Protein AF-0000000078677070 (afdb_homodimer)

Solvent-accessible surface area (backbone atoms only — not comparable to full-atom values): 31086 Å² total; per-residue (Å²): 134,83,78,74,67,78,57,68,65,54,54,50,48,49,53,48,44,53,47,46,56,47,22,53,50,49,25,46,49,50,21,45,72,76,34,45,70,59,37,56,50,29,70,70,37,61,75,88,28,22,66,38,43,34,20,53,48,28,48,47,53,58,59,67,43,38,63,80,71,40,94,44,65,66,58,38,50,50,54,40,49,48,50,55,51,50,52,52,34,32,77,69,74,42,74,45,74,51,41,54,50,31,39,39,33,52,34,34,67,74,45,64,54,67,63,66,38,59,51,38,29,46,52,50,52,54,70,54,54,56,97,62,49,31,67,28,66,66,53,46,36,51,53,10,31,38,39,44,12,26,54,37,52,49,42,27,33,49,59,70,50,86,52,72,52,45,49,51,26,31,40,26,42,12,25,19,50,36,44,49,50,55,54,67,42,42,55,64,34,10,77,69,69,39,72,69,58,32,43,49,51,26,56,75,44,68,36,52,70,65,42,49,46,66,62,53,81,48,68,38,48,22,52,34,43,42,54,53,51,48,52,22,49,49,25,46,51,56,24,44,71,37,56,87,69,32,60,65,76,46,24,63,65,37,48,63,47,54,59,50,50,52,51,54,51,51,37,54,75,50,68,25,39,75,74,42,71,77,73,74,52,81,68,84,60,48,68,57,52,44,52,54,35,60,72,68,49,50,102,135,82,79,75,68,78,56,70,66,53,55,50,48,48,54,49,45,53,49,46,56,48,22,51,50,50,24,46,51,50,22,47,72,76,33,46,70,59,37,56,49,27,69,69,36,60,76,88,30,22,66,40,44,33,20,55,48,28,48,48,52,58,60,67,44,38,63,80,71,42,93,45,64,68,57,40,50,50,54,40,49,47,50,54,51,51,53,54,34,32,77,69,72,42,74,46,74,51,40,53,50,31,39,39,31,51,32,34,68,75,44,65,53,67,63,68,39,60,52,38,30,46,51,50,53,54,70,56,55,55,100,63,49,30,67,28,65,64,54,48,35,51,53,10,32,38,39,44,12,28,53,37,52,48,42,27,34,47,59,70,50,88,50,71,51,46,48,51,26,31,40,25,43,11,24,18,49,36,45,48,49,56,56,68,41,41,56,65,34,10,76,70,68,39,72,69,58,33,42,50,51,26,57,74,45,69,35,52,69,65,42,48,46,65,62,52,82,48,66,37,48,22,51,35,43,41,55,54,52,47,53,24,51,50,25,46,52,55,24,46,72,38,54,89,70,32,60,64,76,46,25,64,62,37,47,62,48,54,58,49,50,51,51,55,51,50,36,54,74,49,67,24,37,73,73,41,71,75,72,74,52,81,66,84,59,48,66,56,52,45,53,53,36,61,72,66,50,50,101

Structure (mmCIF, N/CA/C/O backbone):
data_AF-0000000078677070-model_v1
#
loop_
_entity.id
_entity.type
_entity.pdbx_description
1 polymer 'NADH dehydrogenase (ubiquinone) complex I, assembly factor 6'
#
loop_
_atom_site.group_PDB
_atom_site.id
_atom_site.type_symbol
_atom_site.label_atom_id
_atom_site.label_alt_id
_atom_site.label_comp_id
_atom_site.label_asym_id
_atom_site.label_entity_id
_atom_site.label_seq_id
_atom_site.pdbx_PDB_ins_code
_atom_site.Cartn_x
_atom_site.Cartn_y
_atom_site.Cartn_z
_atom_site.occupancy
_atom_site.B_iso_or_equiv
_atom_site.auth_seq_id
_atom_site.auth_comp_id
_atom_site.auth_asym_id
_atom_site.auth_atom_id
_atom_site.pdbx_PDB_model_num
ATOM 1 N N . CYS A 1 1 ? -50.469 14.078 -13.539 1 26.91 1 CYS A N 1
ATOM 2 C CA . CYS A 1 1 ? -49.312 13.43 -14.18 1 26.91 1 CYS A CA 1
ATOM 3 C C . CYS A 1 1 ? -48.25 13.047 -13.148 1 26.91 1 CYS A C 1
ATOM 5 O O . CYS A 1 1 ? -47.531 13.914 -12.641 1 26.91 1 CYS A O 1
ATOM 7 N N . VAL A 1 2 ? -48.5 12.117 -12.25 1 32.12 2 VAL A N 1
ATOM 8 C CA . VAL A 1 2 ? -47.781 11.625 -11.086 1 32.12 2 VAL A CA 1
ATOM 9 C C . VAL A 1 2 ? -46.406 11.102 -11.508 1 32.12 2 VAL A C 1
ATOM 11 O O . VAL A 1 2 ? -46.312 10.133 -12.266 1 32.12 2 VAL A O 1
ATOM 14 N N . GLN A 1 3 ? -45.438 11.984 -11.852 1 34.72 3 GLN A N 1
ATOM 15 C CA . GLN A 1 3 ? -44.031 11.68 -12.211 1 34.72 3 GLN A CA 1
ATOM 16 C C . GLN A 1 3 ? -43.438 10.625 -11.273 1 34.72 3 GLN A C 1
ATOM 18 O O . GLN A 1 3 ? -43.438 10.805 -10.055 1 34.72 3 GLN A O 1
ATOM 23 N N . ASN A 1 4 ? -43.562 9.375 -11.594 1 35.78 4 ASN A N 1
ATOM 24 C CA . ASN A 1 4 ? -43.094 8.18 -10.922 1 35.78 4 ASN A CA 1
ATOM 25 C C . ASN A 1 4 ? -41.625 8.32 -10.531 1 35.78 4 ASN A C 1
ATOM 27 O O . ASN A 1 4 ? -40.75 8.586 -11.383 1 35.78 4 ASN A O 1
ATOM 31 N N . LEU A 1 5 ? -41.281 8.797 -9.375 1 38.28 5 LEU A N 1
ATOM 32 C CA . LEU A 1 5 ? -39.969 8.789 -8.719 1 38.28 5 LEU A CA 1
ATOM 33 C C . LEU A 1 5 ? -39.25 7.477 -8.969 1 38.28 5 LEU A C 1
ATOM 35 O O . LEU A 1 5 ? -39.812 6.398 -8.797 1 38.28 5 LEU A O 1
ATOM 39 N N . PRO A 1 6 ? -38.312 7.52 -9.922 1 44.34 6 PRO A N 1
ATOM 40 C CA . PRO A 1 6 ? -37.656 6.238 -10.117 1 44.34 6 PRO A CA 1
ATOM 41 C C . PRO A 1 6 ? -37.438 5.484 -8.805 1 44.34 6 PRO A C 1
ATOM 43 O O . PRO A 1 6 ? -37.25 6.105 -7.754 1 44.34 6 PRO A O 1
ATOM 46 N N . ASP A 1 7 ? -37.812 4.273 -8.656 1 43.44 7 ASP A N 1
ATOM 47 C CA . ASP A 1 7 ? -37.875 3.377 -7.508 1 43.44 7 ASP A CA 1
ATOM 48 C C . ASP A 1 7 ? -36.5 3.236 -6.859 1 43.44 7 ASP A C 1
ATOM 50 O O . ASP A 1 7 ? -35.469 3.158 -7.555 1 43.44 7 ASP A O 1
ATOM 54 N N . LEU A 1 8 ? -36.281 3.662 -5.629 1 49.31 8 LEU A N 1
ATOM 55 C CA . LEU A 1 8 ? -35.156 3.539 -4.723 1 49.31 8 LEU A CA 1
ATOM 56 C C . LEU A 1 8 ? -34.406 2.23 -4.961 1 49.31 8 LEU A C 1
ATOM 58 O O . LEU A 1 8 ? -33.188 2.184 -4.852 1 49.31 8 LEU A O 1
ATOM 62 N N . GLN A 1 9 ? -35.156 1.211 -5.375 1 48.53 9 GLN A N 1
ATOM 63 C CA . GLN A 1 9 ? -34.562 -0.093 -5.645 1 48.53 9 GLN A CA 1
ATOM 64 C C . GLN A 1 9 ? -33.656 -0.047 -6.883 1 48.53 9 GLN A C 1
ATOM 66 O O . GLN A 1 9 ? -32.594 -0.687 -6.918 1 48.53 9 GLN A O 1
ATOM 71 N N . SER A 1 10 ? -34.094 0.755 -7.746 1 49.66 10 SER A N 1
ATOM 72 C CA . SER A 1 10 ? -33.312 0.856 -8.992 1 49.66 10 SER A CA 1
ATOM 73 C C . SER A 1 10 ? -32.031 1.629 -8.789 1 49.66 10 SER A C 1
ATOM 75 O O . SER A 1 10 ? -30.984 1.257 -9.328 1 49.66 10 SER A O 1
ATOM 77 N N . VAL A 1 11 ? -32.156 2.637 -7.977 1 44.06 11 VAL A N 1
ATOM 78 C CA . VAL A 1 11 ? -30.938 3.41 -7.719 1 44.06 11 VAL A CA 1
ATOM 79 C C . VAL A 1 11 ? -29.938 2.57 -6.918 1 44.06 11 VAL A C 1
ATOM 81 O O . VAL A 1 11 ? -28.734 2.596 -7.18 1 44.06 11 VAL A O 1
ATOM 84 N N . ARG A 1 12 ? -30.391 1.794 -6.023 1 48.75 12 ARG A N 1
ATOM 85 C CA . ARG A 1 12 ? -29.531 0.915 -5.246 1 48.75 12 ARG A CA 1
ATOM 86 C C . ARG A 1 12 ? -28.906 -0.167 -6.125 1 48.75 12 ARG A C 1
ATOM 88 O O . ARG A 1 12 ? -27.734 -0.489 -5.984 1 48.75 12 ARG A O 1
ATOM 95 N N . ALA A 1 13 ? -29.766 -0.67 -7.059 1 48.16 13 ALA A N 1
ATOM 96 C CA . ALA A 1 13 ? -29.266 -1.689 -7.98 1 48.16 13 ALA A CA 1
ATOM 97 C C . ALA A 1 13 ? -28.188 -1.12 -8.898 1 48.16 13 ALA A C 1
ATOM 99 O O . ALA A 1 13 ? -27.188 -1.782 -9.172 1 48.16 13 ALA A O 1
ATOM 100 N N . ALA A 1 14 ? -28.438 0.108 -9.43 1 45.16 14 ALA A N 1
ATOM 101 C CA . ALA A 1 14 ? -27.484 0.775 -10.312 1 45.16 14 ALA A CA 1
ATOM 102 C C . ALA A 1 14 ? -26.188 1.1 -9.578 1 45.16 14 ALA A C 1
ATOM 104 O O . ALA A 1 14 ? -25.109 0.941 -10.133 1 45.16 14 ALA A O 1
ATOM 105 N N . SER A 1 15 ? -26.344 1.663 -8.383 1 50.31 15 SER A N 1
ATOM 106 C CA . SER A 1 15 ? -25.172 1.931 -7.551 1 50.31 15 SER A CA 1
ATOM 107 C C . SER A 1 15 ? -24.422 0.646 -7.223 1 50.31 15 SER A C 1
ATOM 109 O O . SER A 1 15 ? -23.188 0.616 -7.266 1 50.31 15 SER A O 1
ATOM 111 N N . SER A 1 16 ? -25.297 -0.392 -7.016 1 57.72 16 SER A N 1
ATOM 112 C CA . SER A 1 16 ? -24.703 -1.691 -6.738 1 57.72 16 SER A CA 1
ATOM 113 C C . SER A 1 16 ? -23.984 -2.242 -7.969 1 57.72 16 SER A C 1
ATOM 115 O O . SER A 1 16 ? -22.906 -2.818 -7.859 1 57.72 16 SER A O 1
ATOM 117 N N . ALA A 1 17 ? -24.594 -1.878 -9.125 1 53.44 17 ALA A N 1
ATOM 118 C CA . ALA A 1 17 ? -23.969 -2.338 -10.367 1 53.44 17 ALA A CA 1
ATOM 119 C C . ALA A 1 17 ? -22.672 -1.582 -10.648 1 53.44 17 ALA A C 1
ATOM 121 O O . ALA A 1 17 ? -21.672 -2.178 -11.07 1 53.44 17 ALA A O 1
ATOM 122 N N . THR A 1 18 ? -22.781 -0.314 -10.539 1 59.41 18 THR A N 1
ATOM 123 C CA . THR A 1 18 ? -21.609 0.529 -10.75 1 59.41 18 THR A CA 1
ATOM 124 C C . THR A 1 18 ? -20.5 0.133 -9.789 1 59.41 18 THR A C 1
ATOM 126 O O . THR A 1 18 ? -19.328 0.07 -10.188 1 59.41 18 THR A O 1
ATOM 129 N N . ASP A 1 19 ? -20.922 -0.264 -8.703 1 74.38 19 ASP A N 1
ATOM 130 C CA . ASP A 1 19 ? -19.953 -0.694 -7.703 1 74.38 19 ASP A CA 1
ATOM 131 C C . ASP A 1 19 ? -19.312 -2.023 -8.094 1 74.38 19 ASP A C 1
ATOM 133 O O . ASP A 1 19 ? -18.109 -2.219 -7.906 1 74.38 19 ASP A O 1
ATOM 137 N N . SER A 1 20 ? -20.234 -2.74 -8.828 1 81.75 20 SER A N 1
ATOM 138 C CA . SER A 1 20 ? -19.719 -4.051 -9.219 1 81.75 20 SER A CA 1
ATOM 139 C C . SER A 1 20 ? -18.703 -3.932 -10.344 1 81.75 20 SER A C 1
ATOM 141 O O . SER A 1 20 ? -17.656 -4.586 -10.305 1 81.75 20 SER A O 1
ATOM 143 N N . ARG A 1 21 ? -19 -3.074 -11.336 1 87.75 21 ARG A N 1
ATOM 144 C CA . ARG A 1 21 ? -18.062 -2.877 -12.445 1 87.75 21 ARG A CA 1
ATOM 145 C C . ARG A 1 21 ? -16.766 -2.258 -11.953 1 87.75 21 ARG A C 1
ATOM 147 O O . ARG A 1 21 ? -15.688 -2.598 -12.438 1 87.75 21 ARG A O 1
ATOM 154 N N . PHE A 1 22 ? -16.906 -1.453 -10.953 1 89.5 22 PHE A N 1
ATOM 155 C CA . PHE A 1 22 ? -15.727 -0.826 -10.383 1 89.5 22 PHE A CA 1
ATOM 156 C C . PHE A 1 22 ? -14.844 -1.862 -9.695 1 89.5 22 PHE A C 1
ATOM 158 O O . PHE A 1 22 ? -13.625 -1.869 -9.883 1 89.5 22 PHE A O 1
ATOM 165 N N . ASN A 1 23 ? -15.461 -2.693 -8.969 1 93.5 23 ASN A N 1
ATOM 166 C CA . ASN A 1 23 ? -14.711 -3.701 -8.227 1 93.5 23 ASN A CA 1
ATOM 167 C C . ASN A 1 23 ? -13.977 -4.652 -9.172 1 93.5 23 ASN A C 1
ATOM 169 O O . ASN A 1 23 ? -12.812 -4.992 -8.93 1 93.5 23 ASN A O 1
ATOM 173 N N . GLU A 1 24 ? -14.703 -5.031 -10.219 1 95.38 24 GLU A N 1
ATOM 174 C CA . GLU A 1 24 ? -14.102 -5.922 -11.203 1 95.38 24 GLU A CA 1
ATOM 175 C C . GLU A 1 24 ? -12.914 -5.258 -11.898 1 95.38 24 GLU A C 1
ATOM 177 O O . GLU A 1 24 ? -11.852 -5.867 -12.047 1 95.38 24 GLU A O 1
ATOM 182 N N . LYS A 1 25 ? -13.117 -4.074 -12.32 1 94.56 25 LYS A N 1
ATOM 183 C CA . LYS A 1 25 ? -12.055 -3.338 -13 1 94.56 25 LYS A CA 1
ATOM 184 C C . LYS A 1 25 ? -10.859 -3.107 -12.078 1 94.56 25 LYS A C 1
ATOM 186 O O . LYS A 1 25 ? -9.711 -3.152 -12.516 1 94.56 25 LYS A O 1
ATOM 191 N N . TYR A 1 26 ? -11.102 -2.83 -10.852 1 93.44 26 TYR A N 1
ATOM 192 C CA . TYR A 1 26 ? -10.031 -2.629 -9.875 1 93.44 26 TYR A CA 1
ATOM 193 C C . TYR A 1 26 ? -9.148 -3.867 -9.766 1 93.44 26 TYR A C 1
ATOM 195 O O . TYR A 1 26 ? -7.926 -3.77 -9.836 1 93.44 26 TYR A O 1
ATOM 203 N N . CYS A 1 27 ? -9.789 -5.02 -9.602 1 96.5 27 CYS A N 1
ATOM 204 C CA . CYS A 1 27 ? -9.039 -6.27 -9.492 1 96.5 27 CYS A CA 1
ATOM 205 C C . CYS A 1 27 ? -8.273 -6.562 -10.773 1 96.5 27 CYS A C 1
ATOM 207 O O . CYS A 1 27 ? -7.121 -6.996 -10.727 1 96.5 27 CYS A O 1
ATOM 209 N N . LEU A 1 28 ? -8.977 -6.316 -11.867 1 96.56 28 LEU A N 1
ATOM 210 C CA . LEU A 1 28 ? -8.359 -6.547 -13.164 1 96.56 28 LEU A CA 1
ATOM 211 C C . LEU A 1 28 ? -7.094 -5.707 -13.32 1 96.56 28 LEU A C 1
ATOM 213 O O . LEU A 1 28 ? -6.031 -6.234 -13.656 1 96.56 28 LEU A O 1
ATOM 217 N N . GLU A 1 29 ? -7.141 -4.465 -13.039 1 94.06 29 GLU A N 1
ATOM 218 C CA . GLU A 1 29 ? -6.008 -3.557 -13.211 1 94.06 29 GLU A CA 1
ATOM 219 C C . GLU A 1 29 ? -4.898 -3.857 -12.211 1 94.06 29 GLU A C 1
ATOM 221 O O . GLU A 1 29 ? -3.717 -3.719 -12.523 1 94.06 29 GLU A O 1
ATOM 226 N N . LEU A 1 30 ? -5.273 -4.176 -10.992 1 94.81 30 LEU A N 1
ATOM 227 C CA . LEU A 1 30 ? -4.293 -4.543 -9.977 1 94.81 30 LEU A CA 1
ATOM 228 C C . LEU A 1 30 ? -3.469 -5.742 -10.43 1 94.81 30 LEU A C 1
ATOM 230 O O . LEU A 1 30 ? -2.238 -5.715 -10.359 1 94.81 30 LEU A O 1
ATOM 234 N N . VAL A 1 31 ? -4.164 -6.777 -10.93 1 97.06 31 VAL A N 1
ATOM 235 C CA . VAL A 1 31 ? -3.492 -7.996 -11.375 1 97.06 31 VAL A CA 1
ATOM 236 C C . VAL A 1 31 ? -2.674 -7.707 -12.625 1 97.06 31 VAL A C 1
ATOM 238 O O . VAL A 1 31 ? -1.543 -8.18 -12.766 1 97.06 31 VAL A O 1
ATOM 241 N N . ARG A 1 32 ? -3.217 -6.906 -13.516 1 94.5 32 ARG A N 1
ATOM 242 C CA . ARG A 1 32 ? -2.512 -6.547 -14.742 1 94.5 32 ARG A CA 1
ATOM 243 C C . ARG A 1 32 ? -1.197 -5.84 -14.438 1 94.5 32 ARG A C 1
ATOM 245 O O . ARG A 1 32 ? -0.18 -6.098 -15.086 1 94.5 32 ARG A O 1
ATOM 252 N N . SER A 1 33 ? -1.195 -5.086 -13.453 1 91.56 33 SER A N 1
ATOM 253 C CA . SER A 1 33 ? -0.036 -4.266 -13.125 1 91.56 33 SER A CA 1
ATOM 254 C C . SER A 1 33 ? 0.988 -5.047 -12.312 1 91.56 33 SER A C 1
ATOM 256 O O . SER A 1 33 ? 2.195 -4.887 -12.508 1 91.56 33 SER A O 1
ATOM 258 N N . ARG A 1 34 ? 0.534 -5.941 -11.453 1 92.56 34 ARG A N 1
ATOM 259 C CA . ARG A 1 34 ? 1.442 -6.523 -10.469 1 92.56 34 ARG A CA 1
ATOM 260 C C . ARG A 1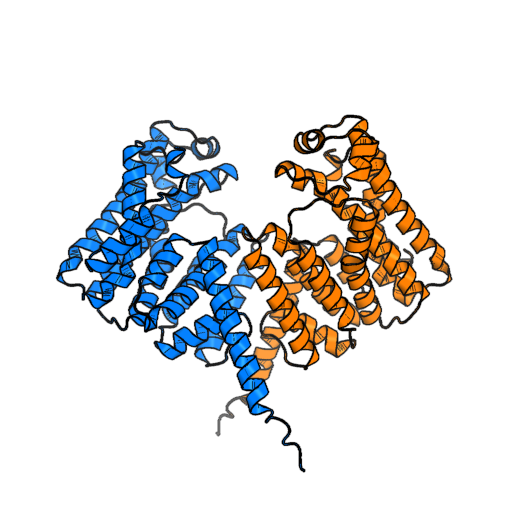 34 ? 1.674 -8.008 -10.75 1 92.56 34 ARG A C 1
ATOM 262 O O . ARG A 1 34 ? 2.627 -8.594 -10.234 1 92.56 34 ARG A O 1
ATOM 269 N N . ASP A 1 35 ? 0.831 -8.594 -11.492 1 94.12 35 ASP A N 1
ATOM 270 C CA . ASP A 1 35 ? 0.9 -10.008 -11.867 1 94.12 35 ASP A CA 1
ATOM 271 C C . ASP A 1 35 ? 0.466 -10.211 -13.32 1 94.12 35 ASP A C 1
ATOM 273 O O . ASP A 1 35 ? -0.518 -10.898 -13.586 1 94.12 35 ASP A O 1
ATOM 277 N N . TYR A 1 36 ? 1.253 -9.734 -14.211 1 93.38 36 TYR A N 1
ATOM 278 C CA . TYR A 1 36 ? 0.882 -9.719 -15.617 1 93.38 36 TYR A CA 1
ATOM 279 C C . TYR A 1 36 ? 0.682 -11.133 -16.141 1 93.38 36 TYR A C 1
ATOM 281 O O . TYR A 1 36 ? -0.257 -11.391 -16.906 1 93.38 36 TYR A O 1
ATOM 289 N N . ASP A 1 37 ? 1.613 -12.055 -15.805 1 93.69 37 ASP A N 1
ATOM 290 C CA . ASP A 1 37 ? 1.453 -13.438 -16.25 1 93.69 37 ASP A CA 1
ATOM 291 C C . ASP A 1 37 ? 0.135 -14.023 -15.758 1 93.69 37 ASP A C 1
ATOM 293 O O . ASP A 1 37 ? -0.541 -14.75 -16.484 1 93.69 37 ASP A O 1
ATOM 297 N N . GLY A 1 38 ? -0.14 -13.727 -14.461 1 95.62 38 GLY A N 1
ATOM 298 C CA . GLY A 1 38 ? -1.419 -14.156 -13.922 1 95.62 38 GLY A CA 1
ATOM 299 C C . GLY A 1 38 ? -2.607 -13.531 -14.633 1 95.62 38 GLY A C 1
ATOM 300 O O . GLY A 1 38 ? -3.631 -14.188 -14.828 1 95.62 38 GLY A O 1
ATOM 301 N N . PHE A 1 39 ? -2.473 -12.305 -15.023 1 96.25 39 PHE A N 1
ATOM 302 C CA . PHE A 1 39 ? -3.508 -11.594 -15.766 1 96.25 39 PHE A CA 1
ATOM 303 C C . PHE A 1 39 ? -3.793 -12.281 -17.094 1 96.25 39 PHE A C 1
ATOM 305 O O . PHE A 1 39 ? -4.945 -12.609 -17.391 1 96.25 39 PHE A O 1
ATOM 312 N N . VAL A 1 40 ? -2.764 -12.578 -17.844 1 95.44 40 VAL A N 1
ATOM 313 C CA . VAL A 1 40 ? -2.912 -13.203 -19.156 1 95.44 40 VAL A CA 1
ATOM 314 C C . VAL A 1 40 ? -3.492 -14.609 -18.984 1 95.44 40 VAL A C 1
ATOM 316 O O . VAL A 1 40 ? -4.398 -15 -19.734 1 95.44 40 VAL A O 1
ATOM 319 N N . SER A 1 41 ? -2.992 -15.336 -18 1 95.94 41 SER A N 1
ATOM 320 C CA . SER A 1 41 ? -3.502 -16.672 -17.734 1 95.94 41 SER A CA 1
ATOM 321 C C . SER A 1 41 ? -4.992 -16.656 -17.406 1 95.94 41 SER A C 1
ATOM 323 O O . SER A 1 41 ? -5.738 -17.547 -17.812 1 95.94 41 SER A O 1
ATOM 325 N N . SER A 1 42 ? -5.375 -15.641 -16.641 1 96.75 42 SER A N 1
ATOM 326 C CA . SER A 1 42 ? -6.781 -15.523 -16.266 1 96.75 42 SER A CA 1
ATOM 327 C C . SER A 1 42 ? -7.66 -15.273 -17.484 1 96.75 42 SER A C 1
ATOM 329 O O . SER A 1 42 ? -8.781 -15.781 -17.562 1 96.75 42 SER A O 1
ATOM 331 N N . LEU A 1 43 ? -7.172 -14.516 -18.438 1 95.06 43 LEU A N 1
ATOM 332 C CA . LEU A 1 43 ? -7.934 -14.195 -19.641 1 95.06 43 LEU A CA 1
ATOM 333 C C . LEU A 1 43 ? -8.164 -15.438 -20.5 1 95.06 43 LEU A C 1
ATOM 335 O O . LEU A 1 43 ? -9.086 -15.477 -21.312 1 95.06 43 LEU A O 1
ATOM 339 N N . LEU A 1 44 ? -7.355 -16.438 -20.328 1 95.38 44 LEU A N 1
ATOM 340 C CA . LEU A 1 44 ? -7.422 -17.656 -21.141 1 95.38 44 LEU A CA 1
ATOM 341 C C . LEU A 1 44 ? -8.312 -18.703 -20.484 1 95.38 44 LEU A C 1
ATOM 343 O O . LEU A 1 44 ? -8.523 -19.781 -21.047 1 95.38 44 LEU A O 1
ATOM 347 N N . LEU A 1 45 ? -8.828 -18.406 -19.344 1 96.62 45 LEU A N 1
ATOM 348 C CA . LEU A 1 45 ? -9.742 -19.312 -18.656 1 96.62 45 LEU A CA 1
ATOM 349 C C . LEU A 1 45 ? -11.141 -19.25 -19.266 1 96.62 45 LEU A C 1
ATOM 351 O O . LEU A 1 45 ? -11.461 -18.297 -19.969 1 96.62 45 LEU A O 1
ATOM 355 N N . PRO A 1 46 ? -11.945 -20.344 -18.984 1 95.56 46 PRO A N 1
ATOM 356 C CA . PRO A 1 46 ? -13.359 -20.219 -19.359 1 95.56 46 PRO A CA 1
ATOM 357 C C . PRO A 1 46 ? -14.016 -18.984 -18.734 1 95.56 46 PRO A C 1
ATOM 359 O O . PRO A 1 46 ? -13.68 -18.609 -17.609 1 95.56 46 PRO A O 1
ATOM 362 N N . GLU A 1 47 ? -14.945 -18.438 -19.438 1 95.56 47 GLU A N 1
ATOM 363 C CA . GLU A 1 47 ? -15.578 -17.172 -19.062 1 95.56 47 GLU A CA 1
ATOM 364 C C . GLU A 1 47 ? -16.125 -17.25 -17.625 1 95.56 47 GLU A C 1
ATOM 366 O O . GLU A 1 47 ? -16.016 -16.281 -16.875 1 95.56 47 GLU A O 1
ATOM 371 N N . ALA A 1 48 ? -16.672 -18.344 -17.297 1 95.75 48 ALA A N 1
ATOM 372 C CA . ALA A 1 48 ? -17.312 -18.484 -15.992 1 95.75 48 ALA A CA 1
ATOM 373 C C . ALA A 1 48 ? -16.297 -18.391 -14.859 1 95.75 48 ALA A C 1
ATOM 375 O O . ALA A 1 48 ? -16.641 -18.016 -13.734 1 95.75 48 ALA A O 1
ATOM 376 N N . ALA A 1 49 ? -15.031 -18.625 -15.141 1 97.75 49 ALA A N 1
ATOM 377 C CA . ALA A 1 49 ? -14.016 -18.688 -14.094 1 97.75 49 ALA A CA 1
ATOM 378 C C . ALA A 1 49 ? -13.109 -17.453 -14.148 1 97.75 49 ALA A C 1
ATOM 380 O O . ALA A 1 49 ? -12.367 -17.172 -13.203 1 97.75 49 ALA A O 1
ATOM 381 N N . ARG A 1 50 ? -13.156 -16.672 -15.172 1 97.44 50 ARG A N 1
ATOM 382 C CA . ARG A 1 50 ? -12.211 -15.594 -15.438 1 97.44 50 ARG A CA 1
ATOM 383 C C . ARG A 1 50 ? -12.25 -14.547 -14.328 1 97.44 50 ARG A C 1
ATOM 385 O O . ARG A 1 50 ? -11.219 -14.219 -13.742 1 97.44 50 ARG A O 1
ATOM 392 N N . ARG A 1 51 ? -13.422 -14.055 -14.07 1 97.75 51 ARG A N 1
ATOM 393 C CA . ARG A 1 51 ? -13.602 -13 -13.086 1 97.75 51 ARG A CA 1
ATOM 394 C C . ARG A 1 51 ? -13.18 -13.469 -11.695 1 97.75 51 ARG A C 1
ATOM 396 O O . ARG A 1 51 ? -12.555 -12.727 -10.938 1 97.75 51 ARG A O 1
ATOM 403 N N . SER A 1 52 ? -13.477 -14.734 -11.352 1 98.62 52 SER A N 1
ATOM 404 C CA . SER A 1 52 ? -13.125 -15.305 -10.062 1 98.62 52 SER A CA 1
ATOM 405 C C . SER A 1 52 ? -11.617 -15.5 -9.945 1 98.62 52 SER A C 1
ATOM 407 O O . SER A 1 52 ? -11.039 -15.289 -8.875 1 98.62 52 SER A O 1
ATOM 409 N N . SER A 1 53 ? -11.023 -15.891 -11.031 1 98.62 53 SER A N 1
ATOM 410 C CA . SER A 1 53 ? -9.57 -16.031 -11.055 1 98.62 53 SER A CA 1
ATOM 411 C C . SER A 1 53 ? -8.883 -14.688 -10.773 1 98.62 53 SER A C 1
ATOM 413 O O . SER A 1 53 ? -7.926 -14.625 -10 1 98.62 53 SER A O 1
ATOM 415 N N . LEU A 1 54 ? -9.43 -13.672 -11.375 1 98.5 54 LEU A N 1
ATOM 416 C CA . LEU A 1 54 ? -8.875 -12.336 -11.18 1 98.5 54 LEU A CA 1
ATOM 417 C C . LEU A 1 54 ? -9.039 -11.883 -9.734 1 98.5 54 LEU A C 1
ATOM 419 O O . LEU A 1 54 ? -8.141 -11.242 -9.172 1 98.5 54 LEU A O 1
ATOM 423 N N . ALA A 1 55 ? -10.125 -12.203 -9.094 1 98.62 55 ALA A N 1
ATOM 424 C CA . ALA A 1 55 ? -10.352 -11.875 -7.691 1 98.62 55 ALA A CA 1
ATOM 425 C C . ALA A 1 55 ? -9.344 -12.586 -6.789 1 98.62 55 ALA A C 1
ATOM 427 O O . ALA A 1 55 ? -8.766 -11.969 -5.887 1 98.62 55 ALA A O 1
ATOM 428 N N . LEU A 1 56 ? -9.109 -13.82 -7.039 1 98.81 56 LEU A N 1
ATOM 429 C CA . LEU A 1 56 ? -8.172 -14.609 -6.258 1 98.81 56 LEU A CA 1
ATOM 430 C C . LEU A 1 56 ? -6.754 -14.07 -6.402 1 98.81 56 LEU A C 1
ATOM 432 O O . LEU A 1 56 ? -6.02 -13.969 -5.414 1 98.81 56 LEU A O 1
ATOM 436 N N . ARG A 1 57 ? -6.445 -13.766 -7.609 1 98.56 57 ARG A N 1
ATOM 437 C CA . ARG A 1 57 ? -5.105 -13.242 -7.855 1 98.56 57 ARG A CA 1
ATOM 438 C C . ARG A 1 57 ? -4.934 -11.859 -7.242 1 98.56 57 ARG A C 1
ATOM 440 O O . ARG A 1 57 ? -3.855 -11.516 -6.754 1 98.56 57 ARG A O 1
ATOM 447 N N . ALA A 1 58 ? -5.949 -11.039 -7.336 1 98.31 58 ALA A N 1
ATOM 448 C CA . ALA A 1 58 ? -5.902 -9.734 -6.688 1 98.31 58 ALA A CA 1
ATOM 449 C C . ALA A 1 58 ? -5.703 -9.875 -5.18 1 98.31 58 ALA A C 1
ATOM 451 O O . ALA A 1 58 ? -4.93 -9.125 -4.578 1 98.31 58 ALA A O 1
ATOM 452 N N . PHE A 1 59 ? -6.379 -10.812 -4.602 1 98.56 59 PHE A N 1
ATOM 453 C CA . PHE A 1 59 ? -6.227 -11.148 -3.191 1 98.56 59 PHE A CA 1
ATOM 454 C C . PHE A 1 59 ? -4.785 -11.539 -2.879 1 98.56 59 PHE A C 1
ATOM 456 O O . PHE A 1 59 ? -4.203 -11.055 -1.906 1 98.56 59 PHE A O 1
ATOM 463 N N . ASN A 1 60 ? -4.23 -12.305 -3.668 1 98.38 60 ASN A N 1
ATOM 464 C CA . ASN A 1 60 ? -2.846 -12.734 -3.504 1 98.38 60 ASN A CA 1
ATOM 465 C C . ASN A 1 60 ? -1.88 -11.555 -3.609 1 98.38 60 ASN A C 1
ATOM 467 O O . ASN A 1 60 ? -0.938 -11.445 -2.822 1 98.38 60 ASN A O 1
ATOM 471 N N . VAL A 1 61 ? -2.127 -10.703 -4.602 1 96.44 61 VAL A N 1
ATOM 472 C CA . VAL A 1 61 ? -1.266 -9.547 -4.816 1 96.44 61 VAL A CA 1
ATOM 473 C C . VAL A 1 61 ? -1.29 -8.648 -3.584 1 96.44 61 VAL A C 1
ATOM 475 O O . VAL A 1 61 ? -0.242 -8.203 -3.115 1 96.44 61 VAL A O 1
ATOM 478 N N . GLU A 1 62 ? -2.453 -8.422 -3.08 1 94.81 62 GLU A N 1
ATOM 479 C CA . GLU A 1 62 ? -2.619 -7.559 -1.914 1 94.81 62 GLU A CA 1
ATOM 480 C C . GLU A 1 62 ? -1.877 -8.117 -0.704 1 94.81 62 GLU A C 1
ATOM 482 O O . GLU A 1 62 ? -1.174 -7.387 -0.006 1 94.81 62 GLU A O 1
ATOM 487 N N . LEU A 1 63 ? -1.982 -9.367 -0.476 1 96.75 63 LEU A N 1
ATOM 488 C CA . LEU A 1 63 ? -1.349 -9.992 0.678 1 96.75 63 LEU A CA 1
ATOM 489 C C . LEU A 1 63 ? 0.165 -10.055 0.499 1 96.75 63 LEU A C 1
ATOM 491 O O . LEU A 1 63 ? 0.916 -9.844 1.454 1 96.75 63 LEU A O 1
ATOM 495 N N . ALA A 1 64 ? 0.572 -10.336 -0.682 1 94.62 64 ALA A N 1
ATOM 496 C CA . ALA A 1 64 ? 1.992 -10.523 -0.964 1 94.62 64 ALA A CA 1
ATOM 497 C C . ALA A 1 64 ? 2.768 -9.227 -0.775 1 94.62 64 ALA A C 1
ATOM 499 O O . ALA A 1 64 ? 3.961 -9.242 -0.465 1 94.62 64 ALA A O 1
ATOM 500 N N . GLN A 1 65 ? 2.119 -8.117 -0.884 1 90.88 65 GLN A N 1
ATOM 501 C CA . GLN A 1 65 ? 2.797 -6.824 -0.832 1 90.88 65 GLN A CA 1
ATOM 502 C C . GLN A 1 65 ? 2.896 -6.312 0.603 1 90.88 65 GLN A C 1
ATOM 504 O O . GLN A 1 65 ? 3.637 -5.367 0.88 1 90.88 65 GLN A O 1
ATOM 509 N N . VAL A 1 66 ? 2.219 -6.918 1.52 1 91.19 66 VAL A N 1
ATOM 510 C CA . VAL A 1 66 ? 2.109 -6.398 2.879 1 91.19 66 VAL A CA 1
ATOM 511 C C . VAL A 1 66 ? 3.492 -6.348 3.525 1 91.19 66 VAL A C 1
ATOM 513 O O . VAL A 1 66 ? 3.869 -5.336 4.121 1 91.19 66 VAL A O 1
ATOM 516 N N . LYS A 1 67 ? 4.242 -7.34 3.373 1 87.38 67 LYS A N 1
ATOM 517 C CA . LYS A 1 67 ? 5.547 -7.426 4.023 1 87.38 67 LYS A CA 1
ATOM 518 C C . LYS A 1 67 ? 6.469 -6.305 3.557 1 87.38 67 LYS A C 1
ATOM 520 O O . LYS A 1 67 ? 7.207 -5.723 4.359 1 87.38 67 LYS A O 1
ATOM 525 N N . ASP A 1 68 ? 6.402 -5.965 2.289 1 82.06 68 ASP A N 1
ATOM 526 C CA . ASP A 1 68 ? 7.285 -4.949 1.718 1 82.06 68 ASP A CA 1
ATOM 527 C C . ASP A 1 68 ? 6.738 -3.547 1.964 1 82.06 68 ASP A C 1
ATOM 529 O O . ASP A 1 68 ? 7.48 -2.564 1.896 1 82.06 68 ASP A O 1
ATOM 533 N N . SER A 1 69 ? 5.477 -3.484 2.244 1 79.75 69 SER A N 1
ATOM 534 C CA . SER A 1 69 ? 4.84 -2.172 2.303 1 79.75 69 SER A CA 1
ATOM 535 C C . SER A 1 69 ? 4.816 -1.634 3.729 1 79.75 69 SER A C 1
ATOM 537 O O . SER A 1 69 ? 4.535 -0.454 3.947 1 79.75 69 SER A O 1
ATOM 539 N N . VAL A 1 70 ? 5.098 -2.439 4.652 1 78.75 70 VAL A N 1
ATOM 540 C CA . VAL A 1 70 ? 4.996 -1.984 6.035 1 78.75 70 VAL A CA 1
ATOM 541 C C . VAL A 1 70 ? 6.387 -1.901 6.66 1 78.75 70 VAL A C 1
ATOM 543 O O . VAL A 1 70 ? 7.242 -2.75 6.395 1 78.75 70 VAL A O 1
ATOM 546 N N . SER A 1 71 ? 6.562 -0.852 7.422 1 76.06 71 SER A N 1
ATOM 547 C CA . SER A 1 71 ? 7.828 -0.647 8.117 1 76.06 71 SER A CA 1
ATOM 548 C C . SER A 1 71 ? 7.828 -1.332 9.484 1 76.06 71 SER A C 1
ATOM 550 O O . SER A 1 71 ? 8.883 -1.694 10 1 76.06 71 SER A O 1
ATOM 552 N N . GLN A 1 72 ? 6.637 -1.479 10.016 1 84.88 72 GLN A N 1
ATOM 553 C CA . GLN A 1 72 ? 6.496 -2.102 11.328 1 84.88 72 GLN A CA 1
ATOM 554 C C . GLN A 1 72 ? 5.703 -3.402 11.242 1 84.88 72 GLN A C 1
ATOM 556 O O . GLN A 1 72 ? 4.645 -3.447 10.609 1 84.88 72 GLN A O 1
ATOM 561 N N . LYS A 1 73 ? 6.223 -4.371 11.922 1 88.69 73 LYS A N 1
ATOM 562 C CA . LYS A 1 73 ? 5.602 -5.691 11.922 1 88.69 73 LYS A CA 1
ATOM 563 C C . LYS A 1 73 ? 4.164 -5.625 12.43 1 88.69 73 LYS A C 1
ATOM 565 O O . LYS A 1 73 ? 3.297 -6.359 11.961 1 88.69 73 LYS A O 1
ATOM 570 N N . THR A 1 74 ? 3.949 -4.77 13.367 1 89.69 74 THR A N 1
ATOM 571 C CA . THR A 1 74 ? 2.625 -4.645 13.969 1 89.69 74 THR A CA 1
ATOM 572 C C . THR A 1 74 ? 1.589 -4.258 12.914 1 89.69 74 THR A C 1
ATOM 574 O O . THR A 1 74 ? 0.465 -4.762 12.93 1 89.69 74 THR A O 1
ATOM 577 N N . LEU A 1 75 ? 1.88 -3.393 12.07 1 90.81 75 LEU A N 1
ATOM 578 C CA . LEU A 1 75 ? 0.961 -2.984 11.016 1 90.81 75 LEU A CA 1
ATOM 579 C C . LEU A 1 75 ? 0.679 -4.141 10.062 1 90.81 75 LEU A C 1
ATOM 581 O O . LEU A 1 75 ? -0.447 -4.297 9.586 1 90.81 75 LEU A O 1
ATOM 585 N N . GLY A 1 76 ? 1.747 -4.938 9.758 1 93.69 76 GLY A N 1
ATOM 586 C CA . GLY A 1 76 ? 1.539 -6.129 8.953 1 93.69 76 GLY A CA 1
ATOM 587 C C . GLY A 1 76 ? 0.577 -7.117 9.586 1 93.69 76 GLY A C 1
ATOM 588 O O . GLY A 1 76 ? -0.305 -7.652 8.906 1 93.69 76 GLY A O 1
ATOM 589 N N . LEU A 1 77 ? 0.774 -7.316 10.867 1 94.62 77 LEU A N 1
ATOM 590 C CA . LEU A 1 77 ? -0.098 -8.219 11.609 1 94.62 77 LEU A CA 1
ATOM 591 C C . LEU A 1 77 ? -1.541 -7.723 11.586 1 94.62 77 LEU A C 1
ATOM 593 O O . LEU A 1 77 ? -2.471 -8.516 11.445 1 94.62 77 LEU A O 1
ATOM 597 N N . MET A 1 78 ? -1.744 -6.496 11.656 1 91.75 78 MET A N 1
ATOM 598 C CA . MET A 1 78 ? -3.088 -5.922 11.648 1 91.75 78 MET A CA 1
ATOM 599 C C . MET A 1 78 ? -3.732 -6.066 10.273 1 91.75 78 MET A C 1
ATOM 601 O O . MET A 1 78 ? -4.934 -6.32 10.172 1 91.75 78 MET A O 1
ATOM 605 N N . ARG A 1 79 ? -2.904 -5.844 9.25 1 93.19 79 ARG A N 1
ATOM 606 C CA . ARG A 1 79 ? -3.434 -6.047 7.906 1 93.19 79 ARG A CA 1
ATOM 607 C C . ARG A 1 79 ? -3.869 -7.492 7.699 1 93.19 79 ARG A C 1
ATOM 609 O O . ARG A 1 79 ? -4.902 -7.754 7.082 1 93.19 79 ARG A O 1
ATOM 616 N N . MET A 1 80 ? -3.076 -8.469 8.219 1 96.25 80 MET A N 1
ATOM 617 C CA . MET A 1 80 ? -3.439 -9.883 8.125 1 96.25 80 MET A CA 1
ATOM 618 C C . MET A 1 80 ? -4.719 -10.164 8.906 1 96.25 80 MET A C 1
ATOM 620 O O . MET A 1 80 ? -5.578 -10.914 8.445 1 96.25 80 MET A O 1
ATOM 624 N N . GLN A 1 81 ? -4.793 -9.586 10.047 1 94.19 81 GLN A N 1
ATOM 625 C CA . GLN A 1 81 ? -5.996 -9.75 10.859 1 94.19 81 GLN A CA 1
ATOM 626 C C . GLN A 1 81 ? -7.223 -9.188 10.148 1 94.19 81 GLN A C 1
ATOM 628 O O . GLN A 1 81 ? -8.312 -9.758 10.227 1 94.19 81 GLN A O 1
ATOM 633 N N . PHE A 1 82 ? -7.09 -8.109 9.5 1 92.75 82 PHE A N 1
ATOM 634 C CA . PHE A 1 82 ? -8.164 -7.539 8.695 1 92.75 82 PHE A CA 1
ATOM 635 C C . PHE A 1 82 ? -8.641 -8.539 7.648 1 92.75 82 PHE A C 1
ATOM 637 O O . PHE A 1 82 ? -9.852 -8.727 7.477 1 92.75 82 PHE A O 1
ATOM 644 N N . TRP A 1 83 ? -7.734 -9.133 6.949 1 96.38 83 TRP A N 1
ATOM 645 C CA . TRP A 1 83 ? -8.102 -10.07 5.891 1 96.38 83 TRP A CA 1
ATOM 646 C C . TRP A 1 83 ? -8.727 -11.336 6.473 1 96.38 83 TRP A C 1
ATOM 648 O O . TRP A 1 83 ? -9.633 -11.914 5.875 1 96.38 83 TRP A O 1
ATOM 658 N N . LYS A 1 84 ? -8.195 -11.789 7.66 1 96.44 84 LYS A N 1
ATOM 659 C CA . LYS A 1 84 ? -8.852 -12.922 8.32 1 96.44 84 LYS A CA 1
ATOM 660 C C . LYS A 1 84 ? -10.305 -12.602 8.633 1 96.44 84 LYS A C 1
ATOM 662 O O . LYS A 1 84 ? -11.195 -13.414 8.359 1 96.44 84 LYS A O 1
ATOM 667 N N . THR A 1 85 ? -10.562 -11.43 9.125 1 93.62 85 THR A N 1
ATOM 668 C CA . THR A 1 85 ? -11.922 -11 9.453 1 93.62 85 THR A CA 1
ATOM 669 C C . THR A 1 85 ? -12.758 -10.852 8.188 1 93.62 85 THR A C 1
ATOM 671 O O . THR A 1 85 ? -13.938 -11.227 8.164 1 93.62 85 THR A O 1
ATOM 674 N N . THR A 1 86 ? -12.188 -10.266 7.188 1 95 86 THR A N 1
ATOM 675 C CA . THR A 1 86 ? -12.867 -10.086 5.914 1 95 86 THR A CA 1
ATOM 676 C C . THR A 1 86 ? -13.32 -11.438 5.352 1 95 86 THR A C 1
ATOM 678 O O . THR A 1 86 ? -14.445 -11.57 4.875 1 95 86 THR A O 1
ATOM 681 N N . VAL A 1 87 ? -12.453 -12.438 5.395 1 97.62 87 VAL A N 1
ATOM 682 C CA . VAL A 1 87 ? -12.789 -13.766 4.895 1 97.62 87 VAL A CA 1
ATOM 683 C C . VAL A 1 87 ? -13.938 -14.352 5.719 1 97.62 87 VAL A C 1
ATOM 685 O O . VAL A 1 87 ? -14.852 -14.969 5.168 1 97.62 87 VAL A O 1
ATOM 688 N N . GLU A 1 88 ? -13.883 -14.164 7.02 1 95.75 88 GLU A N 1
ATOM 689 C CA . GLU A 1 88 ? -14.969 -14.641 7.867 1 95.75 88 GLU A CA 1
ATOM 690 C C . GLU A 1 88 ? -16.297 -13.992 7.473 1 95.75 88 GLU A C 1
ATOM 692 O O . GLU A 1 88 ? -17.328 -14.672 7.414 1 95.75 88 GLU A O 1
ATOM 697 N N . GLU A 1 89 ? -16.281 -12.711 7.207 1 93.06 89 GLU A N 1
ATOM 698 C CA . GLU A 1 89 ? -17.484 -11.992 6.785 1 93.06 89 GLU A CA 1
ATOM 699 C C . GLU A 1 89 ? -18 -12.523 5.453 1 93.06 89 GLU A C 1
ATOM 701 O O . GLU A 1 89 ? -19.203 -12.656 5.266 1 93.06 89 GLU A O 1
ATOM 706 N N . ILE A 1 90 ? -17.109 -12.75 4.57 1 96.88 90 ILE A N 1
ATOM 707 C CA . ILE A 1 90 ? -17.453 -13.273 3.258 1 96.88 90 ILE A CA 1
ATOM 708 C C . ILE A 1 90 ? -18.234 -14.578 3.42 1 96.88 90 ILE A C 1
ATOM 710 O O . ILE A 1 90 ? -19.281 -14.766 2.793 1 96.88 90 ILE A O 1
ATOM 714 N N . TYR A 1 91 ? -17.828 -15.438 4.266 1 97.69 91 TYR A N 1
ATOM 715 C CA . TYR A 1 91 ? -18.453 -16.75 4.406 1 97.69 91 TYR A CA 1
ATOM 716 C C . TYR A 1 91 ? -19.688 -16.672 5.285 1 97.69 91 TYR A C 1
ATOM 718 O O . TYR A 1 91 ? -20.453 -17.641 5.379 1 97.69 91 TYR A O 1
ATOM 726 N N . ARG A 1 92 ? -19.953 -15.555 5.898 1 95.5 92 ARG A N 1
ATOM 727 C CA . ARG A 1 92 ? -21.234 -15.266 6.531 1 95.5 92 ARG A CA 1
ATOM 728 C C . ARG A 1 92 ? -22.188 -14.578 5.559 1 95.5 92 ARG A C 1
ATOM 730 O O . ARG A 1 92 ? -23.234 -14.086 5.957 1 95.5 92 ARG A O 1
ATOM 737 N N . ASP A 1 93 ? -21.703 -14.43 4.309 1 95.12 93 ASP A N 1
ATOM 738 C CA . ASP A 1 93 ? -22.469 -13.852 3.205 1 95.12 93 ASP A CA 1
ATOM 739 C C . ASP A 1 93 ? -22.703 -12.359 3.432 1 95.12 93 ASP A C 1
ATOM 741 O O . ASP A 1 93 ? -23.812 -11.859 3.188 1 95.12 93 ASP A O 1
ATOM 745 N N . GLU A 1 94 ? -21.797 -11.703 4.016 1 90.31 94 GLU A N 1
ATOM 746 C CA . GLU A 1 94 ? -21.75 -10.25 4.16 1 90.31 94 GLU A CA 1
ATOM 747 C C . GLU A 1 94 ? -20.734 -9.633 3.217 1 90.31 94 GLU A C 1
ATOM 749 O O . GLU A 1 94 ? -19.531 -9.703 3.465 1 90.31 94 GLU A O 1
ATOM 754 N N . PRO A 1 95 ? -21.156 -8.984 2.17 1 89.56 95 PRO A N 1
ATOM 755 C CA . PRO A 1 95 ? -20.219 -8.43 1.198 1 89.56 95 PRO A CA 1
ATOM 756 C C . PRO A 1 95 ? -19.406 -7.254 1.755 1 89.56 95 PRO A C 1
ATOM 758 O O . PRO A 1 95 ? -20 -6.27 2.215 1 89.56 95 PRO A O 1
ATOM 761 N N . PRO A 1 96 ? -18.125 -7.41 1.668 1 88.31 96 PRO A N 1
ATOM 762 C CA . PRO A 1 96 ? -17.297 -6.285 2.092 1 88.31 96 PRO A CA 1
ATOM 763 C C . PRO A 1 96 ? -17.359 -5.102 1.129 1 88.31 96 PRO A C 1
ATOM 765 O O . PRO A 1 96 ? -17.625 -5.285 -0.063 1 88.31 96 PRO A O 1
ATOM 768 N N . SER A 1 97 ? -17.094 -3.898 1.58 1 83.12 97 SER A N 1
ATOM 769 C CA . SER A 1 97 ? -17.156 -2.695 0.754 1 83.12 97 SER A CA 1
ATOM 770 C C . SER A 1 97 ? -15.898 -2.547 -0.104 1 83.12 97 SER A C 1
ATOM 772 O O . SER A 1 97 ? -15.938 -1.92 -1.165 1 83.12 97 SER A O 1
ATOM 774 N N . GLN A 1 98 ? -14.797 -3.105 0.379 1 88.44 98 GLN A N 1
ATOM 775 C CA . GLN A 1 98 ? -13.555 -2.988 -0.378 1 88.44 98 GLN A CA 1
ATOM 776 C C . GLN A 1 98 ? -13.602 -3.838 -1.645 1 88.44 98 GLN A C 1
ATOM 778 O O . GLN A 1 98 ? -14.148 -4.945 -1.635 1 88.44 98 GLN A O 1
ATOM 783 N N . PRO A 1 99 ? -13.062 -3.361 -2.752 1 92.5 99 PRO A N 1
ATOM 784 C CA . PRO A 1 99 ? -13.227 -3.973 -4.074 1 92.5 99 PRO A CA 1
ATOM 785 C C . PRO A 1 99 ? -12.758 -5.426 -4.113 1 92.5 99 PRO A C 1
ATOM 787 O O . PRO A 1 99 ? -13.461 -6.289 -4.641 1 92.5 99 PRO A O 1
ATOM 790 N N . ILE A 1 100 ? -11.617 -5.742 -3.592 1 96.31 100 ILE A N 1
ATOM 791 C CA . ILE A 1 100 ? -11.07 -7.094 -3.65 1 96.31 100 ILE A CA 1
ATOM 792 C C . ILE A 1 100 ? -11.945 -8.039 -2.822 1 96.31 100 ILE A C 1
ATOM 794 O O . ILE A 1 100 ? -12.273 -9.141 -3.266 1 96.31 100 ILE A O 1
ATOM 798 N N . GLY A 1 101 ? -12.344 -7.543 -1.633 1 95.94 101 GLY A N 1
ATOM 799 C CA . GLY A 1 101 ? -13.219 -8.344 -0.791 1 95.94 101 GLY A CA 1
ATOM 800 C C . GLY A 1 101 ? -14.562 -8.625 -1.432 1 95.94 101 GLY A C 1
ATOM 801 O O . GLY A 1 101 ? -15.078 -9.742 -1.335 1 95.94 101 GLY A O 1
ATOM 802 N N . ASN A 1 102 ? -15.102 -7.629 -2.068 1 95.06 102 ASN A N 1
ATOM 803 C CA . ASN A 1 102 ? -16.391 -7.781 -2.744 1 95.06 102 ASN A CA 1
ATOM 804 C C . ASN A 1 102 ? -16.297 -8.805 -3.877 1 95.06 102 ASN A C 1
ATOM 806 O O . ASN A 1 102 ? -17.188 -9.648 -4.016 1 95.06 102 ASN A O 1
ATOM 810 N N . GLU A 1 103 ? -15.227 -8.688 -4.668 1 97.5 103 GLU A N 1
ATOM 811 C CA . GLU A 1 103 ? -15.023 -9.641 -5.762 1 97.5 103 GLU A CA 1
ATOM 812 C C . GLU A 1 103 ? -14.805 -11.055 -5.23 1 97.5 103 GLU A C 1
ATOM 814 O O . GLU A 1 103 ? -15.258 -12.023 -5.84 1 97.5 103 GLU A O 1
ATOM 819 N N . LEU A 1 104 ? -14.117 -11.164 -4.125 1 98.06 104 LEU A N 1
ATOM 820 C CA . LEU A 1 104 ? -13.906 -12.469 -3.512 1 98.06 104 LEU A CA 1
ATOM 821 C C . LEU A 1 104 ? -15.219 -13.055 -3.014 1 98.06 104 LEU A C 1
ATOM 823 O O . LEU A 1 104 ? -15.453 -14.258 -3.133 1 98.06 104 LEU A O 1
ATOM 827 N N . TRP A 1 105 ? -16.031 -12.211 -2.428 1 97.75 105 TRP A N 1
ATOM 828 C CA . TRP A 1 105 ? -17.359 -12.641 -1.982 1 97.75 105 TRP A CA 1
ATOM 829 C C . TRP A 1 105 ? -18.156 -13.219 -3.141 1 97.75 105 TRP A C 1
ATOM 831 O O . TRP A 1 105 ? -18.766 -14.289 -3.012 1 97.75 105 TRP A O 1
ATOM 841 N N . ARG A 1 106 ? -18.172 -12.523 -4.262 1 97.5 106 ARG A N 1
ATOM 842 C CA . ARG A 1 106 ? -18.859 -13 -5.457 1 97.5 106 ARG A CA 1
ATOM 843 C C . ARG A 1 106 ? -18.328 -14.359 -5.902 1 97.5 106 ARG A C 1
ATOM 845 O O . ARG A 1 106 ? -19.109 -15.258 -6.234 1 97.5 106 ARG A O 1
ATOM 852 N N . ALA A 1 107 ? -17.016 -14.5 -5.949 1 98.5 107 ALA A N 1
ATOM 853 C CA . ALA A 1 107 ? -16.391 -15.75 -6.371 1 98.5 107 ALA A CA 1
ATOM 854 C C . ALA A 1 107 ? -16.766 -16.891 -5.438 1 98.5 107 ALA A C 1
ATOM 856 O O . ALA A 1 107 ? -17.078 -18 -5.895 1 98.5 107 ALA A O 1
ATOM 857 N N . VAL A 1 108 ? -16.688 -16.641 -4.133 1 98.56 108 VAL A N 1
ATOM 858 C CA . VAL A 1 108 ? -17 -17.656 -3.127 1 98.56 108 VAL A CA 1
ATOM 859 C C . VAL A 1 108 ? -18.453 -18.109 -3.299 1 98.56 108 VAL A C 1
ATOM 861 O O . VAL A 1 108 ? -18.734 -19.312 -3.258 1 98.56 108 VAL A O 1
ATOM 864 N N . ARG A 1 109 ? -19.328 -17.219 -3.529 1 97.56 109 ARG A N 1
ATOM 865 C CA . ARG A 1 109 ? -20.75 -17.531 -3.693 1 97.56 109 ARG A CA 1
ATOM 866 C C . ARG A 1 109 ? -20.984 -18.281 -4.996 1 97.56 109 ARG A C 1
ATOM 868 O O . ARG A 1 109 ? -21.75 -19.25 -5.023 1 97.56 109 ARG A O 1
ATOM 875 N N . LYS A 1 110 ? -20.375 -17.875 -5.996 1 97.88 110 LYS A N 1
ATOM 876 C CA . LYS A 1 110 ? -20.594 -18.453 -7.316 1 97.88 110 LYS A CA 1
ATOM 877 C C . LYS A 1 110 ? -20.078 -19.891 -7.383 1 97.88 110 LYS A C 1
ATOM 879 O O . LYS A 1 110 ? -20.703 -20.766 -7.98 1 97.88 110 LYS A O 1
ATOM 884 N N . HIS A 1 111 ? -18.906 -20.156 -6.797 1 98.31 111 HIS A N 1
ATOM 885 C CA . HIS A 1 111 ? -18.219 -21.438 -7.023 1 98.31 111 HIS A CA 1
ATOM 886 C C . HIS A 1 111 ? -18.141 -22.25 -5.742 1 98.31 111 HIS A C 1
ATOM 888 O O . HIS A 1 111 ? -17.547 -23.328 -5.727 1 98.31 111 HIS A O 1
ATOM 894 N N . ASN A 1 112 ? -18.672 -21.75 -4.625 1 97.69 112 ASN A N 1
ATOM 895 C CA . ASN A 1 112 ? -18.609 -22.422 -3.334 1 97.69 112 ASN A CA 1
ATOM 896 C C . ASN A 1 112 ? -17.172 -22.75 -2.945 1 97.69 112 ASN A C 1
ATOM 898 O O . ASN A 1 112 ? -16.859 -23.906 -2.65 1 97.69 112 ASN A O 1
ATOM 902 N N . LEU A 1 113 ? -16.344 -21.719 -2.92 1 98.62 113 LEU A N 1
ATOM 903 C CA . LEU A 1 113 ? -14.914 -21.891 -2.674 1 98.62 113 LEU A CA 1
ATOM 904 C C . LEU A 1 113 ? -14.656 -22.297 -1.229 1 98.62 113 LEU A C 1
ATOM 906 O O . LEU A 1 113 ? -15.367 -21.859 -0.319 1 98.62 113 LEU A O 1
ATOM 910 N N . THR A 1 114 ? -13.656 -23.188 -1.03 1 98.38 114 THR A N 1
ATOM 911 C CA . THR A 1 114 ? -13.305 -23.688 0.291 1 98.38 114 THR A CA 1
ATOM 912 C C . THR A 1 114 ? -12.609 -22.609 1.115 1 98.38 114 THR A C 1
ATOM 914 O O . THR A 1 114 ? -11.562 -22.094 0.712 1 98.38 114 THR A O 1
ATOM 917 N N . LYS A 1 115 ? -13.086 -22.297 2.266 1 98.44 115 LYS A N 1
ATOM 918 C CA . LYS A 1 115 ? -12.625 -21.25 3.16 1 98.44 115 LYS A CA 1
ATOM 919 C C . LYS A 1 115 ? -11.195 -21.516 3.635 1 98.44 115 LYS A C 1
ATOM 921 O O . LYS A 1 115 ? -10.391 -20.594 3.744 1 98.44 115 LYS A O 1
ATOM 926 N N . ARG A 1 116 ? -10.922 -22.734 3.912 1 98.38 116 ARG A N 1
ATOM 927 C CA . ARG A 1 116 ? -9.648 -23.156 4.504 1 98.38 116 ARG A CA 1
ATOM 928 C C . ARG A 1 116 ? -8.469 -22.703 3.646 1 98.38 116 ARG A C 1
ATOM 930 O O . ARG A 1 116 ? -7.418 -22.344 4.172 1 98.38 116 ARG A O 1
ATOM 937 N N . TRP A 1 117 ? -8.578 -22.734 2.326 1 98.56 117 TRP A N 1
ATOM 938 C CA . TRP A 1 117 ? -7.477 -22.375 1.442 1 98.56 117 TRP A CA 1
ATOM 939 C C . TRP A 1 117 ? -7.164 -20.891 1.538 1 98.56 117 TRP A C 1
ATOM 941 O O . TRP A 1 117 ? -6 -20.484 1.545 1 98.56 117 TRP A O 1
ATOM 951 N N . LEU A 1 118 ? -8.227 -20.062 1.604 1 98.75 118 LEU A N 1
ATOM 952 C CA . LEU A 1 118 ? -8.016 -18.625 1.764 1 98.75 118 LEU A CA 1
ATOM 953 C C . LEU A 1 118 ? -7.34 -18.312 3.098 1 98.75 118 LEU A C 1
ATOM 955 O O . LEU A 1 118 ? -6.375 -17.547 3.148 1 98.75 118 LEU A O 1
ATOM 959 N N . LEU A 1 119 ? -7.797 -18.938 4.145 1 98.69 119 LEU A N 1
ATOM 960 C CA . LEU A 1 119 ? -7.25 -18.688 5.477 1 98.69 119 LEU A CA 1
ATOM 961 C C . LEU A 1 119 ? -5.816 -19.203 5.578 1 98.69 119 LEU A C 1
ATOM 963 O O . LEU A 1 119 ? -4.988 -18.625 6.277 1 98.69 119 LEU A O 1
ATOM 967 N N . ARG A 1 120 ? -5.516 -20.281 4.945 1 98.69 120 ARG A N 1
ATOM 968 C CA . ARG A 1 120 ? -4.168 -20.844 4.93 1 98.69 120 ARG A CA 1
ATOM 969 C C . ARG A 1 120 ? -3.172 -19.859 4.328 1 98.69 120 ARG A C 1
ATOM 971 O O . ARG A 1 120 ? -2.068 -19.688 4.852 1 98.69 120 ARG A O 1
ATOM 978 N N . VAL A 1 121 ? -3.584 -19.219 3.246 1 98.62 121 VAL A N 1
ATOM 979 C CA . VAL A 1 121 ? -2.725 -18.234 2.6 1 98.62 121 VAL A CA 1
ATOM 980 C C . VAL A 1 121 ? -2.439 -17.078 3.566 1 98.62 121 VAL A C 1
ATOM 982 O O . VAL A 1 121 ? -1.287 -16.672 3.734 1 98.62 121 VAL A O 1
ATOM 985 N N . ILE A 1 122 ? -3.455 -16.562 4.242 1 98.5 122 ILE A N 1
ATOM 986 C CA . ILE A 1 122 ? -3.311 -15.438 5.16 1 98.5 122 ILE A CA 1
ATOM 987 C C . ILE A 1 122 ? -2.412 -15.836 6.328 1 98.5 122 ILE A C 1
ATOM 989 O O . ILE A 1 122 ? -1.483 -15.102 6.684 1 98.5 122 ILE A O 1
ATOM 993 N N . THR A 1 123 ? -2.68 -17.031 6.891 1 97.94 123 THR A N 1
ATOM 994 C CA . THR A 1 123 ? -1.941 -17.5 8.055 1 97.94 123 THR A CA 1
ATOM 995 C C . THR A 1 123 ? -0.464 -17.688 7.723 1 97.94 123 THR A C 1
ATOM 997 O O . THR A 1 123 ? 0.407 -17.344 8.523 1 97.94 123 THR A O 1
ATOM 1000 N N . GLU A 1 124 ? -0.22 -18.25 6.586 1 97.56 124 GLU A N 1
ATOM 1001 C CA . GLU A 1 124 ? 1.166 -18.469 6.18 1 97.56 124 GLU A CA 1
ATOM 1002 C C . GLU A 1 124 ? 1.896 -17.141 5.992 1 97.56 124 GLU A C 1
ATOM 1004 O O . GLU A 1 124 ? 3.047 -16.984 6.406 1 97.56 124 GLU A O 1
ATOM 1009 N N . ARG A 1 125 ? 1.27 -16.172 5.379 1 96.44 125 ARG A N 1
ATOM 1010 C CA . ARG A 1 125 ? 1.878 -14.859 5.172 1 96.44 125 ARG A CA 1
ATOM 1011 C C . ARG A 1 125 ? 2.041 -14.125 6.496 1 96.44 125 ARG A C 1
ATOM 1013 O O . ARG A 1 125 ? 2.998 -13.367 6.676 1 96.44 125 ARG A O 1
ATOM 1020 N N . GLU A 1 126 ? 1.097 -14.32 7.379 1 95.75 126 GLU A N 1
ATOM 1021 C CA . GLU A 1 126 ? 1.215 -13.758 8.719 1 95.75 126 GLU A CA 1
ATOM 1022 C C . GLU A 1 126 ? 2.461 -14.281 9.43 1 95.75 126 GLU A C 1
ATOM 1024 O O . GLU A 1 126 ? 3.184 -13.508 10.07 1 95.75 126 GLU A O 1
ATOM 1029 N N . ASN A 1 127 ? 2.738 -15.531 9.289 1 94.12 127 ASN A N 1
ATOM 1030 C CA . ASN A 1 127 ? 3.889 -16.172 9.914 1 94.12 127 ASN A CA 1
ATOM 1031 C C . ASN A 1 127 ? 5.195 -15.742 9.25 1 94.12 127 ASN A C 1
ATOM 1033 O O . ASN A 1 127 ? 6.266 -15.844 9.859 1 94.12 127 ASN A O 1
ATOM 1037 N N . ASP A 1 128 ? 5.098 -15.219 8.062 1 92.19 128 ASP A N 1
ATOM 1038 C CA . ASP A 1 128 ? 6.285 -14.891 7.277 1 92.19 128 ASP A CA 1
ATOM 1039 C C . ASP A 1 128 ? 6.594 -13.398 7.363 1 92.19 128 ASP A C 1
ATOM 1041 O O . ASP A 1 128 ? 7.422 -12.883 6.605 1 92.19 128 ASP A O 1
ATOM 1045 N N . LEU A 1 129 ? 5.941 -12.664 8.25 1 91.56 129 LEU A N 1
ATOM 1046 C CA . LEU A 1 129 ? 6.129 -11.219 8.344 1 91.56 129 LEU A CA 1
ATOM 1047 C C . LEU A 1 129 ? 7.477 -10.883 8.969 1 91.56 129 LEU A C 1
ATOM 1049 O O . LEU A 1 129 ? 7.953 -9.75 8.859 1 91.56 129 LEU A O 1
ATOM 1053 N N . ASP A 1 130 ? 8.031 -11.938 9.469 1 83.38 130 ASP A N 1
ATOM 1054 C CA . ASP A 1 130 ? 9.352 -11.711 10.047 1 83.38 130 ASP A CA 1
ATOM 1055 C C . ASP A 1 130 ? 10.43 -11.742 8.969 1 83.38 130 ASP A C 1
ATOM 1057 O O . ASP A 1 130 ? 10.328 -12.5 8 1 83.38 130 ASP A O 1
ATOM 1061 N N . ASP A 1 131 ? 11.156 -10.703 8.695 1 75 131 ASP A N 1
ATOM 1062 C CA . ASP A 1 131 ? 12.219 -10.562 7.707 1 75 131 ASP A CA 1
ATOM 1063 C C . ASP A 1 131 ? 13.305 -11.609 7.918 1 75 131 ASP A C 1
ATOM 1065 O O . ASP A 1 131 ? 14.477 -11.273 8.141 1 75 131 ASP A O 1
ATOM 1069 N N . ARG A 1 132 ? 12.812 -12.992 7.848 1 82.06 132 ARG A N 1
ATOM 1070 C CA . ARG A 1 132 ? 13.812 -14.031 8.062 1 82.06 132 ARG A CA 1
ATOM 1071 C C . ARG A 1 132 ? 13.969 -14.906 6.82 1 82.06 132 ARG A C 1
ATOM 1073 O O . ARG A 1 132 ? 12.992 -15.172 6.117 1 82.06 132 ARG A O 1
ATOM 1080 N N . ALA A 1 133 ? 15.188 -15.273 6.641 1 88 133 ALA A N 1
ATOM 1081 C CA . ALA A 1 133 ? 15.477 -16.203 5.559 1 88 133 ALA A CA 1
ATOM 1082 C C . ALA A 1 133 ? 14.93 -17.594 5.879 1 88 133 ALA A C 1
ATOM 1084 O O . ALA A 1 133 ? 14.742 -17.938 7.047 1 88 133 ALA A O 1
ATOM 1085 N N . TYR A 1 134 ? 14.68 -18.297 4.82 1 94.06 134 TYR A N 1
ATOM 1086 C CA . TYR A 1 134 ? 14.297 -19.688 5.008 1 94.06 134 TYR A CA 1
ATOM 1087 C C . TYR A 1 134 ? 15.461 -20.516 5.539 1 94.06 134 TYR A C 1
ATOM 1089 O O . TYR A 1 134 ? 16.594 -20.359 5.082 1 94.06 134 TYR A O 1
ATOM 1097 N N . ARG A 1 135 ? 15.211 -21.375 6.492 1 93.06 135 ARG A N 1
ATOM 1098 C CA . ARG A 1 135 ? 16.25 -22.219 7.082 1 93.06 135 ARG A CA 1
ATOM 1099 C C . ARG A 1 135 ? 16.766 -23.234 6.074 1 93.06 135 ARG A C 1
ATOM 1101 O O . ARG A 1 135 ? 17.969 -23.531 6.039 1 93.06 135 ARG A O 1
ATOM 1108 N N . ASN A 1 136 ? 15.766 -23.797 5.336 1 95.88 136 ASN A N 1
ATOM 1109 C CA . ASN A 1 136 ? 16.078 -24.812 4.344 1 95.88 136 ASN A CA 1
ATOM 1110 C C . ASN A 1 136 ? 15.055 -24.828 3.215 1 95.88 136 ASN A C 1
ATOM 1112 O O . ASN A 1 136 ? 14.086 -24.062 3.234 1 95.88 136 ASN A O 1
ATOM 1116 N N . LEU A 1 137 ? 15.344 -25.703 2.293 1 95.56 137 LEU A N 1
ATOM 1117 C CA . LEU A 1 137 ? 14.5 -25.797 1.107 1 95.56 137 LEU A CA 1
ATOM 1118 C C . LEU A 1 137 ? 13.102 -26.297 1.474 1 95.56 137 LEU A C 1
ATOM 1120 O O . LEU A 1 137 ? 12.117 -25.891 0.848 1 95.56 137 LEU A O 1
ATOM 1124 N N . GLN A 1 138 ? 12.984 -27.109 2.451 1 97.12 138 GLN A N 1
ATOM 1125 C CA . GLN A 1 138 ? 11.703 -27.656 2.885 1 97.12 138 GLN A CA 1
ATOM 1126 C C . GLN A 1 138 ? 10.797 -26.562 3.436 1 97.12 138 GLN A C 1
ATOM 1128 O O . GLN A 1 138 ? 9.586 -26.578 3.215 1 97.12 138 GLN A O 1
ATOM 1133 N N . GLU A 1 139 ? 11.422 -25.656 4.117 1 97.38 139 GLU A N 1
ATOM 1134 C CA . GLU A 1 139 ? 10.656 -24.531 4.625 1 97.38 139 GLU A CA 1
ATOM 1135 C C . GLU A 1 139 ? 10.102 -23.672 3.486 1 97.38 139 GLU A C 1
ATOM 1137 O O . GLU A 1 139 ? 8.961 -23.234 3.535 1 97.38 139 GLU A O 1
ATOM 1142 N N . LEU A 1 140 ? 10.883 -23.438 2.525 1 97.44 140 LEU A N 1
ATOM 1143 C CA . LEU A 1 140 ? 10.445 -22.703 1.347 1 97.44 140 LEU A CA 1
ATOM 1144 C C . LEU A 1 140 ? 9.328 -23.453 0.622 1 97.44 140 LEU A C 1
ATOM 1146 O O . LEU A 1 140 ? 8.359 -22.844 0.171 1 97.44 140 LEU A O 1
ATOM 1150 N N . GLU A 1 141 ? 9.477 -24.734 0.532 1 98 141 GLU A N 1
ATOM 1151 C CA . GLU A 1 141 ? 8.445 -25.562 -0.083 1 98 141 GLU A CA 1
ATOM 1152 C C . GLU A 1 141 ? 7.137 -25.484 0.696 1 98 141 GLU A C 1
ATOM 1154 O O . GLU A 1 141 ? 6.062 -25.391 0.103 1 98 141 GLU A O 1
ATOM 1159 N N . ALA A 1 142 ? 7.273 -25.609 1.959 1 98.12 142 ALA A N 1
ATOM 1160 C CA . ALA A 1 142 ? 6.086 -25.531 2.805 1 98.12 142 ALA A CA 1
ATOM 1161 C C . ALA A 1 142 ? 5.387 -24.188 2.641 1 98.12 142 ALA A C 1
ATOM 1163 O O . ALA A 1 142 ? 4.164 -24.125 2.51 1 98.12 142 ALA A O 1
ATOM 1164 N N . TYR A 1 143 ? 6.148 -23.141 2.664 1 97.44 143 TYR A N 1
ATOM 1165 C CA . TYR A 1 143 ? 5.602 -21.812 2.426 1 97.44 143 TYR A CA 1
ATOM 1166 C C . TYR A 1 143 ? 4.898 -21.734 1.073 1 97.44 143 TYR A C 1
ATOM 1168 O O . TYR A 1 143 ? 3.789 -21.219 0.967 1 97.44 143 TYR A O 1
ATOM 1176 N N . SER A 1 144 ? 5.52 -22.266 0.064 1 98.31 144 SER A N 1
ATOM 1177 C CA . SER A 1 144 ? 4.992 -22.25 -1.297 1 98.31 144 SER A CA 1
ATOM 1178 C C . SER A 1 144 ? 3.695 -23.047 -1.395 1 98.31 144 SER A C 1
ATOM 1180 O O . SER A 1 144 ? 2.748 -22.625 -2.062 1 98.31 144 SER A O 1
ATOM 1182 N N . GLU A 1 145 ? 3.691 -24.156 -0.764 1 98.5 145 GLU A N 1
ATOM 1183 C CA . GLU A 1 145 ? 2.48 -24.984 -0.759 1 98.5 145 GLU A CA 1
ATOM 1184 C C . GLU A 1 145 ? 1.322 -24.25 -0.092 1 98.5 145 GLU A C 1
ATOM 1186 O O . GLU A 1 145 ? 0.218 -24.188 -0.638 1 98.5 145 GLU A O 1
ATOM 1191 N N . ASN A 1 146 ? 1.617 -23.672 1.012 1 98.5 146 ASN A N 1
ATOM 1192 C CA . ASN A 1 146 ? 0.574 -23.031 1.803 1 98.5 146 ASN A CA 1
ATOM 1193 C C . ASN A 1 146 ? 0.068 -21.766 1.134 1 98.5 146 ASN A C 1
ATOM 1195 O O . ASN A 1 146 ? -1.062 -21.328 1.376 1 98.5 146 ASN A O 1
ATOM 1199 N N . THR A 1 147 ? 0.844 -21.125 0.271 1 98.31 147 THR A N 1
ATOM 1200 C CA . THR A 1 147 ? 0.425 -19.891 -0.389 1 98.31 147 THR A CA 1
ATOM 1201 C C . THR A 1 147 ? 0.027 -20.172 -1.837 1 98.31 147 THR A C 1
ATOM 1203 O O . THR A 1 147 ? -1.161 -20.234 -2.158 1 98.31 147 THR A O 1
ATOM 1206 N N . GLN A 1 148 ? 0.933 -20.672 -2.631 1 98.5 148 GLN A N 1
ATOM 1207 C CA . GLN A 1 148 ? 0.72 -20.797 -4.07 1 98.5 148 GLN A CA 1
ATOM 1208 C C . GLN A 1 148 ? -0.194 -21.969 -4.395 1 98.5 148 GLN A C 1
ATOM 1210 O O . GLN A 1 148 ? -1.098 -21.859 -5.227 1 98.5 148 GLN A O 1
ATOM 1215 N N . SER A 1 149 ? 0.076 -23.125 -3.766 1 98.75 149 SER A N 1
ATOM 1216 C CA . SER A 1 149 ? -0.776 -24.266 -4.047 1 98.75 149 SER A CA 1
ATOM 1217 C C . SER A 1 149 ? -2.215 -24.016 -3.611 1 98.75 149 SER A C 1
ATOM 1219 O O . SER A 1 149 ? -3.158 -24.422 -4.293 1 98.75 149 SER A O 1
ATOM 1221 N N . SER A 1 150 ? -2.365 -23.375 -2.463 1 98.81 150 SER A N 1
ATOM 1222 C CA . SER A 1 150 ? -3.701 -23.031 -1.984 1 98.81 150 SER A CA 1
ATOM 1223 C C . SER A 1 150 ? -4.473 -22.219 -3.023 1 98.81 150 SER A C 1
ATOM 1225 O O . SER A 1 150 ? -5.668 -22.453 -3.234 1 98.81 150 SER A O 1
ATOM 1227 N N . LEU A 1 151 ? -3.857 -21.312 -3.707 1 98.69 151 LEU A N 1
ATOM 1228 C CA . LEU A 1 151 ? -4.488 -20.5 -4.734 1 98.69 151 LEU A CA 1
ATOM 1229 C C . LEU A 1 151 ? -4.891 -21.344 -5.938 1 98.69 151 LEU A C 1
ATOM 1231 O O . LEU A 1 151 ? -5.945 -21.125 -6.535 1 98.69 151 LEU A O 1
ATOM 1235 N N . ILE A 1 152 ? -4.062 -22.312 -6.297 1 98.69 152 ILE A N 1
ATOM 1236 C CA . ILE A 1 152 ? -4.379 -23.188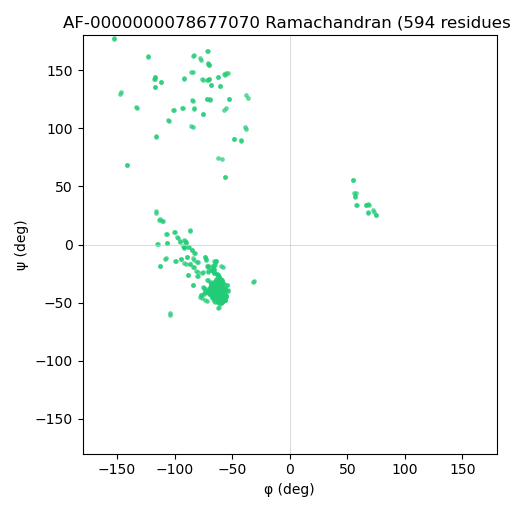 -7.422 1 98.69 152 ILE A CA 1
ATOM 1237 C C . ILE A 1 152 ? -5.559 -24.094 -7.066 1 98.69 152 ILE A C 1
ATOM 1239 O O . ILE A 1 152 ? -6.414 -24.359 -7.91 1 98.69 152 ILE A O 1
ATOM 1243 N N . TYR A 1 153 ? -5.594 -24.594 -5.777 1 98.75 153 TYR A N 1
ATOM 1244 C CA . TYR A 1 153 ? -6.75 -25.359 -5.332 1 98.75 153 TYR A CA 1
ATOM 1245 C C . TYR A 1 153 ? -8.039 -24.562 -5.535 1 98.75 153 TYR A C 1
ATOM 1247 O O . TYR A 1 153 ? -9.023 -25.109 -6.051 1 98.75 153 TYR A O 1
ATOM 1255 N N . LEU A 1 154 ? -8.016 -23.328 -5.172 1 98.81 154 LEU A N 1
ATOM 1256 C CA . LEU A 1 154 ? -9.18 -22.469 -5.324 1 98.81 154 LEU A CA 1
ATOM 1257 C C . LEU A 1 154 ? -9.523 -22.266 -6.797 1 98.81 154 LEU A C 1
ATOM 1259 O O . LEU A 1 154 ? -10.703 -22.234 -7.164 1 98.81 154 LEU A O 1
ATOM 1263 N N . LEU A 1 155 ? -8.555 -22.125 -7.613 1 98.69 155 LEU A N 1
ATOM 1264 C CA . LEU A 1 155 ? -8.789 -21.969 -9.047 1 98.69 155 LEU A CA 1
ATOM 1265 C C . LEU A 1 155 ? -9.422 -23.219 -9.633 1 98.69 155 LEU A C 1
ATOM 1267 O O . LEU A 1 155 ? -10.305 -23.141 -10.492 1 98.69 155 LEU A O 1
ATOM 1271 N N . LEU A 1 156 ? -8.938 -24.391 -9.195 1 98.69 156 LEU A N 1
ATOM 1272 C CA . LEU A 1 156 ? -9.555 -25.641 -9.609 1 98.69 156 LEU A CA 1
ATOM 1273 C C . LEU A 1 156 ? -11.039 -25.672 -9.25 1 98.69 156 LEU A C 1
ATOM 1275 O O . LEU A 1 156 ? -11.867 -26.109 -10.047 1 98.69 156 LEU A O 1
ATOM 1279 N N . GLU A 1 157 ? -11.344 -25.188 -8.047 1 98.62 157 GLU A N 1
ATOM 1280 C CA . GLU A 1 157 ? -12.742 -25.109 -7.637 1 98.62 157 GLU A CA 1
ATOM 1281 C C . GLU A 1 157 ? -13.531 -24.172 -8.555 1 98.62 157 GLU A C 1
ATOM 1283 O O . GLU A 1 157 ? -14.695 -24.453 -8.875 1 98.62 157 GLU A O 1
ATOM 1288 N N . CYS A 1 158 ? -12.953 -23.094 -8.984 1 98.56 158 CYS A N 1
ATOM 1289 C CA . CYS A 1 158 ? -13.609 -22.172 -9.914 1 98.56 158 CYS A CA 1
ATOM 1290 C C . CYS A 1 158 ? -13.914 -22.859 -11.234 1 98.56 158 CYS A C 1
ATOM 1292 O O . CYS A 1 158 ? -14.852 -22.484 -11.938 1 98.56 158 CYS A O 1
ATOM 1294 N N . LEU A 1 159 ? -13.117 -23.875 -11.547 1 98 159 LEU A N 1
ATOM 1295 C CA . LEU A 1 159 ? -13.281 -24.609 -12.797 1 98 159 LEU A CA 1
ATOM 1296 C C . LEU A 1 159 ? -14.195 -25.812 -12.602 1 98 159 LEU A C 1
ATOM 1298 O O . LEU A 1 159 ? -14.438 -26.578 -13.547 1 98 159 LEU A O 1
ATOM 1302 N N . GLY A 1 160 ? -14.633 -26.016 -11.383 1 97.69 160 GLY A N 1
ATOM 1303 C CA . GLY A 1 160 ? -15.516 -27.125 -11.062 1 97.69 160 GLY A CA 1
ATOM 1304 C C . GLY A 1 160 ? -14.805 -28.469 -11.016 1 97.69 160 GLY A C 1
ATOM 1305 O O . GLY A 1 160 ? -15.406 -29.516 -11.273 1 97.69 160 GLY A O 1
ATOM 1306 N N . VAL A 1 161 ? -13.516 -28.484 -10.75 1 97.56 161 VAL A N 1
ATOM 1307 C CA . VAL A 1 161 ? -12.719 -29.703 -10.766 1 97.56 161 VAL A CA 1
ATOM 1308 C C . VAL A 1 161 ? -12.508 -30.188 -9.336 1 97.56 161 VAL A C 1
ATOM 1310 O O . VAL A 1 161 ? -11.984 -29.453 -8.492 1 97.56 161 VAL A O 1
ATOM 1313 N N . LYS A 1 162 ? -13 -31.297 -8.992 1 95.88 162 LYS A N 1
ATOM 1314 C CA . LYS A 1 162 ? -12.711 -32.031 -7.77 1 95.88 162 LYS A CA 1
ATOM 1315 C C . LYS A 1 162 ? -12.047 -33.375 -8.078 1 95.88 162 LYS A C 1
ATOM 1317 O O . LYS A 1 162 ? -12.727 -34.375 -8.367 1 95.88 162 LYS A O 1
ATOM 1322 N N . ASP A 1 163 ? -10.734 -33.375 -8.094 1 97.12 163 ASP A N 1
ATOM 1323 C CA . ASP A 1 163 ? -9.945 -34.562 -8.484 1 97.12 163 ASP A CA 1
ATOM 1324 C C . ASP A 1 163 ? -8.641 -34.625 -7.695 1 97.12 163 ASP A C 1
ATOM 1326 O O . ASP A 1 163 ? -7.918 -33.625 -7.59 1 97.12 163 ASP A O 1
ATOM 1330 N N . VAL A 1 164 ? -8.344 -35.75 -7.129 1 96.62 164 VAL A N 1
ATOM 1331 C CA . VAL A 1 164 ? -7.195 -35.969 -6.254 1 96.62 164 VAL A CA 1
ATOM 1332 C C . VAL A 1 164 ? -5.902 -35.75 -7.047 1 96.62 164 VAL A C 1
ATOM 1334 O O . VAL A 1 164 ? -4.938 -35.188 -6.535 1 96.62 164 VAL A O 1
ATOM 1337 N N . HIS A 1 165 ? -5.871 -36.281 -8.297 1 96.88 165 HIS A N 1
ATOM 1338 C CA . HIS A 1 165 ? -4.676 -36.125 -9.117 1 96.88 165 HIS A CA 1
ATOM 1339 C C . HIS A 1 165 ? -4.43 -34.688 -9.492 1 96.88 165 HIS A C 1
ATOM 1341 O O . HIS A 1 165 ? -3.283 -34.219 -9.547 1 96.88 165 HIS A O 1
ATOM 1347 N N . ALA A 1 166 ? -5.496 -33.969 -9.797 1 97.62 166 ALA A N 1
ATOM 1348 C CA . ALA A 1 166 ? -5.375 -32.531 -10.047 1 97.62 166 ALA A CA 1
ATOM 1349 C C . ALA A 1 166 ? -4.84 -31.797 -8.82 1 97.62 166 ALA A C 1
ATOM 1351 O O . ALA A 1 166 ? -4.012 -30.891 -8.945 1 97.62 166 ALA A O 1
ATOM 1352 N N . ASP A 1 167 ? -5.297 -32.219 -7.676 1 97.75 167 ASP A N 1
ATOM 1353 C CA . ASP A 1 167 ? -4.82 -31.625 -6.43 1 97.75 167 ASP A CA 1
ATOM 1354 C C . ASP A 1 167 ? -3.328 -31.875 -6.234 1 97.75 167 ASP A C 1
ATOM 1356 O O . ASP A 1 167 ? -2.596 -31 -5.781 1 97.75 167 ASP A O 1
ATOM 1360 N N . HIS A 1 168 ? -2.934 -33.062 -6.543 1 97.69 168 HIS A N 1
ATOM 1361 C CA . HIS A 1 168 ? -1.517 -33.375 -6.418 1 97.69 168 HIS A CA 1
ATOM 1362 C C . HIS A 1 168 ? -0.675 -32.562 -7.391 1 97.69 168 HIS A C 1
ATOM 1364 O O . HIS A 1 168 ? 0.383 -32.031 -7.023 1 97.69 168 HIS A O 1
ATOM 1370 N N . ALA A 1 169 ? -1.15 -32.531 -8.594 1 98.12 169 ALA A N 1
ATOM 1371 C CA . ALA A 1 169 ? -0.453 -31.703 -9.57 1 98.12 169 ALA A CA 1
ATOM 1372 C C . ALA A 1 169 ? -0.378 -30.266 -9.102 1 98.12 169 ALA A C 1
ATOM 1374 O O . ALA A 1 169 ? 0.676 -29.625 -9.195 1 98.12 169 ALA A O 1
ATOM 1375 N N . ALA A 1 170 ? -1.496 -29.766 -8.586 1 98.56 170 ALA A N 1
ATOM 1376 C CA . ALA A 1 170 ? -1.557 -28.391 -8.086 1 98.56 170 ALA A CA 1
ATOM 1377 C C . ALA A 1 170 ? -0.561 -28.188 -6.945 1 98.56 170 ALA A C 1
ATOM 1379 O O . ALA A 1 170 ? 0.085 -27.141 -6.867 1 98.56 170 ALA A O 1
ATOM 1380 N N . SER A 1 171 ? -0.434 -29.109 -6.055 1 98.56 171 SER A N 1
ATOM 1381 C CA . SER A 1 171 ? 0.513 -29.047 -4.945 1 98.56 171 SER A CA 1
ATOM 1382 C C . SER A 1 171 ? 1.94 -28.859 -5.449 1 98.56 171 SER A C 1
ATOM 1384 O O . SER A 1 171 ? 2.652 -27.969 -4.992 1 98.56 171 SER A O 1
ATOM 1386 N N . HIS A 1 172 ? 2.291 -29.641 -6.41 1 98.62 172 HIS A N 1
ATOM 1387 C CA . HIS A 1 172 ? 3.645 -29.578 -6.953 1 98.62 172 HIS A CA 1
ATOM 1388 C C . HIS A 1 172 ? 3.863 -28.312 -7.762 1 98.62 172 HIS A C 1
ATOM 1390 O O . HIS A 1 172 ? 4.93 -27.703 -7.688 1 98.62 172 HIS A O 1
ATOM 1396 N N . ILE A 1 173 ? 2.898 -27.938 -8.531 1 98.62 173 ILE A N 1
ATOM 1397 C CA . ILE A 1 173 ? 3.027 -26.719 -9.328 1 98.62 173 ILE A CA 1
ATOM 1398 C C . ILE A 1 173 ? 3.156 -25.516 -8.398 1 98.62 173 ILE A C 1
ATOM 1400 O O . ILE A 1 173 ? 3.969 -24.609 -8.648 1 98.62 173 ILE A O 1
ATOM 1404 N N . GLY A 1 174 ? 2.332 -25.5 -7.324 1 98.69 174 GLY A N 1
ATOM 1405 C CA . GLY A 1 174 ? 2.443 -24.438 -6.344 1 98.69 174 GLY A CA 1
ATOM 1406 C C . GLY A 1 174 ? 3.812 -24.359 -5.691 1 98.69 174 GLY A C 1
ATOM 1407 O O . GLY A 1 174 ? 4.371 -23.281 -5.527 1 98.69 174 GLY A O 1
ATOM 1408 N N . LYS A 1 175 ? 4.363 -25.484 -5.324 1 98.75 175 LYS A N 1
ATOM 1409 C CA . LYS A 1 175 ? 5.707 -25.516 -4.758 1 98.75 175 LYS A CA 1
ATOM 1410 C C . LYS A 1 175 ? 6.738 -24.984 -5.75 1 98.75 175 LYS A C 1
ATOM 1412 O O . LYS A 1 175 ? 7.594 -24.172 -5.391 1 98.75 175 LYS A O 1
ATOM 1417 N N . ALA A 1 176 ? 6.613 -25.438 -6.992 1 98.69 176 ALA A N 1
ATOM 1418 C CA . ALA A 1 176 ? 7.523 -24.969 -8.031 1 98.69 176 ALA A CA 1
ATOM 1419 C C . ALA A 1 176 ? 7.414 -23.453 -8.211 1 98.69 176 ALA A C 1
ATOM 1421 O O . ALA A 1 176 ? 8.43 -22.766 -8.352 1 98.69 176 ALA A O 1
ATOM 1422 N N . GLN A 1 177 ? 6.219 -22.984 -8.188 1 98.12 177 GLN A N 1
ATOM 1423 C CA . GLN A 1 177 ? 5.961 -21.562 -8.359 1 98.12 177 GLN A CA 1
ATOM 1424 C C . GLN A 1 177 ? 6.602 -20.75 -7.238 1 98.12 177 GLN A C 1
ATOM 1426 O O . GLN A 1 177 ? 7.223 -19.719 -7.488 1 98.12 177 GLN A O 1
ATOM 1431 N N . GLY A 1 178 ? 6.379 -21.172 -6.008 1 97.94 178 GLY A N 1
ATOM 1432 C CA . GLY A 1 178 ? 6.977 -20.469 -4.883 1 97.94 178 GLY A CA 1
ATOM 1433 C C . GLY A 1 178 ? 8.492 -20.453 -4.934 1 97.94 178 GLY A C 1
ATOM 1434 O O . GLY A 1 178 ? 9.109 -19.422 -4.664 1 97.94 178 GLY A O 1
ATOM 1435 N N . ILE A 1 179 ? 9.109 -21.516 -5.293 1 98.12 179 ILE A N 1
ATOM 1436 C CA . ILE A 1 179 ? 10.562 -21.625 -5.375 1 98.12 179 ILE A CA 1
ATOM 1437 C C . ILE A 1 179 ? 11.078 -20.688 -6.473 1 98.12 179 ILE A C 1
ATOM 1439 O O . ILE A 1 179 ? 12.039 -19.938 -6.262 1 98.12 179 ILE A O 1
ATOM 1443 N N . ALA A 1 180 ? 10.453 -20.781 -7.621 1 97.5 180 ALA A N 1
ATOM 1444 C CA . ALA A 1 180 ? 10.875 -19.938 -8.742 1 97.5 180 ALA A CA 1
ATOM 1445 C C . ALA A 1 180 ? 10.734 -18.469 -8.406 1 97.5 180 ALA A C 1
ATOM 1447 O O . ALA A 1 180 ? 11.586 -17.656 -8.773 1 97.5 180 ALA A O 1
ATOM 1448 N N . THR A 1 181 ? 9.648 -18.141 -7.742 1 95.94 181 THR A N 1
ATOM 1449 C CA . THR A 1 181 ? 9.422 -16.75 -7.34 1 95.94 181 THR A CA 1
ATOM 1450 C C . THR A 1 181 ? 10.523 -16.281 -6.387 1 95.94 181 THR A C 1
ATOM 1452 O O . THR A 1 181 ? 11.008 -15.156 -6.496 1 95.94 181 THR A O 1
ATOM 1455 N N . CYS A 1 182 ? 10.883 -17.109 -5.48 1 95.88 182 CYS A N 1
ATOM 1456 C CA . CYS A 1 182 ? 11.953 -16.797 -4.547 1 95.88 182 CYS A CA 1
ATOM 1457 C C . CYS A 1 182 ? 13.258 -16.5 -5.289 1 95.88 182 CYS A C 1
ATOM 1459 O O . CYS A 1 182 ? 13.945 -15.523 -4.977 1 95.88 182 CYS A O 1
ATOM 1461 N N . LEU A 1 183 ? 13.555 -17.297 -6.281 1 96.25 183 LEU A N 1
ATOM 1462 C CA . LEU A 1 183 ? 14.758 -17.125 -7.082 1 96.25 183 LEU A CA 1
ATOM 1463 C C . LEU A 1 183 ? 14.688 -15.828 -7.883 1 96.25 183 LEU A C 1
ATOM 1465 O O . LEU A 1 183 ? 15.648 -15.055 -7.906 1 96.25 183 LEU A O 1
ATOM 1469 N N . ARG A 1 184 ? 13.602 -15.688 -8.445 1 95.31 184 ARG A N 1
ATOM 1470 C CA . ARG A 1 184 ? 13.406 -14.531 -9.312 1 95.31 184 ARG A CA 1
ATOM 1471 C C . ARG A 1 184 ? 13.516 -13.234 -8.523 1 95.31 184 ARG A C 1
ATOM 1473 O O . ARG A 1 184 ? 13.961 -12.211 -9.055 1 95.31 184 ARG A O 1
ATOM 1480 N N . ALA A 1 185 ? 13.164 -13.234 -7.285 1 94.38 185 ALA A N 1
ATOM 1481 C CA . ALA A 1 185 ? 13.125 -12.039 -6.449 1 94.38 185 ALA A CA 1
ATOM 1482 C C . ALA A 1 185 ? 14.5 -11.742 -5.852 1 94.38 185 ALA A C 1
ATOM 1484 O O . ALA A 1 185 ? 14.703 -10.688 -5.242 1 94.38 185 ALA A O 1
ATOM 1485 N N . THR A 1 186 ? 15.453 -12.531 -6.039 1 95.94 186 THR A N 1
ATOM 1486 C CA . THR A 1 186 ? 16.766 -12.43 -5.395 1 95.94 186 THR A CA 1
ATOM 1487 C C . THR A 1 186 ? 17.438 -11.102 -5.734 1 95.94 186 THR A C 1
ATOM 1489 O O . THR A 1 186 ? 17.891 -10.391 -4.844 1 95.94 186 THR A O 1
ATOM 1492 N N . PRO A 1 187 ? 17.5 -10.711 -7.055 1 95 187 PRO A N 1
ATOM 1493 C CA . PRO A 1 187 ? 18.141 -9.43 -7.352 1 95 187 PRO A CA 1
ATOM 1494 C C . PRO A 1 187 ? 17.438 -8.25 -6.672 1 95 187 PRO A C 1
ATOM 1496 O O . PRO A 1 187 ? 18.109 -7.336 -6.176 1 95 187 PRO A O 1
ATOM 1499 N N . TYR A 1 188 ? 16.156 -8.336 -6.656 1 91.19 188 TYR A N 1
ATOM 1500 C CA . TYR A 1 188 ? 15.375 -7.289 -6.012 1 91.19 188 TYR A CA 1
ATOM 1501 C C . TYR A 1 188 ? 15.695 -7.207 -4.523 1 91.19 188 TYR A C 1
ATOM 1503 O O . TYR A 1 188 ? 15.938 -6.121 -3.994 1 91.19 188 TYR A O 1
ATOM 1511 N N . HIS A 1 189 ? 15.695 -8.242 -3.805 1 91.69 189 HIS A N 1
ATOM 1512 C CA . HIS A 1 189 ? 15.969 -8.289 -2.373 1 91.69 189 HIS A CA 1
ATOM 1513 C C . HIS A 1 189 ? 17.422 -7.926 -2.076 1 91.69 189 HIS A C 1
ATOM 1515 O O . HIS A 1 189 ? 17.703 -7.262 -1.078 1 91.69 189 HIS A O 1
ATOM 1521 N N . SER A 1 190 ? 18.266 -8.336 -2.939 1 92.69 190 SER A N 1
ATOM 1522 C CA . SER A 1 190 ? 19.688 -8.016 -2.771 1 92.69 190 SER A CA 1
ATOM 1523 C C . SER A 1 190 ? 19.922 -6.512 -2.82 1 92.69 190 SER A C 1
ATOM 1525 O O . SER A 1 190 ? 20.734 -5.98 -2.053 1 92.69 190 SER A O 1
ATOM 1527 N N . GLY A 1 191 ? 19.266 -5.902 -3.742 1 89 191 GLY A N 1
ATOM 1528 C CA . GLY A 1 191 ? 19.375 -4.453 -3.824 1 89 191 GLY A CA 1
ATOM 1529 C C . GLY A 1 191 ? 18.922 -3.754 -2.553 1 89 191 GLY A C 1
ATOM 1530 O O . GLY A 1 191 ? 19.328 -2.617 -2.291 1 89 191 GLY A O 1
ATOM 1531 N N . ARG A 1 192 ? 18.219 -4.387 -1.764 1 85.88 192 ARG A N 1
ATOM 1532 C CA . ARG A 1 192 ? 17.734 -3.855 -0.494 1 85.88 192 ARG A CA 1
ATOM 1533 C C . ARG A 1 192 ? 18.484 -4.477 0.68 1 85.88 192 ARG A C 1
ATOM 1535 O O . ARG A 1 192 ? 18.047 -4.375 1.828 1 85.88 192 ARG A O 1
ATOM 1542 N N . ARG A 1 193 ? 19.5 -5.199 0.333 1 89.81 193 ARG A N 1
ATOM 1543 C CA . ARG A 1 193 ? 20.406 -5.84 1.279 1 89.81 193 ARG A CA 1
ATOM 1544 C C . ARG A 1 193 ? 19.703 -6.93 2.07 1 89.81 193 ARG A C 1
ATOM 1546 O O . ARG A 1 193 ? 19.938 -7.098 3.268 1 89.81 193 ARG A O 1
ATOM 1553 N N . LYS A 1 194 ? 18.781 -7.574 1.412 1 90.56 194 LYS A N 1
ATOM 1554 C CA . LYS A 1 194 ? 18.047 -8.711 1.982 1 90.56 194 LYS A CA 1
ATOM 1555 C C . LYS A 1 194 ? 18.312 -9.984 1.179 1 90.56 194 LYS A C 1
ATOM 1557 O O . LYS A 1 194 ? 18.469 -9.93 -0.042 1 90.56 194 LYS A O 1
ATOM 1562 N N . VAL A 1 195 ? 18.406 -11.086 1.907 1 93.31 195 VAL A N 1
ATOM 1563 C CA . VAL A 1 195 ? 18.594 -12.391 1.273 1 93.31 195 VAL A CA 1
ATOM 1564 C C . VAL A 1 195 ? 17.625 -13.398 1.886 1 93.31 195 VAL A C 1
ATOM 1566 O O . VAL A 1 195 ? 17.672 -13.672 3.088 1 93.31 195 VAL A O 1
ATOM 1569 N N . TYR A 1 196 ? 16.719 -13.961 1.042 1 92.75 196 TYR A N 1
ATOM 1570 C CA . TYR A 1 196 ? 15.703 -14.875 1.547 1 92.75 196 TYR A CA 1
ATOM 1571 C C . TYR A 1 196 ? 15.883 -16.266 0.954 1 92.75 196 TYR A C 1
ATOM 1573 O O . TYR A 1 196 ? 14.93 -17.047 0.869 1 92.75 196 TYR A O 1
ATOM 1581 N N . LEU A 1 197 ? 17.016 -16.641 0.589 1 95.88 197 LEU A N 1
ATOM 1582 C CA . LEU A 1 197 ? 17.312 -17.969 0.069 1 95.88 197 LEU A CA 1
ATOM 1583 C C . LEU A 1 197 ? 17.547 -18.953 1.206 1 95.88 197 LEU A C 1
ATOM 1585 O O . LEU A 1 197 ? 17.969 -18.562 2.297 1 95.88 197 LEU A O 1
ATOM 1589 N N . PRO A 1 198 ? 17.172 -20.234 0.934 1 96.88 198 PRO A N 1
ATOM 1590 C CA . PRO A 1 198 ? 17.406 -21.25 1.961 1 96.88 198 PRO A CA 1
ATOM 1591 C C . PRO A 1 198 ? 18.859 -21.266 2.453 1 96.88 198 PRO A C 1
ATOM 1593 O O . PRO A 1 198 ? 19.766 -21.516 1.668 1 96.88 198 PRO A O 1
ATOM 1596 N N . MET A 1 199 ? 19.062 -21.141 3.719 1 95.19 199 MET A N 1
ATOM 1597 C CA . MET A 1 199 ? 20.375 -20.953 4.34 1 95.19 199 MET A CA 1
ATOM 1598 C C . MET A 1 199 ? 21.219 -22.234 4.223 1 95.19 199 MET A C 1
ATOM 1600 O O . MET A 1 199 ? 22.422 -22.156 4.035 1 95.19 199 MET A O 1
ATOM 1604 N N . ASP A 1 200 ? 20.594 -23.297 4.348 1 95.06 200 ASP A N 1
ATOM 1605 C CA . ASP A 1 200 ? 21.328 -24.547 4.289 1 95.06 200 ASP A CA 1
ATOM 1606 C C . ASP A 1 200 ? 21.984 -24.734 2.924 1 95.06 200 ASP A C 1
ATOM 1608 O O . ASP A 1 200 ? 23.125 -25.219 2.834 1 95.06 200 ASP A O 1
ATOM 1612 N N . VAL A 1 201 ? 21.297 -24.359 1.878 1 97 201 VAL A N 1
ATOM 1613 C CA . VAL A 1 201 ? 21.844 -24.469 0.53 1 97 201 VAL A CA 1
ATOM 1614 C C . VAL A 1 201 ? 23 -23.484 0.354 1 97 201 VAL A C 1
ATOM 1616 O O . VAL A 1 201 ? 24.031 -23.828 -0.251 1 97 201 VAL A O 1
ATOM 1619 N N . CYS A 1 202 ? 22.875 -22.281 0.86 1 96.75 202 CYS A N 1
ATOM 1620 C CA . CYS A 1 202 ? 23.938 -21.297 0.807 1 96.75 202 CYS A CA 1
ATOM 1621 C C . CYS A 1 202 ? 25.188 -21.797 1.524 1 96.75 202 CYS A C 1
ATOM 1623 O O . CYS A 1 202 ? 26.297 -21.688 1.009 1 96.75 202 CYS A O 1
ATOM 1625 N N . MET A 1 203 ? 24.953 -22.359 2.682 1 95.81 203 MET A N 1
ATOM 1626 C CA . MET A 1 203 ? 26.062 -22.891 3.479 1 95.81 203 MET A CA 1
ATOM 1627 C C . MET A 1 203 ? 26.75 -24.047 2.764 1 95.81 203 MET A C 1
ATOM 1629 O O . MET A 1 203 ? 27.969 -24.141 2.77 1 95.81 203 MET A O 1
ATOM 1633 N N . LEU A 1 204 ? 25.984 -24.891 2.195 1 97.19 204 LEU A N 1
ATOM 1634 C CA . LEU A 1 204 ? 26.5 -26.062 1.48 1 97.19 204 LEU A CA 1
ATOM 1635 C C . LEU A 1 204 ? 27.5 -25.641 0.421 1 97.19 204 LEU A C 1
ATOM 1637 O O . LEU A 1 204 ? 28.5 -26.344 0.201 1 97.19 204 LEU A O 1
ATOM 1641 N N . HIS A 1 205 ? 27.297 -24.484 -0.216 1 97.62 205 HIS A N 1
ATOM 1642 C CA . HIS A 1 205 ? 28.156 -24.062 -1.321 1 97.62 205 HIS A CA 1
ATOM 1643 C C . HIS A 1 205 ? 29.078 -22.938 -0.899 1 97.62 205 HIS A C 1
ATOM 1645 O O . HIS A 1 205 ? 29.781 -22.359 -1.735 1 97.62 205 HIS A O 1
ATOM 1651 N N . GLY A 1 206 ? 29 -22.516 0.381 1 96.94 206 GLY A N 1
ATOM 1652 C CA . GLY A 1 206 ? 29.891 -21.5 0.905 1 96.94 206 GLY A CA 1
ATOM 1653 C C . GLY A 1 206 ? 29.562 -20.109 0.391 1 96.94 206 GLY A C 1
ATOM 1654 O O . GLY A 1 206 ? 30.453 -19.297 0.15 1 96.94 206 GLY A O 1
ATOM 1655 N N . ALA A 1 207 ? 28.344 -19.891 0.074 1 96.56 207 ALA A N 1
ATOM 1656 C CA . ALA A 1 207 ? 27.922 -18.578 -0.375 1 96.56 207 ALA A CA 1
ATOM 1657 C C . ALA A 1 207 ? 27.406 -17.734 0.795 1 96.56 207 ALA A C 1
ATOM 1659 O O . ALA A 1 207 ? 26.453 -18.109 1.469 1 96.56 207 ALA A O 1
ATOM 1660 N N . SER A 1 208 ? 28.078 -16.672 1.038 1 95.12 208 SER A N 1
ATOM 1661 C CA . SER A 1 208 ? 27.672 -15.789 2.135 1 95.12 208 SER A CA 1
ATOM 1662 C C . SER A 1 208 ? 26.562 -14.836 1.704 1 95.12 208 SER A C 1
ATOM 1664 O O . SER A 1 208 ? 26.297 -14.688 0.511 1 95.12 208 SER A O 1
ATOM 1666 N N . GLN A 1 209 ? 25.922 -14.273 2.705 1 92 209 GLN A N 1
ATOM 1667 C CA . GLN A 1 209 ? 24.922 -13.258 2.42 1 92 209 GLN A CA 1
ATOM 1668 C C . GLN A 1 209 ? 25.531 -12.086 1.652 1 92 209 GLN A C 1
ATOM 1670 O O . GLN A 1 209 ? 24.891 -11.516 0.767 1 92 209 GLN A O 1
ATOM 1675 N N . GLU A 1 210 ? 26.703 -11.75 1.984 1 94.44 210 GLU A N 1
ATOM 1676 C CA . GLU A 1 210 ? 27.391 -10.648 1.335 1 94.44 210 GLU A CA 1
ATOM 1677 C C . GLU A 1 210 ? 27.609 -10.914 -0.152 1 94.44 210 GLU A C 1
ATOM 1679 O O . GLU A 1 210 ? 27.578 -9.992 -0.968 1 94.44 210 GLU A O 1
ATOM 1684 N N . ASP A 1 211 ? 27.797 -12.172 -0.427 1 96.12 211 ASP A N 1
ATOM 1685 C CA . ASP A 1 211 ? 27.938 -12.539 -1.833 1 96.12 211 ASP A CA 1
ATOM 1686 C C . ASP A 1 211 ? 26.703 -12.141 -2.633 1 96.12 211 ASP A C 1
ATOM 1688 O O . ASP A 1 211 ? 26.812 -11.633 -3.752 1 96.12 211 ASP A O 1
ATOM 1692 N N . PHE A 1 212 ? 25.578 -12.312 -2.094 1 95.25 212 PHE A N 1
ATOM 1693 C CA . PHE A 1 212 ? 24.328 -12 -2.773 1 95.25 212 PHE A CA 1
ATOM 1694 C C . PHE A 1 212 ? 24.078 -10.492 -2.766 1 95.25 212 PHE A C 1
ATOM 1696 O O . PHE A 1 212 ? 23.625 -9.93 -3.766 1 95.25 212 PHE A O 1
ATOM 1703 N N . ILE A 1 213 ? 24.312 -9.859 -1.639 1 94.06 213 ILE A N 1
ATOM 1704 C CA . ILE A 1 213 ? 24.094 -8.422 -1.51 1 94.06 213 ILE A CA 1
ATOM 1705 C C . ILE A 1 213 ? 24.953 -7.672 -2.523 1 94.06 213 ILE A C 1
ATOM 1707 O O . ILE A 1 213 ? 24.516 -6.676 -3.104 1 94.06 213 ILE A O 1
ATOM 1711 N N . ARG A 1 214 ? 26.109 -8.219 -2.838 1 94 214 ARG A N 1
ATOM 1712 C CA . ARG A 1 214 ? 27.031 -7.605 -3.791 1 94 214 ARG A CA 1
ATOM 1713 C C . ARG A 1 214 ? 26.75 -8.086 -5.211 1 94 214 ARG A C 1
ATOM 1715 O O . ARG A 1 214 ? 27.453 -7.719 -6.148 1 94 214 ARG A O 1
ATOM 1722 N N . SER A 1 215 ? 25.75 -8.93 -5.367 1 94.5 215 SER A N 1
ATOM 1723 C CA . SER A 1 215 ? 25.375 -9.492 -6.66 1 94.5 215 SER A CA 1
ATOM 1724 C C . SER A 1 215 ? 26.547 -10.227 -7.301 1 94.5 215 SER A C 1
ATOM 1726 O O . SER A 1 215 ? 26.859 -10 -8.469 1 94.5 215 SER A O 1
ATOM 1728 N N . SER A 1 216 ? 27.172 -10.961 -6.469 1 93.62 216 SER A N 1
ATOM 1729 C CA . SER A 1 216 ? 28.328 -11.742 -6.926 1 93.62 216 SER A CA 1
ATOM 1730 C C . SER A 1 216 ? 27.906 -12.758 -7.992 1 93.62 216 SER A C 1
ATOM 1732 O O . SER A 1 216 ? 26.844 -13.375 -7.891 1 93.62 216 SER A O 1
ATOM 1734 N N . ARG A 1 217 ? 28.734 -12.992 -8.961 1 92.69 217 ARG A N 1
ATOM 1735 C CA . ARG A 1 217 ? 28.484 -13.938 -10.039 1 92.69 217 ARG A CA 1
ATOM 1736 C C . ARG A 1 217 ? 29.438 -15.125 -9.969 1 92.69 217 ARG A C 1
ATOM 1738 O O . ARG A 1 217 ? 29.641 -15.828 -10.961 1 92.69 217 ARG A O 1
ATOM 1745 N N . GLN A 1 218 ? 29.969 -15.352 -8.82 1 94.81 218 GLN A N 1
ATOM 1746 C CA . GLN A 1 218 ? 30.922 -16.438 -8.586 1 94.81 218 GLN A CA 1
ATOM 1747 C C . GLN A 1 218 ? 30.234 -17.797 -8.609 1 94.81 218 GLN A C 1
ATOM 1749 O O . GLN A 1 218 ? 29 -17.859 -8.523 1 94.81 218 GLN A O 1
ATOM 1754 N N . GLN A 1 219 ? 30.984 -18.828 -8.688 1 97.19 219 GLN A N 1
ATOM 1755 C CA . GLN A 1 219 ? 30.484 -20.188 -8.875 1 97.19 219 GLN A CA 1
ATOM 1756 C C . GLN A 1 219 ? 29.672 -20.641 -7.664 1 97.19 219 GLN A C 1
ATOM 1758 O O . GLN A 1 219 ? 28.703 -21.391 -7.805 1 97.19 219 GLN A O 1
ATOM 1763 N N . ASN A 1 220 ? 30.062 -20.281 -6.516 1 97.38 220 ASN A N 1
ATOM 1764 C CA . ASN A 1 220 ? 29.328 -20.688 -5.32 1 97.38 220 ASN A CA 1
ATOM 1765 C C . ASN A 1 220 ? 27.891 -20.172 -5.332 1 97.38 220 ASN A C 1
ATOM 1767 O O . ASN A 1 220 ? 26.969 -20.891 -4.953 1 97.38 220 ASN A O 1
ATOM 1771 N N . VAL A 1 221 ? 27.734 -18.953 -5.789 1 97.81 221 VAL A N 1
ATOM 1772 C CA . VAL A 1 221 ? 26.406 -18.375 -5.914 1 97.81 221 VAL A CA 1
ATOM 1773 C C . VAL A 1 221 ? 25.609 -19.109 -6.992 1 97.81 221 VAL A C 1
ATOM 1775 O O . VAL A 1 221 ? 24.438 -19.422 -6.805 1 97.81 221 VAL A O 1
ATOM 1778 N N . ARG A 1 222 ? 26.25 -19.453 -8.086 1 98 222 ARG A N 1
ATOM 1779 C CA . ARG A 1 222 ? 25.609 -20.188 -9.172 1 98 222 ARG A CA 1
ATOM 1780 C C . ARG A 1 222 ? 25.188 -21.578 -8.727 1 98 222 ARG A C 1
ATOM 1782 O O . ARG A 1 222 ? 24.141 -22.078 -9.148 1 98 222 ARG A O 1
ATOM 1789 N N . ASP A 1 223 ? 25.953 -22.188 -7.906 1 98.38 223 ASP A N 1
ATOM 1790 C CA . ASP A 1 223 ? 25.641 -23.516 -7.402 1 98.38 223 ASP A CA 1
ATOM 1791 C C . ASP A 1 223 ? 24.406 -23.484 -6.508 1 98.38 223 ASP A C 1
ATOM 1793 O O . ASP A 1 223 ? 23.594 -24.406 -6.527 1 98.38 223 ASP A O 1
ATOM 1797 N N . VAL A 1 224 ? 24.312 -22.438 -5.707 1 98.31 224 VAL A N 1
ATOM 1798 C CA . VAL A 1 224 ? 23.125 -22.25 -4.879 1 98.31 224 VAL A CA 1
ATOM 1799 C C . VAL A 1 224 ? 21.891 -22.141 -5.766 1 98.31 224 VAL A C 1
ATOM 1801 O O . VAL A 1 224 ? 20.891 -22.828 -5.535 1 98.31 224 VAL A O 1
ATOM 1804 N N . VAL A 1 225 ? 21.953 -21.328 -6.797 1 98.44 225 VAL A N 1
ATOM 1805 C CA . VAL A 1 225 ? 20.859 -21.094 -7.715 1 98.44 225 VAL A CA 1
ATOM 1806 C C . VAL A 1 225 ? 20.5 -22.391 -8.445 1 98.44 225 VAL A C 1
ATOM 1808 O O . VAL A 1 225 ? 19.328 -22.703 -8.641 1 98.44 225 VAL A O 1
ATOM 1811 N N . TYR A 1 226 ? 21.5 -23.125 -8.82 1 98.38 226 TYR A N 1
ATOM 1812 C CA . TYR A 1 226 ? 21.297 -24.406 -9.492 1 98.38 226 TYR A CA 1
ATOM 1813 C C . TYR A 1 226 ? 20.484 -25.359 -8.625 1 98.38 226 TYR A C 1
ATOM 1815 O O . TYR A 1 226 ? 19.516 -25.953 -9.094 1 98.38 226 TYR A O 1
ATOM 1823 N N . ASP A 1 227 ? 20.875 -25.5 -7.398 1 98.31 227 ASP A N 1
ATOM 1824 C CA . ASP A 1 227 ? 20.203 -26.438 -6.504 1 98.31 227 ASP A CA 1
ATOM 1825 C C . ASP A 1 227 ? 18.75 -26.031 -6.293 1 98.31 227 ASP A C 1
ATOM 1827 O O . ASP A 1 227 ? 17.844 -26.875 -6.344 1 98.31 227 ASP A O 1
ATOM 1831 N N . ILE A 1 228 ? 18.531 -24.781 -6.055 1 98.19 228 ILE A N 1
ATOM 1832 C CA . ILE A 1 228 ? 17.172 -24.297 -5.801 1 98.19 228 ILE A CA 1
ATOM 1833 C C . ILE A 1 228 ? 16.328 -24.422 -7.066 1 98.19 228 ILE A C 1
ATOM 1835 O O . ILE A 1 228 ? 15.203 -24.922 -7.02 1 98.19 228 ILE A O 1
ATOM 1839 N N . ALA A 1 229 ? 16.875 -24.016 -8.203 1 98.56 229 ALA A N 1
ATOM 1840 C CA . ALA A 1 229 ? 16.172 -24.156 -9.477 1 98.56 229 ALA A CA 1
ATOM 1841 C C . ALA A 1 229 ? 15.867 -25.609 -9.789 1 98.56 229 ALA A C 1
ATOM 1843 O O . ALA A 1 229 ? 14.805 -25.922 -10.328 1 98.56 229 ALA A O 1
ATOM 1844 N N . SER A 1 230 ? 16.781 -26.484 -9.492 1 98.44 230 SER A N 1
ATOM 1845 C CA . SER A 1 230 ? 16.609 -27.922 -9.727 1 98.44 230 SER A CA 1
ATOM 1846 C C . SER A 1 230 ? 15.414 -28.453 -8.945 1 98.44 230 SER A C 1
ATOM 1848 O O . SER A 1 230 ? 14.672 -29.297 -9.445 1 98.44 230 SER A O 1
ATOM 1850 N N . GLN A 1 231 ? 15.312 -27.984 -7.758 1 98.19 231 GLN A N 1
ATOM 1851 C CA . GLN A 1 231 ? 14.18 -28.422 -6.953 1 98.19 231 GLN A CA 1
ATOM 1852 C C . GLN A 1 231 ? 12.852 -27.984 -7.57 1 98.19 231 GLN A C 1
ATOM 1854 O O . GLN A 1 231 ? 11.875 -28.734 -7.57 1 98.19 231 GLN A O 1
ATOM 1859 N N . ALA A 1 232 ? 12.773 -26.719 -8.047 1 98.56 232 ALA A N 1
ATOM 1860 C CA . ALA A 1 232 ? 11.578 -26.266 -8.758 1 98.56 232 ALA A CA 1
ATOM 1861 C C . ALA A 1 232 ? 11.289 -27.141 -9.969 1 98.56 232 ALA A C 1
ATOM 1863 O O . ALA A 1 232 ? 10.133 -27.5 -10.219 1 98.56 232 ALA A O 1
ATOM 1864 N N . HIS A 1 233 ? 12.312 -27.516 -10.719 1 98 233 HIS A N 1
ATOM 1865 C CA . HIS A 1 233 ? 12.188 -28.359 -11.898 1 98 233 HIS A CA 1
ATOM 1866 C C . HIS A 1 233 ? 11.656 -29.75 -11.531 1 98 233 HIS A C 1
ATOM 1868 O O . HIS A 1 233 ? 10.828 -30.312 -12.242 1 98 233 HIS A O 1
ATOM 1874 N N . VAL A 1 234 ? 12.148 -30.281 -10.438 1 98.12 234 VAL A N 1
ATOM 1875 C CA . VAL A 1 234 ? 11.703 -31.594 -9.969 1 98.12 234 VAL A CA 1
ATOM 1876 C C . VAL A 1 234 ? 10.203 -31.547 -9.688 1 98.12 234 VAL A C 1
ATOM 1878 O O . VAL A 1 234 ? 9.469 -32.469 -10.078 1 98.12 234 VAL A O 1
ATOM 1881 N N . HIS A 1 235 ? 9.75 -30.5 -9.031 1 98.44 235 HIS A N 1
ATOM 1882 C CA . HIS A 1 235 ? 8.328 -30.375 -8.742 1 98.44 235 HIS A CA 1
ATOM 1883 C C . HIS A 1 235 ? 7.516 -30.266 -10.031 1 98.44 235 HIS A C 1
ATOM 1885 O O . HIS A 1 235 ? 6.422 -30.828 -10.133 1 98.44 235 HIS A O 1
ATOM 1891 N N . LEU A 1 236 ? 8 -29.516 -11.016 1 97.5 236 LEU A N 1
ATOM 1892 C CA . LEU A 1 236 ? 7.312 -29.406 -12.297 1 97.5 236 LEU A CA 1
ATOM 1893 C C . LEU A 1 236 ? 7.207 -30.766 -12.977 1 97.5 236 LEU A C 1
ATOM 1895 O O . LEU A 1 236 ? 6.152 -31.109 -13.523 1 97.5 236 LEU A O 1
ATOM 1899 N N . GLN A 1 237 ? 8.266 -31.547 -12.906 1 97.25 237 GLN A N 1
ATOM 1900 C CA . GLN A 1 237 ? 8.266 -32.875 -13.516 1 97.25 237 GLN A CA 1
ATOM 1901 C C . GLN A 1 237 ? 7.297 -33.812 -12.789 1 97.25 237 GLN A C 1
ATOM 1903 O O . GLN A 1 237 ? 6.582 -34.594 -13.43 1 97.25 237 GLN A O 1
ATOM 1908 N N . HIS A 1 238 ? 7.312 -33.719 -11.5 1 97 238 HIS A N 1
ATOM 1909 C CA . HIS A 1 238 ? 6.375 -34.531 -10.734 1 97 238 HIS A CA 1
ATOM 1910 C C . HIS A 1 238 ? 4.93 -34.188 -11.078 1 97 238 HIS A C 1
ATOM 1912 O O . HIS A 1 238 ? 4.082 -35.062 -11.203 1 97 238 HIS A O 1
ATOM 1918 N N . ALA A 1 239 ? 4.652 -32.906 -11.188 1 97.44 239 ALA A N 1
ATOM 1919 C CA . ALA A 1 239 ? 3.309 -32.469 -11.578 1 97.44 239 ALA A CA 1
ATOM 1920 C C . ALA A 1 239 ? 2.91 -33.062 -12.922 1 97.44 239 ALA A C 1
ATOM 1922 O O . ALA A 1 239 ? 1.766 -33.5 -13.109 1 97.44 239 ALA A O 1
ATOM 1923 N N . ARG A 1 240 ? 3.805 -33.156 -13.828 1 95 240 ARG A N 1
ATOM 1924 C CA . ARG A 1 240 ? 3.541 -33.656 -15.18 1 95 240 ARG A CA 1
ATOM 1925 C C . ARG A 1 240 ? 3.391 -35.156 -15.203 1 95 240 ARG A C 1
ATOM 1927 O O . ARG A 1 240 ? 2.779 -35.719 -16.125 1 95 240 ARG A O 1
ATOM 1934 N N . SER A 1 241 ? 3.971 -35.781 -14.227 1 94.81 241 SER A N 1
ATOM 1935 C CA . SER A 1 241 ? 3.848 -37.219 -14.156 1 94.81 241 SER A CA 1
ATOM 1936 C C . SER A 1 241 ? 2.398 -37.656 -13.93 1 94.81 241 SER A C 1
ATOM 1938 O O . SER A 1 241 ? 2.033 -38.812 -14.203 1 94.81 241 SER A O 1
ATOM 1940 N N . PHE A 1 242 ? 1.552 -36.75 -13.555 1 92.75 242 PHE A N 1
ATOM 1941 C CA . PHE A 1 242 ? 0.137 -37.031 -13.336 1 92.75 242 PHE A CA 1
ATOM 1942 C C . PHE A 1 242 ? -0.681 -36.656 -14.57 1 92.75 242 PHE A C 1
ATOM 1944 O O . PHE A 1 242 ? -1.911 -36.719 -14.555 1 92.75 242 PHE A O 1
ATOM 1951 N N . SER A 1 243 ? -0.103 -36.281 -15.633 1 91.94 243 SER A N 1
ATOM 1952 C CA . SER A 1 243 ? -0.774 -35.656 -16.781 1 91.94 243 SER A CA 1
ATOM 1953 C C . SER A 1 243 ? -1.835 -36.594 -17.359 1 91.94 243 SER A C 1
ATOM 1955 O O . SER A 1 243 ? -2.881 -36.156 -17.828 1 91.94 243 SER A O 1
ATOM 1957 N N . THR A 1 244 ? -1.663 -37.875 -17.25 1 92.69 244 THR A N 1
ATOM 1958 C CA . THR A 1 244 ? -2.605 -38.844 -17.828 1 92.69 244 THR A CA 1
ATOM 1959 C C . THR A 1 244 ? -3.812 -39.031 -16.922 1 92.69 244 THR A C 1
ATOM 1961 O O . THR A 1 244 ? -4.895 -39.406 -17.375 1 92.69 244 THR A O 1
ATOM 1964 N N . SER A 1 245 ? -3.623 -38.719 -15.672 1 94.88 245 SER A N 1
ATOM 1965 C CA . SER A 1 245 ? -4.68 -38.969 -14.695 1 94.88 245 SER A CA 1
ATOM 1966 C C . SER A 1 245 ? -5.449 -37.688 -14.398 1 94.88 245 SER A C 1
ATOM 1968 O O . SER A 1 245 ? -6.562 -37.719 -13.859 1 94.88 245 SER A O 1
ATOM 1970 N N . VAL A 1 246 ? -4.945 -36.531 -14.773 1 95.75 246 VAL A N 1
ATOM 1971 C CA . VAL A 1 246 ? -5.566 -35.219 -14.492 1 95.75 246 VAL A CA 1
ATOM 1972 C C . VAL A 1 246 ? -6.617 -34.906 -15.555 1 95.75 246 VAL A C 1
ATOM 1974 O O . VAL A 1 246 ? -6.332 -34.969 -16.75 1 95.75 246 VAL A O 1
ATOM 1977 N N . PRO A 1 247 ? -7.848 -34.656 -15.109 1 95.5 247 PRO A N 1
ATOM 1978 C CA . PRO A 1 247 ? -8.875 -34.281 -16.078 1 95.5 247 PRO A CA 1
ATOM 1979 C C . PRO A 1 247 ? -8.492 -33.062 -16.906 1 95.5 247 PRO A C 1
ATOM 1981 O O . PRO A 1 247 ? -7.875 -32.125 -16.375 1 95.5 247 PRO A O 1
ATOM 1984 N N . ALA A 1 248 ? -8.898 -33.031 -18.156 1 93.44 248 ALA A N 1
ATOM 1985 C CA . ALA A 1 248 ? -8.594 -31.938 -19.094 1 93.44 248 ALA A CA 1
ATOM 1986 C C . ALA A 1 248 ? -9.133 -30.609 -18.578 1 93.44 248 ALA A C 1
ATOM 1988 O O . ALA A 1 248 ? -8.539 -29.547 -18.812 1 93.44 248 ALA A O 1
ATOM 1989 N N . ALA A 1 249 ? -10.227 -30.688 -17.828 1 94.44 249 ALA A N 1
ATOM 1990 C CA . ALA A 1 249 ? -10.883 -29.484 -17.312 1 94.44 249 ALA A CA 1
ATOM 1991 C C . ALA A 1 249 ? -9.984 -28.766 -16.312 1 94.44 249 ALA A C 1
ATOM 1993 O O . ALA A 1 249 ? -10.18 -27.578 -16.031 1 94.44 249 ALA A O 1
ATOM 1994 N N . ALA A 1 250 ? -8.961 -29.422 -15.773 1 96.44 250 ALA A N 1
ATOM 1995 C CA . ALA A 1 250 ? -8.055 -28.859 -14.781 1 96.44 250 ALA A CA 1
ATOM 1996 C C . ALA A 1 250 ? -6.902 -28.109 -15.453 1 96.44 250 ALA A C 1
ATOM 1998 O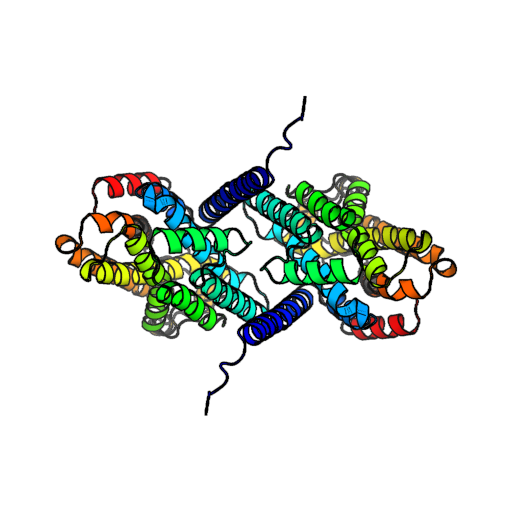 O . ALA A 1 250 ? -6.246 -27.266 -14.82 1 96.44 250 ALA A O 1
ATOM 1999 N N . CYS A 1 251 ? -6.676 -28.344 -16.719 1 95 251 CYS A N 1
ATOM 2000 C CA . CYS A 1 251 ? -5.473 -27.891 -17.422 1 95 251 CYS A CA 1
ATOM 2001 C C . CYS A 1 251 ? -5.375 -26.375 -17.422 1 95 251 CYS A C 1
ATOM 2003 O O . CYS A 1 251 ? -4.293 -25.812 -17.219 1 95 251 CYS A O 1
ATOM 2005 N N . PRO A 1 252 ? -6.52 -25.703 -17.547 1 95.62 252 PRO A N 1
ATOM 2006 C CA . PRO A 1 252 ? -6.414 -24.234 -17.531 1 95.62 252 PRO A CA 1
ATOM 2007 C C . PRO A 1 252 ? -5.875 -23.688 -16.219 1 95.62 252 PRO A C 1
ATOM 2009 O O . PRO A 1 252 ? -5.285 -22.609 -16.188 1 95.62 252 PRO A O 1
ATOM 2012 N N . ALA A 1 253 ? -6.031 -24.391 -15.102 1 97.25 253 ALA A N 1
ATOM 2013 C CA . ALA A 1 253 ? -5.547 -23.953 -13.797 1 97.25 253 ALA A CA 1
ATOM 2014 C C . ALA A 1 253 ? -4.027 -24.062 -13.711 1 97.25 253 ALA A C 1
ATOM 2016 O O . ALA A 1 253 ? -3.406 -23.484 -12.812 1 97.25 253 ALA A O 1
ATOM 2017 N N . PHE A 1 254 ? -3.443 -24.766 -14.672 1 97.5 254 PHE A N 1
ATOM 2018 C CA . PHE A 1 254 ? -2.021 -25.062 -14.602 1 97.5 254 PHE A CA 1
ATOM 2019 C C . PHE A 1 254 ? -1.247 -24.281 -15.664 1 97.5 254 PHE A C 1
ATOM 2021 O O . PHE A 1 254 ? -0.101 -24.625 -15.969 1 97.5 254 PHE A O 1
ATOM 2028 N N . LEU A 1 255 ? -1.824 -23.203 -16.188 1 95.38 255 LEU A N 1
ATOM 2029 C CA . LEU A 1 255 ? -1.209 -22.453 -17.266 1 95.38 255 LEU A CA 1
ATOM 2030 C C . LEU A 1 255 ? 0.086 -21.781 -16.797 1 95.38 255 LEU A C 1
ATOM 2032 O O . LEU A 1 255 ? 0.985 -21.547 -17.609 1 95.38 255 LEU A O 1
ATOM 2036 N N . GLN A 1 256 ? 0.218 -21.547 -15.492 1 94.94 256 GLN A N 1
ATOM 2037 C CA . GLN A 1 256 ? 1.405 -20.891 -14.969 1 94.94 256 GLN A CA 1
ATOM 2038 C C . GLN A 1 256 ? 2.65 -21.75 -15.164 1 94.94 256 GLN A C 1
ATOM 2040 O O . GLN A 1 256 ? 3.775 -21.266 -15.047 1 94.94 256 GLN A O 1
ATOM 2045 N N . THR A 1 257 ? 2.469 -23.031 -15.492 1 96.75 257 THR A N 1
ATOM 2046 C CA . THR A 1 257 ? 3.607 -23.906 -15.766 1 96.75 257 THR A CA 1
ATOM 2047 C C . THR A 1 257 ? 4.402 -23.391 -16.969 1 96.75 257 THR A C 1
ATOM 2049 O O . THR A 1 257 ? 5.613 -23.609 -17.047 1 96.75 257 THR A O 1
ATOM 2052 N N . VAL A 1 258 ? 3.744 -22.703 -17.875 1 95.62 258 VAL A N 1
ATOM 2053 C CA . VAL A 1 258 ? 4.418 -22.109 -19.031 1 95.62 258 VAL A CA 1
ATOM 2054 C C . VAL A 1 258 ? 5.422 -21.062 -18.562 1 95.62 258 VAL A C 1
ATOM 2056 O O . VAL A 1 258 ? 6.566 -21.031 -19.031 1 95.62 258 VAL A O 1
ATOM 2059 N N . VAL A 1 259 ? 4.992 -20.25 -17.672 1 95.19 259 VAL A N 1
ATOM 2060 C CA . VAL A 1 259 ? 5.832 -19.188 -17.125 1 95.19 259 VAL A CA 1
ATOM 2061 C C . VAL A 1 259 ? 6.992 -19.797 -16.344 1 95.19 259 VAL A C 1
ATOM 2063 O O . VAL A 1 259 ? 8.133 -19.328 -16.453 1 95.19 259 VAL A O 1
ATOM 2066 N N . LEU A 1 260 ? 6.68 -20.812 -15.578 1 96.38 260 LEU A N 1
ATOM 2067 C CA . LEU A 1 260 ? 7.688 -21.484 -14.773 1 96.38 260 LEU A CA 1
ATOM 2068 C C . LEU A 1 260 ? 8.758 -22.109 -15.656 1 96.38 260 LEU A C 1
ATOM 2070 O O . LEU A 1 260 ? 9.953 -21.953 -15.398 1 96.38 260 LEU A O 1
ATOM 2074 N N . GLU A 1 261 ? 8.312 -22.766 -16.641 1 95.81 261 GLU A N 1
ATOM 2075 C CA . GLU A 1 261 ? 9.234 -23.422 -17.562 1 95.81 261 GLU A CA 1
ATOM 2076 C C . GLU A 1 261 ? 10.117 -22.391 -18.281 1 95.81 261 GLU A C 1
ATOM 2078 O O . GLU A 1 261 ? 11.32 -22.609 -18.438 1 95.81 261 GLU A O 1
ATOM 2083 N N . ASP A 1 262 ? 9.516 -21.391 -18.703 1 95.69 262 ASP A N 1
ATOM 2084 C CA . ASP A 1 262 ? 10.258 -20.328 -19.391 1 95.69 262 ASP A CA 1
ATOM 2085 C C . ASP A 1 262 ? 11.359 -19.766 -18.484 1 95.69 262 ASP A C 1
ATOM 2087 O O . ASP A 1 262 ? 12.508 -19.625 -18.906 1 95.69 262 ASP A O 1
ATOM 2091 N N . TYR A 1 263 ? 11.031 -19.453 -17.281 1 96.75 263 TYR A N 1
ATOM 2092 C CA . TYR A 1 263 ? 12 -18.859 -16.375 1 96.75 263 TYR A CA 1
ATOM 2093 C C . TYR A 1 263 ? 13.133 -19.844 -16.062 1 96.75 263 TYR A C 1
ATOM 2095 O O . TYR A 1 263 ? 14.305 -19.453 -16.094 1 96.75 263 TYR A O 1
ATOM 2103 N N . LEU A 1 264 ? 12.773 -21.094 -15.758 1 97.25 264 LEU A N 1
ATOM 2104 C CA . LEU A 1 264 ? 13.781 -22.094 -15.414 1 97.25 264 LEU A CA 1
ATOM 2105 C C . LEU A 1 264 ? 14.719 -22.344 -16.594 1 97.25 264 LEU A C 1
ATOM 2107 O O . LEU A 1 264 ? 15.922 -22.547 -16.406 1 97.25 264 LEU A O 1
ATOM 2111 N N . GLN A 1 265 ? 14.18 -22.312 -17.781 1 96.81 265 GLN A N 1
ATOM 2112 C CA . GLN A 1 265 ? 15.016 -22.469 -18.969 1 96.81 265 GLN A CA 1
ATOM 2113 C C . GLN A 1 265 ? 15.953 -21.281 -19.141 1 96.81 265 GLN A C 1
ATOM 2115 O O . GLN A 1 265 ? 17.125 -21.453 -19.516 1 96.81 265 GLN A O 1
ATOM 2120 N N . ARG A 1 266 ? 15.484 -20.125 -18.906 1 96.81 266 ARG A N 1
ATOM 2121 C CA . ARG A 1 266 ? 16.312 -18.938 -19 1 96.81 266 ARG A CA 1
ATOM 2122 C C . ARG A 1 266 ? 17.406 -18.922 -17.938 1 96.81 266 ARG A C 1
ATOM 2124 O O . ARG A 1 266 ? 18.531 -18.484 -18.203 1 96.81 266 ARG A O 1
ATOM 2131 N N . VAL A 1 267 ? 17.047 -19.359 -16.766 1 97.44 267 VAL A N 1
ATOM 2132 C CA . VAL A 1 267 ? 18.031 -19.469 -15.695 1 97.44 267 VAL A CA 1
ATOM 2133 C C . VAL A 1 267 ? 19.141 -20.438 -16.109 1 97.44 267 VAL A C 1
ATOM 2135 O O . VAL A 1 267 ? 20.328 -20.172 -15.883 1 97.44 267 VAL A O 1
ATOM 2138 N N . ARG A 1 268 ? 18.766 -21.531 -16.703 1 97.44 268 ARG A N 1
ATOM 2139 C CA . ARG A 1 268 ? 19.734 -22.516 -17.203 1 97.44 268 ARG A CA 1
ATOM 2140 C C . ARG A 1 268 ? 20.609 -21.906 -18.297 1 97.44 268 ARG A C 1
ATOM 2142 O O . ARG A 1 268 ? 21.844 -22.078 -18.266 1 97.44 268 ARG A O 1
ATOM 2149 N N . ARG A 1 269 ? 20.047 -21.219 -19.203 1 96.94 269 ARG A N 1
ATOM 2150 C CA . ARG A 1 269 ? 20.781 -20.609 -20.312 1 96.94 269 ARG A CA 1
ATOM 2151 C C . ARG A 1 269 ? 21.75 -19.562 -19.812 1 96.94 269 ARG A C 1
ATOM 2153 O O . ARG A 1 269 ? 22.812 -19.344 -20.422 1 96.94 269 ARG A O 1
ATOM 2160 N N . ALA A 1 270 ? 21.375 -18.953 -18.734 1 96.94 270 ALA A N 1
ATOM 2161 C CA . ALA A 1 270 ? 22.25 -17.938 -18.141 1 96.94 270 ALA A CA 1
ATOM 2162 C C . ALA A 1 270 ? 23.266 -18.562 -17.188 1 96.94 270 ALA A C 1
ATOM 2164 O O . ALA A 1 270 ? 23.875 -17.875 -16.375 1 96.94 270 ALA A O 1
ATOM 2165 N N . HIS A 1 271 ? 23.391 -19.875 -17.234 1 97.56 271 HIS A N 1
ATOM 2166 C CA . HIS A 1 271 ? 24.344 -20.641 -16.453 1 97.56 271 HIS A CA 1
ATOM 2167 C C . HIS A 1 271 ? 24.156 -20.391 -14.953 1 97.56 271 HIS A C 1
ATOM 2169 O O . HIS A 1 271 ? 25.125 -20.219 -14.219 1 97.56 271 HIS A O 1
ATOM 2175 N N . PHE A 1 272 ? 22.828 -20.172 -14.562 1 97.75 272 PHE A N 1
ATOM 2176 C CA . PHE A 1 272 ? 22.391 -20.078 -13.18 1 97.75 272 PHE A CA 1
ATOM 2177 C C . PHE A 1 272 ? 22.938 -18.828 -12.508 1 97.75 272 PHE A C 1
ATOM 2179 O O . PHE A 1 272 ? 23.156 -18.812 -11.297 1 97.75 272 PHE A O 1
ATOM 2186 N N . ASP A 1 273 ? 23.172 -17.828 -13.359 1 97.5 273 ASP A N 1
ATOM 2187 C CA . ASP A 1 273 ? 23.438 -16.484 -12.859 1 97.5 273 ASP A CA 1
ATOM 2188 C C . ASP A 1 273 ? 22.125 -15.734 -12.617 1 97.5 273 ASP A C 1
ATOM 2190 O O . ASP A 1 273 ? 21.578 -15.109 -13.531 1 97.5 273 ASP A O 1
ATOM 2194 N N . VAL A 1 274 ? 21.75 -15.672 -11.391 1 96.81 274 VAL A N 1
ATOM 2195 C CA . VAL A 1 274 ? 20.438 -15.125 -11.031 1 96.81 274 VAL A CA 1
ATOM 2196 C C . VAL A 1 274 ? 20.438 -13.617 -11.258 1 96.81 274 VAL A C 1
ATOM 2198 O O . VAL A 1 274 ? 19.375 -13.008 -11.398 1 96.81 274 VAL A O 1
ATOM 2201 N N . PHE A 1 275 ? 21.609 -12.984 -11.344 1 96.25 275 PHE A N 1
ATOM 2202 C CA . PHE A 1 275 ? 21.719 -11.539 -11.508 1 96.25 275 PHE A CA 1
ATOM 2203 C C . PHE A 1 275 ? 21.875 -11.164 -12.977 1 96.25 275 PHE A C 1
ATOM 2205 O O . PHE A 1 275 ? 22 -9.992 -13.312 1 96.25 275 PHE A O 1
ATOM 2212 N N . HIS A 1 276 ? 21.828 -12.148 -13.852 1 95.12 276 HIS A N 1
ATOM 2213 C CA . HIS A 1 276 ? 22 -11.883 -15.281 1 95.12 276 HIS A CA 1
ATOM 2214 C C . HIS A 1 276 ? 20.922 -10.938 -15.789 1 95.12 276 HIS A C 1
ATOM 2216 O O . HIS A 1 276 ? 19.734 -11.125 -15.492 1 95.12 276 HIS A O 1
ATOM 2222 N N . PRO A 1 277 ? 21.219 -9.953 -16.594 1 92.06 277 PRO A N 1
ATOM 2223 C CA . PRO A 1 277 ? 20.25 -8.953 -17.062 1 92.06 277 PRO A CA 1
ATOM 2224 C C . PRO A 1 277 ? 19.125 -9.57 -17.891 1 92.06 277 PRO A C 1
ATOM 2226 O O . PRO A 1 277 ? 18.016 -9.039 -17.906 1 92.06 277 PRO A O 1
ATOM 2229 N N . SER A 1 278 ? 19.375 -10.711 -18.531 1 92.12 278 SER A N 1
ATOM 2230 C CA . SER A 1 278 ? 18.359 -11.359 -19.359 1 92.12 278 SER A CA 1
ATOM 2231 C C . SER A 1 278 ? 17.219 -11.898 -18.5 1 92.12 278 SER A C 1
ATOM 2233 O O . SER A 1 278 ? 16.109 -12.109 -19 1 92.12 278 SER A O 1
ATOM 2235 N N . LEU A 1 279 ? 17.5 -12.109 -17.25 1 93.12 279 LEU A N 1
ATOM 2236 C CA . LEU A 1 279 ? 16.484 -12.672 -16.359 1 93.12 279 LEU A CA 1
ATOM 2237 C C . LEU A 1 279 ? 15.562 -11.578 -15.836 1 93.12 279 LEU A C 1
ATOM 2239 O O . LEU A 1 279 ? 14.484 -11.867 -15.297 1 93.12 279 LEU A O 1
ATOM 2243 N N . GLN A 1 280 ? 15.969 -10.297 -16.016 1 87.25 280 GLN A N 1
ATOM 2244 C CA . GLN A 1 280 ? 15.188 -9.18 -15.508 1 87.25 280 GLN A CA 1
ATOM 2245 C C . GLN A 1 280 ? 14.18 -8.695 -16.547 1 87.25 280 GLN A C 1
ATOM 2247 O O . GLN A 1 280 ? 13.18 -8.062 -16.203 1 87.25 280 GLN A O 1
ATOM 2252 N N . ALA A 1 281 ? 14.375 -9.078 -17.766 1 84.69 281 ALA A N 1
ATOM 2253 C CA . ALA A 1 281 ? 13.469 -8.672 -18.828 1 84.69 281 ALA A CA 1
ATOM 2254 C C . ALA A 1 281 ? 12.352 -9.695 -19.016 1 84.69 281 ALA A C 1
ATOM 2256 O O . ALA A 1 281 ? 12.562 -10.898 -18.812 1 84.69 281 ALA A O 1
ATOM 2257 N N . ARG A 1 282 ? 11.195 -9.211 -19.312 1 84.81 282 ARG A N 1
ATOM 2258 C CA . ARG A 1 282 ? 10.086 -10.117 -19.594 1 84.81 282 ARG A CA 1
ATOM 2259 C C . ARG A 1 282 ? 10.219 -10.727 -20.984 1 84.81 282 ARG A C 1
ATOM 2261 O O . ARG A 1 282 ? 10.672 -10.062 -21.922 1 84.81 282 ARG A O 1
ATOM 2268 N N . ASN A 1 283 ? 9.852 -11.961 -21.062 1 87.62 283 ASN A N 1
ATOM 2269 C CA . ASN A 1 283 ? 9.781 -12.625 -22.359 1 87.62 283 ASN A CA 1
ATOM 2270 C C . ASN A 1 283 ? 8.547 -12.18 -23.156 1 87.62 283 ASN A C 1
ATOM 2272 O O . ASN A 1 283 ? 7.422 -12.523 -22.797 1 87.62 283 ASN A O 1
ATOM 2276 N N . PRO A 1 284 ? 8.758 -11.469 -24.25 1 86.31 284 PRO A N 1
ATOM 2277 C CA . PRO A 1 284 ? 7.613 -10.945 -25 1 86.31 284 PRO A CA 1
ATOM 2278 C C . PRO A 1 284 ? 6.785 -12.047 -25.656 1 86.31 284 PRO A C 1
ATOM 2280 O O . PRO A 1 284 ? 5.637 -11.812 -26.047 1 86.31 284 PRO A O 1
ATOM 2283 N N . LEU A 1 285 ? 7.316 -13.227 -25.812 1 89.31 285 LEU A N 1
ATOM 2284 C CA . LEU A 1 285 ? 6.625 -14.32 -26.484 1 89.31 285 LEU A CA 1
ATOM 2285 C C . LEU A 1 285 ? 5.781 -15.117 -25.5 1 89.31 285 LEU A C 1
ATOM 2287 O O . LEU A 1 285 ? 5.051 -16.031 -25.891 1 89.31 285 LEU A O 1
ATOM 2291 N N . LEU A 1 286 ? 5.855 -14.742 -24.281 1 90.31 286 LEU A N 1
ATOM 2292 C CA . LEU A 1 286 ? 5.223 -15.523 -23.219 1 90.31 286 LEU A CA 1
ATOM 2293 C C . LEU A 1 286 ? 3.707 -15.57 -23.406 1 90.31 286 LEU A C 1
ATOM 2295 O O . LEU A 1 286 ? 3.088 -16.625 -23.266 1 90.31 286 LEU A O 1
ATOM 2299 N N . PRO A 1 287 ? 3.047 -14.43 -23.812 1 90.19 287 PRO A N 1
ATOM 2300 C CA . PRO A 1 287 ? 1.599 -14.492 -24.016 1 90.19 287 PRO A CA 1
ATOM 2301 C C . PRO A 1 287 ? 1.207 -15.461 -25.125 1 90.19 287 PRO A C 1
ATOM 2303 O O . PRO A 1 287 ? 0.195 -16.156 -25.016 1 90.19 287 PRO A O 1
ATOM 2306 N N . LEU A 1 288 ? 2.018 -15.539 -26.094 1 90.38 288 LEU A N 1
ATOM 2307 C CA . LEU A 1 288 ? 1.758 -16.469 -27.203 1 90.38 288 LEU A CA 1
ATOM 2308 C C . LEU A 1 288 ? 1.925 -17.906 -26.734 1 90.38 288 LEU A C 1
ATOM 2310 O O . LEU A 1 288 ? 1.146 -18.781 -27.125 1 90.38 288 LEU A O 1
ATOM 2314 N N . GLN A 1 289 ? 2.916 -18.141 -26 1 91.69 289 GLN A N 1
ATOM 2315 C CA . GLN A 1 289 ? 3.141 -19.484 -25.469 1 91.69 289 GLN A CA 1
ATOM 2316 C C . GLN A 1 289 ? 1.99 -19.906 -24.562 1 91.69 289 GLN A C 1
ATOM 2318 O O . GLN A 1 289 ? 1.562 -21.062 -24.594 1 91.69 289 GLN A O 1
ATOM 2323 N N . LEU A 1 290 ? 1.551 -18.984 -23.766 1 91.12 290 LEU A N 1
ATOM 2324 C CA . LEU A 1 290 ? 0.411 -19.25 -22.891 1 91.12 290 LEU A CA 1
ATOM 2325 C C . LEU A 1 290 ? -0.827 -19.594 -23.703 1 91.12 290 LEU A C 1
ATOM 2327 O O . LEU A 1 290 ? -1.53 -20.562 -23.391 1 91.12 290 LEU A O 1
ATOM 2331 N N . TYR A 1 291 ? -1.105 -18.891 -24.75 1 89.44 291 TYR A N 1
ATOM 2332 C CA . TYR A 1 291 ? -2.25 -19.141 -25.625 1 89.44 291 TYR A CA 1
ATOM 2333 C C . TYR A 1 291 ? -2.168 -20.516 -26.266 1 89.44 291 TYR A C 1
ATOM 2335 O O . TYR A 1 291 ? -3.145 -21.266 -26.266 1 89.44 291 TYR A O 1
ATOM 2343 N N . LEU A 1 292 ? -1.005 -20.844 -26.75 1 90.19 292 LEU A N 1
ATOM 2344 C CA . LEU A 1 292 ? -0.818 -22.141 -27.406 1 90.19 292 LEU A CA 1
ATOM 2345 C C . LEU A 1 292 ? -1.043 -23.281 -26.422 1 90.19 292 LEU A C 1
ATOM 2347 O O . LEU A 1 292 ? -1.659 -24.297 -26.781 1 90.19 292 LEU A O 1
ATOM 2351 N N . ARG A 1 293 ? -0.527 -23.125 -25.234 1 86.62 293 ARG A N 1
ATOM 2352 C CA . ARG A 1 293 ? -0.705 -24.141 -24.219 1 86.62 293 ARG A CA 1
ATOM 2353 C C . ARG A 1 293 ? -2.176 -24.281 -23.828 1 86.62 293 ARG A C 1
ATOM 2355 O O . ARG A 1 293 ? -2.646 -25.391 -23.562 1 86.62 293 ARG A O 1
ATOM 2362 N N . SER A 1 294 ? -2.82 -23.188 -23.734 1 84.94 294 SER A N 1
ATOM 2363 C CA . SER A 1 294 ? -4.238 -23.219 -23.391 1 84.94 294 SER A CA 1
ATOM 2364 C C . SER A 1 294 ? -5.043 -23.984 -24.438 1 84.94 294 SER A C 1
ATOM 2366 O O . SER A 1 294 ? -6.02 -24.656 -24.094 1 84.94 294 SER A O 1
ATOM 2368 N N . TRP A 1 295 ? -4.645 -23.922 -25.656 1 85.31 295 TRP A N 1
ATOM 2369 C CA . TRP A 1 295 ? -5.32 -24.625 -26.75 1 85.31 295 TRP A CA 1
ATOM 2370 C C . TRP A 1 295 ? -5.035 -26.109 -26.703 1 85.31 295 TRP A C 1
ATOM 2372 O O . TRP A 1 295 ? -5.918 -26.938 -26.984 1 85.31 295 TRP A O 1
ATOM 2382 N N . LYS A 1 296 ? -3.846 -26.516 -26.344 1 85.69 296 LYS A N 1
ATOM 2383 C CA . LYS A 1 296 ? -3.432 -27.906 -26.328 1 85.69 296 LYS A CA 1
ATOM 2384 C C . LYS A 1 296 ? -3.941 -28.625 -25.078 1 85.69 296 LYS A C 1
ATOM 2386 O O . LYS A 1 296 ? -3.941 -29.859 -25.016 1 85.69 296 LYS A O 1
ATOM 2391 N N . LYS A 1 297 ? -4.371 -27.922 -24.094 1 82.56 297 LYS A N 1
ATOM 2392 C CA . LYS A 1 297 ? -4.875 -28.453 -22.828 1 82.56 297 LYS A CA 1
ATOM 2393 C C . LYS A 1 297 ? -3.836 -29.344 -22.141 1 82.56 297 LYS A C 1
ATOM 2395 O O . LYS A 1 297 ? -4.148 -30.453 -21.719 1 82.56 297 LYS A O 1
ATOM 2400 N N . THR A 1 298 ? -2.6 -28.875 -22.203 1 83.44 298 THR A N 1
ATOM 2401 C CA . THR A 1 298 ? -1.49 -29.531 -21.516 1 83.44 298 THR A CA 1
ATOM 2402 C C . THR A 1 298 ? -0.792 -28.562 -20.562 1 83.44 298 THR A C 1
ATOM 2404 O O . THR A 1 298 ? -1.072 -27.359 -20.578 1 83.44 298 THR A O 1
ATOM 2407 N N . TYR A 1 299 ? -0.045 -29.141 -19.641 1 87.62 299 TYR A N 1
ATOM 2408 C CA . TYR A 1 299 ? 0.723 -28.312 -18.734 1 87.62 299 TYR A CA 1
ATOM 2409 C C . TYR A 1 299 ? 2.127 -28.875 -18.531 1 87.62 299 TYR A C 1
ATOM 2411 O O . TYR A 1 299 ? 2.359 -30.062 -18.719 1 87.62 299 TYR A O 1
ATOM 2419 N N . CYS B 1 1 ? -34.156 -25.938 32.969 1 26.89 1 CYS B N 1
ATOM 2420 C CA . CYS B 1 1 ? -33.094 -24.938 33.062 1 26.89 1 CYS B CA 1
ATOM 2421 C C . CYS B 1 1 ? -32.719 -24.391 31.688 1 26.89 1 CYS B C 1
ATOM 2423 O O . CYS B 1 1 ? -32.094 -25.078 30.875 1 26.89 1 CYS B O 1
ATOM 2425 N N . VAL B 1 2 ? -33.531 -23.578 31.031 1 32.41 2 VAL B N 1
ATOM 2426 C CA . VAL B 1 2 ? -33.531 -23.016 29.688 1 32.41 2 VAL B CA 1
ATOM 2427 C C . VAL B 1 2 ? -32.312 -22.156 29.5 1 32.41 2 VAL B C 1
ATOM 2429 O O . VAL B 1 2 ? -32.125 -21.141 30.188 1 32.41 2 VAL B O 1
ATOM 2432 N N . GLN B 1 3 ? -31.094 -22.734 29.328 1 34.66 3 GLN B N 1
ATOM 2433 C CA . GLN B 1 3 ? -29.812 -22.078 29.047 1 34.66 3 GLN B CA 1
ATOM 2434 C C . GLN B 1 3 ? -29.984 -20.969 28.016 1 34.66 3 GLN B C 1
ATOM 2436 O O . GLN B 1 3 ? -30.453 -21.219 26.906 1 34.66 3 GLN B O 1
ATOM 2441 N N . ASN B 1 4 ? -30.266 -19.797 28.422 1 35.72 4 ASN B N 1
ATOM 2442 C CA . ASN B 1 4 ? -30.453 -18.562 27.656 1 35.72 4 ASN B CA 1
ATOM 2443 C C . ASN B 1 4 ? -29.312 -18.344 26.656 1 35.72 4 ASN B C 1
ATOM 2445 O O . ASN B 1 4 ? -28.156 -18.312 27.047 1 35.72 4 ASN B O 1
ATOM 2449 N N . LEU B 1 5 ? -29.391 -18.797 25.453 1 38.44 5 LEU B N 1
ATOM 2450 C CA . LEU B 1 5 ? -28.547 -18.5 24.297 1 38.44 5 LEU B CA 1
ATOM 2451 C C . LEU B 1 5 ? -28.156 -17.031 24.281 1 38.44 5 LEU B C 1
ATOM 2453 O O . LEU B 1 5 ? -29 -16.141 24.438 1 38.44 5 LEU B O 1
ATOM 2457 N N . PRO B 1 6 ? -26.938 -16.781 24.75 1 44.66 6 PRO B N 1
ATOM 2458 C CA . PRO B 1 6 ? -26.609 -15.359 24.703 1 44.66 6 PRO B CA 1
ATOM 2459 C C . PRO B 1 6 ? -27.188 -14.656 23.469 1 44.66 6 PRO B C 1
ATOM 2461 O O . PRO B 1 6 ? -27.328 -15.281 22.422 1 44.66 6 PRO B O 1
ATOM 2464 N N . ASP B 1 7 ? -27.906 -13.625 23.578 1 43.22 7 ASP B N 1
ATOM 2465 C CA . ASP B 1 7 ? -28.688 -12.852 22.609 1 43.22 7 ASP B CA 1
ATOM 2466 C C . ASP B 1 7 ? -27.812 -12.391 21.438 1 43.22 7 ASP B C 1
AT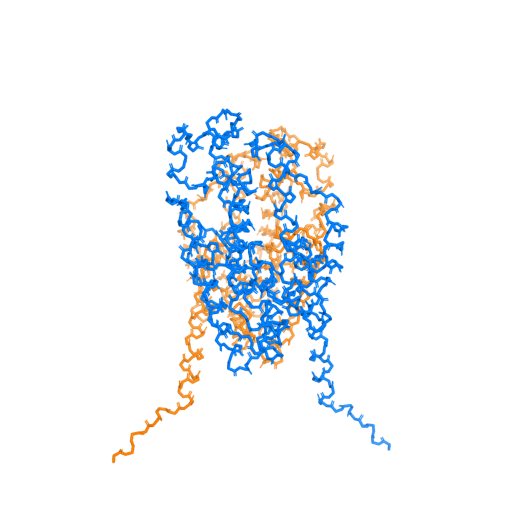OM 2468 O O . ASP B 1 7 ? -26.656 -12.008 21.641 1 43.22 7 ASP B O 1
ATOM 2472 N N . LEU B 1 8 ? -28.062 -12.805 20.219 1 49.34 8 LEU B N 1
ATOM 2473 C CA . LEU B 1 8 ? -27.5 -12.438 18.922 1 49.34 8 LEU B CA 1
ATOM 2474 C C . LEU B 1 8 ? -27.078 -10.969 18.906 1 49.34 8 LEU B C 1
ATOM 2476 O O . LEU B 1 8 ? -26.078 -10.617 18.281 1 49.34 8 LEU B O 1
ATOM 2480 N N . GLN B 1 9 ? -27.797 -10.172 19.641 1 48.22 9 GLN B N 1
ATOM 2481 C CA . GLN B 1 9 ? -27.5 -8.75 19.719 1 48.22 9 GLN B CA 1
ATOM 2482 C C . GLN B 1 9 ? -26.188 -8.492 20.438 1 48.22 9 GLN B C 1
ATOM 2484 O O . GLN B 1 9 ? -25.422 -7.605 20.062 1 48.22 9 GLN B O 1
ATOM 2489 N N . SER B 1 10 ? -25.969 -9.32 21.375 1 49.53 10 SER B N 1
ATOM 2490 C CA . SER B 1 10 ? -24.766 -9.156 22.156 1 49.53 10 SER B CA 1
ATOM 2491 C C . SER B 1 10 ? -23.531 -9.586 21.359 1 49.53 10 SER B C 1
ATOM 2493 O O . SER B 1 10 ? -22.484 -8.93 21.422 1 49.53 10 SER B O 1
ATOM 2495 N N . VAL B 1 11 ? -23.734 -10.641 20.656 1 44 11 VAL B N 1
ATOM 2496 C CA . VAL B 1 11 ? -22.594 -11.094 19.844 1 44 11 VAL B CA 1
ATOM 2497 C C . VAL B 1 11 ? -22.297 -10.078 18.75 1 44 11 VAL B C 1
ATOM 2499 O O . VAL B 1 11 ? -21.141 -9.797 18.453 1 44 11 VAL B O 1
ATOM 2502 N N . ARG B 1 12 ? -23.281 -9.508 18.203 1 49.06 12 ARG B N 1
ATOM 2503 C CA . ARG B 1 12 ? -23.094 -8.492 17.188 1 49.06 12 ARG B CA 1
ATOM 2504 C C . ARG B 1 12 ? -22.453 -7.238 17.766 1 49.06 12 ARG B C 1
ATOM 2506 O O . ARG B 1 12 ? -21.562 -6.641 17.156 1 49.06 12 ARG B O 1
ATOM 2513 N N . ALA B 1 13 ? -22.906 -6.902 19 1 48.47 13 ALA B N 1
ATOM 2514 C CA . ALA B 1 13 ? -22.344 -5.734 19.672 1 48.47 13 ALA B CA 1
ATOM 2515 C C . ALA B 1 13 ? -20.859 -5.949 20 1 48.47 13 ALA B C 1
ATOM 2517 O O . ALA B 1 13 ? -20.047 -5.039 19.844 1 48.47 13 ALA B O 1
ATOM 2518 N N . ALA B 1 14 ? -20.531 -7.168 20.5 1 45.47 14 ALA B N 1
ATOM 2519 C CA . ALA B 1 14 ? -19.156 -7.52 20.859 1 45.47 14 ALA B CA 1
ATOM 2520 C C . ALA B 1 14 ? -18.266 -7.539 19.609 1 45.47 14 ALA B C 1
ATOM 2522 O O . ALA B 1 14 ? -17.125 -7.074 19.656 1 45.47 14 ALA B O 1
ATOM 2523 N N . SER B 1 15 ? -18.766 -8.195 18.562 1 50.28 15 SER B N 1
ATOM 2524 C CA . SER B 1 15 ? -18.047 -8.203 17.297 1 50.28 15 SER B CA 1
ATOM 2525 C C . SER B 1 15 ? -17.875 -6.789 16.75 1 50.28 15 SER B C 1
ATOM 2527 O O . SER B 1 15 ? -16.797 -6.438 16.25 1 50.28 15 SER B O 1
ATOM 2529 N N . SER B 1 16 ? -18.984 -6.027 17 1 57.81 16 SER B N 1
ATOM 2530 C CA . SER B 1 16 ? -18.922 -4.633 16.562 1 57.81 16 SER B CA 1
ATOM 2531 C C . SER B 1 16 ? -17.922 -3.842 17.406 1 57.81 16 SER B C 1
ATOM 2533 O O . SER B 1 16 ? -17.188 -3.01 16.875 1 57.81 16 SER B O 1
ATOM 2535 N N . ALA B 1 17 ? -17.844 -4.293 18.688 1 53.66 17 ALA B N 1
ATOM 2536 C CA . ALA B 1 17 ? -16.891 -3.617 19.562 1 53.66 17 ALA B CA 1
ATOM 2537 C C . ALA B 1 17 ? -15.453 -3.994 19.219 1 53.66 17 ALA B C 1
ATOM 2539 O O . ALA B 1 17 ? -14.57 -3.139 19.203 1 53.66 17 ALA B O 1
ATOM 2540 N N . THR B 1 18 ? -15.281 -5.254 19.094 1 59.38 18 THR B N 1
ATOM 2541 C CA . THR B 1 18 ? -13.969 -5.754 18.719 1 59.38 18 THR B CA 1
ATOM 2542 C C . THR B 1 18 ? -13.5 -5.141 17.406 1 59.38 18 THR B C 1
ATOM 2544 O O . THR B 1 18 ? -12.344 -4.754 17.266 1 59.38 18 THR B O 1
ATOM 2547 N N . ASP B 1 19 ? -14.43 -4.941 16.625 1 74.5 19 ASP B N 1
ATOM 2548 C CA . ASP B 1 19 ? -14.133 -4.336 15.336 1 74.5 19 ASP B CA 1
ATOM 2549 C C . ASP B 1 19 ? -13.758 -2.863 15.492 1 74.5 19 ASP B C 1
ATOM 2551 O O . ASP B 1 19 ? -12.852 -2.375 14.812 1 74.5 19 ASP B O 1
ATOM 2555 N N . SER B 1 20 ? -14.438 -2.367 16.594 1 81.69 20 SER B N 1
ATOM 2556 C CA . SER B 1 20 ? -14.164 -0.95 16.797 1 81.69 20 SER B CA 1
ATOM 2557 C C . SER B 1 20 ? -12.766 -0.731 17.375 1 81.69 20 SER B C 1
ATOM 2559 O O . SER B 1 20 ? -12.047 0.168 16.922 1 81.69 20 SER B O 1
ATOM 2561 N N . ARG B 1 21 ? -12.367 -1.575 18.344 1 87.75 21 ARG B N 1
ATOM 2562 C CA . ARG B 1 21 ? -11.039 -1.457 18.922 1 87.75 21 ARG B CA 1
ATOM 2563 C C . ARG B 1 21 ? -9.961 -1.746 17.891 1 87.75 21 ARG B C 1
ATOM 2565 O O . ARG B 1 21 ? -8.898 -1.11 17.891 1 87.75 21 ARG B O 1
ATOM 2572 N N . PHE B 1 22 ? -10.305 -2.621 17 1 89.5 22 PHE B N 1
ATOM 2573 C CA . PHE B 1 22 ? -9.359 -2.955 15.945 1 89.5 22 PHE B CA 1
ATOM 2574 C C . PHE B 1 22 ? -9.156 -1.771 15.008 1 89.5 22 PHE B C 1
ATOM 2576 O O . PHE B 1 22 ? -8.023 -1.439 14.648 1 89.5 22 PHE B O 1
ATOM 2583 N N . ASN B 1 23 ? -10.227 -1.176 14.656 1 93.56 23 ASN B N 1
ATOM 2584 C CA . ASN B 1 23 ? -10.148 -0.054 13.727 1 93.56 23 ASN B CA 1
ATOM 2585 C C . ASN B 1 23 ? -9.352 1.108 14.32 1 93.56 23 ASN B C 1
ATOM 2587 O O . ASN B 1 23 ? -8.539 1.722 13.625 1 93.56 23 ASN B O 1
ATOM 2591 N N . GLU B 1 24 ? -9.633 1.348 15.602 1 95.38 24 GLU B N 1
ATOM 2592 C CA . GLU B 1 24 ? -8.914 2.42 16.281 1 95.38 24 GLU B CA 1
ATOM 2593 C C . GLU B 1 24 ? -7.422 2.123 16.359 1 95.38 24 GLU B C 1
ATOM 2595 O O . GLU B 1 24 ? -6.594 2.994 16.078 1 95.38 24 GLU B O 1
ATOM 2600 N N . LYS B 1 25 ? -7.109 0.961 16.766 1 94.56 25 LYS B N 1
ATOM 2601 C CA . LYS B 1 25 ? -5.711 0.562 16.891 1 94.56 25 LYS B CA 1
ATOM 2602 C C . LYS B 1 25 ? -5.012 0.589 15.531 1 94.56 25 LYS B C 1
ATOM 2604 O O . LYS B 1 25 ? -3.838 0.952 15.438 1 94.56 25 LYS B O 1
ATOM 2609 N N . TYR B 1 26 ? -5.668 0.184 14.508 1 93.56 26 TYR B N 1
ATOM 2610 C CA . TYR B 1 26 ? -5.109 0.205 13.164 1 93.56 26 TYR B CA 1
ATOM 2611 C C . TYR B 1 26 ? -4.711 1.619 12.758 1 93.56 26 TYR B C 1
ATOM 2613 O O . TYR B 1 26 ? -3.596 1.846 12.281 1 93.56 26 TYR B O 1
ATOM 2621 N N . CYS B 1 27 ? -5.633 2.559 12.945 1 96.5 27 CYS B N 1
ATOM 2622 C CA . CYS B 1 27 ? -5.359 3.949 12.594 1 96.5 27 CYS B CA 1
ATOM 2623 C C . CYS B 1 27 ? -4.219 4.508 13.445 1 96.5 27 CYS B C 1
ATOM 2625 O O . CYS B 1 27 ? -3.357 5.223 12.93 1 96.5 27 CYS B O 1
ATOM 2627 N N . LEU B 1 28 ? -4.305 4.152 14.711 1 96.56 28 LEU B N 1
ATOM 2628 C CA . LEU B 1 28 ? -3.27 4.613 15.633 1 96.56 28 LEU B CA 1
ATOM 2629 C C . LEU B 1 28 ? -1.892 4.137 15.18 1 96.56 28 LEU B C 1
ATOM 2631 O O . LEU B 1 28 ? -0.96 4.938 15.07 1 96.56 28 LEU B O 1
ATOM 2635 N N . GLU B 1 29 ? -1.731 2.912 14.875 1 94.12 29 GLU B N 1
ATOM 2636 C CA . GLU B 1 29 ? -0.444 2.338 14.5 1 94.12 29 GLU B CA 1
ATOM 2637 C C . GLU B 1 29 ? 0.012 2.854 13.141 1 94.12 29 GLU B C 1
ATOM 2639 O O . GLU B 1 29 ? 1.208 3.045 12.906 1 94.12 29 GLU B O 1
ATOM 2644 N N . LEU B 1 30 ? -0.913 2.992 12.219 1 94.81 30 LEU B N 1
ATOM 2645 C CA . LEU B 1 30 ? -0.592 3.537 10.906 1 94.81 30 LEU B CA 1
ATOM 2646 C C . LEU B 1 30 ? 0.006 4.934 11.023 1 94.81 30 LEU B C 1
ATOM 2648 O O . LEU B 1 30 ? 1.048 5.223 10.438 1 94.81 30 LEU B O 1
ATOM 2652 N N . VAL B 1 31 ? -0.652 5.781 11.836 1 97.06 31 VAL B N 1
ATOM 2653 C CA . VAL B 1 31 ? -0.193 7.152 12.016 1 97.06 31 VAL B CA 1
ATOM 2654 C C . VAL B 1 31 ? 1.128 7.16 12.781 1 97.06 31 VAL B C 1
ATOM 2656 O O . VAL B 1 31 ? 2.045 7.914 12.445 1 97.06 31 VAL B O 1
ATOM 2659 N N . ARG B 1 32 ? 1.245 6.312 13.766 1 94.5 32 ARG B N 1
ATOM 2660 C CA . ARG B 1 32 ? 2.475 6.219 14.547 1 94.5 32 ARG B CA 1
ATOM 2661 C C . ARG B 1 32 ? 3.662 5.859 13.664 1 94.5 32 ARG B C 1
ATOM 2663 O O . ARG B 1 32 ? 4.754 6.406 13.828 1 94.5 32 ARG B O 1
ATOM 2670 N N . SER B 1 33 ? 3.436 5.07 12.734 1 91.62 33 SER B N 1
ATOM 2671 C CA . SER B 1 33 ? 4.512 4.555 11.898 1 91.62 33 SER B CA 1
ATOM 2672 C C . SER B 1 33 ? 4.848 5.523 10.773 1 91.62 33 SER B C 1
ATOM 2674 O O . SER B 1 33 ? 6.016 5.691 10.414 1 91.62 33 SER B O 1
ATOM 2676 N N . ARG B 1 34 ? 3.857 6.215 10.242 1 92.62 34 ARG B N 1
ATOM 2677 C CA . ARG B 1 34 ? 4.074 6.949 9 1 92.62 34 ARG B CA 1
ATOM 2678 C C . ARG B 1 34 ? 4.012 8.453 9.234 1 92.62 34 ARG B C 1
ATOM 2680 O O . ARG B 1 34 ? 4.465 9.234 8.398 1 92.62 34 ARG B O 1
ATOM 2687 N N . ASP B 1 35 ? 3.449 8.859 10.297 1 94.12 35 ASP B N 1
ATOM 2688 C CA . ASP B 1 35 ? 3.309 10.258 10.688 1 94.12 35 ASP B CA 1
ATOM 2689 C C . ASP B 1 35 ? 3.502 10.43 12.188 1 94.12 35 ASP B C 1
ATOM 2691 O O . ASP B 1 35 ? 2.586 10.859 12.891 1 94.12 35 ASP B O 1
ATOM 2695 N N . TYR B 1 36 ? 4.688 10.219 12.625 1 93.38 36 TYR B N 1
ATOM 2696 C CA . TYR B 1 36 ? 4.973 10.195 14.055 1 93.38 36 TYR B CA 1
ATOM 2697 C C . TYR B 1 36 ? 4.664 11.539 14.703 1 93.38 36 TYR B C 1
ATOM 2699 O O . TYR B 1 36 ? 4.113 11.602 15.805 1 93.38 36 TYR B O 1
ATOM 2707 N N . ASP B 1 37 ? 5.09 12.664 14.055 1 93.69 37 ASP B N 1
ATOM 2708 C CA . ASP B 1 37 ? 4.789 13.977 14.602 1 93.69 37 ASP B CA 1
ATOM 2709 C C . ASP B 1 37 ? 3.283 14.18 14.758 1 93.69 37 ASP B C 1
ATOM 2711 O O . ASP B 1 37 ? 2.824 14.758 15.742 1 93.69 37 ASP B O 1
ATOM 2715 N N . GLY B 1 38 ? 2.559 13.727 13.688 1 95.62 38 GLY B N 1
ATOM 2716 C CA . GLY B 1 38 ? 1.108 13.781 13.773 1 95.62 38 GLY B CA 1
ATOM 2717 C C . GLY B 1 38 ? 0.543 12.922 14.891 1 95.62 38 GLY B C 1
ATOM 2718 O O . GLY B 1 38 ? -0.429 13.305 15.539 1 95.62 38 GLY B O 1
ATOM 2719 N N . PHE B 1 39 ? 1.145 11.805 15.117 1 96.25 39 PHE B N 1
ATOM 2720 C CA . PHE B 1 39 ? 0.749 10.898 16.188 1 96.25 39 PHE B CA 1
ATOM 2721 C C . PHE B 1 39 ? 0.896 11.57 17.547 1 96.25 39 PHE B C 1
ATOM 2723 O O . PHE B 1 39 ? -0.055 11.602 18.328 1 96.25 39 PHE B O 1
ATOM 2730 N N . VAL B 1 40 ? 2.037 12.156 17.797 1 95.38 40 VAL B N 1
ATOM 2731 C CA . VAL B 1 40 ? 2.307 12.805 19.078 1 95.38 40 VAL B CA 1
ATOM 2732 C C . VAL B 1 40 ? 1.373 14 19.25 1 95.38 40 VAL B C 1
ATOM 2734 O O . VAL B 1 40 ? 0.811 14.195 20.328 1 95.38 40 VAL B O 1
ATOM 2737 N N . SER B 1 41 ? 1.191 14.766 18.203 1 95.94 41 SER B N 1
ATOM 2738 C CA . SER B 1 41 ? 0.29 15.914 18.25 1 95.94 41 SER B CA 1
ATOM 2739 C C . SER B 1 41 ? -1.131 15.484 18.594 1 95.94 41 SER B C 1
ATOM 2741 O O . SER B 1 41 ? -1.832 16.172 19.344 1 95.94 41 SER B O 1
ATOM 2743 N N . SER B 1 42 ? -1.533 14.367 18.016 1 96.69 42 SER B N 1
ATOM 2744 C CA . SER B 1 42 ? -2.881 13.867 18.281 1 96.69 42 SER B CA 1
ATOM 2745 C C . SER B 1 42 ? -3.055 13.477 19.734 1 96.69 42 SER B C 1
ATOM 2747 O O . SER B 1 42 ? -4.125 13.68 20.312 1 96.69 42 SER B O 1
ATOM 2749 N N . LEU B 1 43 ? -2.029 12.93 20.344 1 95 43 LEU B N 1
ATOM 2750 C CA . LEU B 1 43 ? -2.088 12.492 21.734 1 95 43 LEU B CA 1
ATOM 2751 C C . LEU B 1 43 ? -2.242 13.688 22.672 1 95 43 LEU B C 1
ATOM 2753 O O . LEU B 1 43 ? -2.703 13.539 23.797 1 95 43 LEU B O 1
ATOM 2757 N N . LEU B 1 44 ? -1.871 14.852 22.234 1 95.31 44 LEU B N 1
ATOM 2758 C CA . LEU B 1 44 ? -1.889 16.047 23.062 1 95.31 44 LEU B CA 1
ATOM 2759 C C . LEU B 1 44 ? -3.211 16.797 22.922 1 95.31 44 LEU B C 1
ATOM 2761 O O . LEU B 1 44 ? -3.432 17.812 23.578 1 95.31 44 LEU B O 1
ATOM 2765 N N . LEU B 1 45 ? -4.074 16.312 22.078 1 96.62 45 LEU B N 1
ATOM 2766 C CA . LEU B 1 45 ? -5.395 16.906 21.906 1 96.62 45 LEU B CA 1
ATOM 2767 C C . LEU B 1 45 ? -6.324 16.516 23.047 1 96.62 45 LEU B C 1
ATOM 2769 O O . LEU B 1 45 ? -6.059 15.555 23.781 1 96.62 45 LEU B O 1
ATOM 2773 N N . PRO B 1 46 ? -7.422 17.359 23.234 1 95.56 46 PRO B N 1
ATOM 2774 C CA . PRO B 1 46 ? -8.453 16.906 24.156 1 95.56 46 PRO B CA 1
ATOM 2775 C C . PRO B 1 46 ? -8.977 15.508 23.812 1 95.56 46 PRO B C 1
ATOM 2777 O O . PRO B 1 46 ? -9.07 15.156 22.625 1 95.56 46 PRO B O 1
ATOM 2780 N N . GLU B 1 47 ? -9.344 14.781 24.812 1 95.62 47 GLU B N 1
ATOM 2781 C CA . GLU B 1 47 ? -9.734 13.375 24.656 1 95.62 47 GLU B CA 1
ATOM 2782 C C . GLU B 1 47 ? -10.828 13.219 23.609 1 95.62 47 GLU B C 1
ATOM 2784 O O . GLU B 1 47 ? -10.812 12.266 22.828 1 95.62 47 GLU B O 1
ATOM 2789 N N . ALA B 1 48 ? -11.727 14.117 23.594 1 95.75 48 ALA B N 1
ATOM 2790 C CA . ALA B 1 48 ? -12.883 14.023 22.703 1 95.75 48 ALA B CA 1
ATOM 2791 C C . ALA B 1 48 ? -12.453 14.125 21.25 1 95.75 48 ALA B C 1
ATOM 2793 O O . ALA B 1 48 ? -13.133 13.609 20.359 1 95.75 48 ALA B O 1
ATOM 2794 N N . ALA B 1 49 ? -11.297 14.695 20.969 1 97.75 49 ALA B N 1
ATOM 2795 C CA . ALA B 1 49 ? -10.875 14.938 19.594 1 97.75 49 ALA B CA 1
ATOM 2796 C C . ALA B 1 49 ? -9.758 13.992 19.188 1 97.75 49 ALA B C 1
ATOM 2798 O O . ALA B 1 49 ? -9.453 13.852 18 1 97.75 49 ALA B O 1
ATOM 2799 N N . ARG B 1 50 ? -9.172 13.281 20.094 1 97.44 50 ARG B N 1
ATOM 2800 C CA . ARG B 1 50 ? -7.957 12.5 19.859 1 97.44 50 ARG B CA 1
ATOM 2801 C C . ARG B 1 50 ? -8.195 11.414 18.812 1 97.44 50 ARG B C 1
ATOM 2803 O O . ARG B 1 50 ? -7.469 11.32 17.828 1 97.44 50 ARG B O 1
ATOM 2810 N N . ARG B 1 51 ? -9.195 10.617 19.062 1 97.81 51 ARG B N 1
ATOM 2811 C CA . ARG B 1 51 ? -9.5 9.492 18.172 1 97.81 51 ARG B CA 1
ATOM 2812 C C . ARG B 1 51 ? -9.852 9.977 16.781 1 97.81 51 ARG B C 1
ATOM 2814 O O . ARG B 1 51 ? -9.445 9.367 15.781 1 97.81 51 ARG B O 1
ATOM 2821 N N . SER B 1 52 ? -10.578 11.102 16.672 1 98.62 52 SER B N 1
ATOM 2822 C CA . SER B 1 52 ? -10.969 11.664 15.383 1 98.62 52 SER B CA 1
ATOM 2823 C C . SER B 1 52 ? -9.766 12.234 14.641 1 98.62 52 SER B C 1
ATOM 2825 O O . SER B 1 52 ? -9.672 12.109 13.414 1 98.62 52 SER B O 1
ATOM 2827 N N . SER B 1 53 ? -8.883 12.828 15.391 1 98.62 53 SER B N 1
ATOM 2828 C CA . SER B 1 53 ? -7.652 13.328 14.789 1 98.62 53 SER B CA 1
ATOM 2829 C C . SER B 1 53 ? -6.836 12.203 14.172 1 98.62 53 SER B C 1
ATOM 2831 O O . SER B 1 53 ? -6.32 12.336 13.062 1 98.62 53 SER B O 1
ATOM 2833 N N . LEU B 1 54 ? -6.793 11.117 14.898 1 98.5 54 LEU B N 1
ATOM 2834 C CA . LEU B 1 54 ? -6.051 9.961 14.406 1 98.5 54 LEU B CA 1
ATOM 2835 C C . LEU B 1 54 ? -6.695 9.391 13.141 1 98.5 54 LEU B C 1
ATOM 2837 O O . LEU B 1 54 ? -5.996 8.969 12.219 1 98.5 54 LEU B O 1
ATOM 2841 N N . ALA B 1 55 ? -7.988 9.383 13.055 1 98.62 55 ALA B N 1
ATOM 2842 C CA . ALA B 1 55 ? -8.703 8.922 11.867 1 98.62 55 ALA B CA 1
ATOM 2843 C C . ALA B 1 55 ? -8.398 9.812 10.664 1 98.62 55 ALA B C 1
ATOM 2845 O O . ALA B 1 55 ? -8.133 9.312 9.57 1 98.62 55 ALA B O 1
ATOM 2846 N N . LEU B 1 56 ? -8.414 11.078 10.859 1 98.81 56 LEU B N 1
ATOM 2847 C CA . LEU B 1 56 ? -8.133 12.039 9.797 1 98.81 56 LEU B CA 1
ATOM 2848 C C . LEU B 1 56 ? -6.707 11.883 9.289 1 98.81 56 LEU B C 1
ATOM 2850 O O . LEU B 1 56 ? -6.469 11.914 8.078 1 98.81 56 LEU B O 1
ATOM 2854 N N . ARG B 1 57 ? -5.844 11.734 10.227 1 98.56 57 ARG B N 1
ATOM 2855 C CA . ARG B 1 57 ? -4.441 11.586 9.844 1 98.56 57 ARG B CA 1
ATOM 2856 C C . ARG B 1 57 ? -4.199 10.258 9.133 1 98.56 57 ARG B C 1
ATOM 2858 O O . ARG B 1 57 ? -3.387 10.18 8.211 1 98.56 57 ARG B O 1
ATOM 2865 N N . ALA B 1 58 ? -4.836 9.219 9.609 1 98.31 58 ALA B N 1
ATOM 2866 C CA . ALA B 1 58 ? -4.734 7.934 8.93 1 98.31 58 ALA B CA 1
ATOM 2867 C C . ALA B 1 58 ? -5.246 8.031 7.492 1 98.31 58 ALA B C 1
ATOM 2869 O O . ALA B 1 58 ? -4.645 7.469 6.574 1 98.31 58 ALA B O 1
ATOM 2870 N N . PHE B 1 59 ? -6.316 8.727 7.312 1 98.56 59 PHE B N 1
ATOM 2871 C CA . PHE B 1 59 ? -6.875 9 5.996 1 98.56 59 PHE B CA 1
ATOM 2872 C C . PHE B 1 59 ? -5.859 9.727 5.117 1 98.56 59 PHE B C 1
ATOM 2874 O O . PHE B 1 59 ? -5.648 9.352 3.963 1 98.56 59 PHE B O 1
ATOM 2881 N N . ASN B 1 60 ? -5.238 10.664 5.637 1 98.38 60 ASN B N 1
ATOM 2882 C CA . ASN B 1 60 ? -4.219 11.422 4.918 1 98.38 60 ASN B CA 1
ATOM 2883 C C . ASN B 1 60 ? -3.035 10.539 4.527 1 98.38 60 ASN B C 1
ATOM 2885 O O . ASN B 1 60 ? -2.529 10.633 3.408 1 98.38 60 ASN B O 1
ATOM 2889 N N . VAL B 1 61 ? -2.609 9.719 5.484 1 96.44 61 VAL B N 1
ATOM 2890 C CA . VAL B 1 61 ? -1.474 8.836 5.23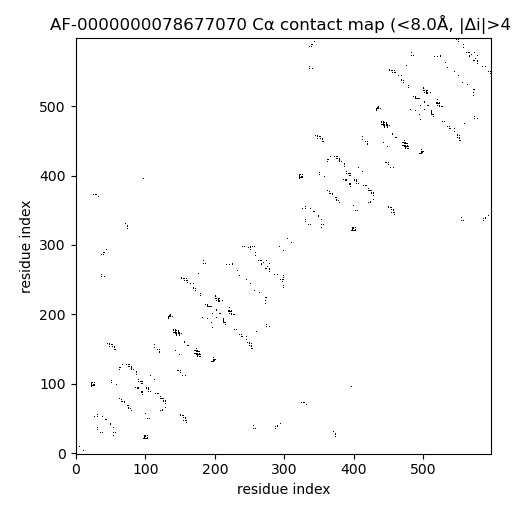8 1 96.44 61 VAL B CA 1
ATOM 2891 C C . VAL B 1 61 ? -1.798 7.887 4.086 1 96.44 61 VAL B C 1
ATOM 2893 O O . VAL B 1 61 ? -0.979 7.691 3.184 1 96.44 61 VAL B O 1
ATOM 2896 N N . GLU B 1 62 ? -2.957 7.332 4.117 1 94.88 62 GLU B N 1
ATOM 2897 C CA . GLU B 1 62 ? -3.385 6.391 3.09 1 94.88 62 GLU B CA 1
ATOM 2898 C C . GLU B 1 62 ? -3.404 7.047 1.713 1 94.88 62 GLU B C 1
ATOM 2900 O O . GLU B 1 62 ? -2.91 6.477 0.739 1 94.88 62 GLU B O 1
ATOM 2905 N N . LEU B 1 63 ? -3.912 8.203 1.624 1 96.75 63 LEU B N 1
ATOM 2906 C CA . LEU B 1 63 ? -4.02 8.906 0.348 1 96.75 63 LEU B CA 1
ATOM 2907 C C . LEU B 1 63 ? -2.648 9.359 -0.138 1 96.75 63 LEU B C 1
ATOM 2909 O O . LEU B 1 63 ? -2.354 9.289 -1.333 1 96.75 63 LEU B O 1
ATOM 2913 N N . ALA B 1 64 ? -1.853 9.812 0.764 1 94.75 64 ALA B N 1
ATOM 2914 C CA . ALA B 1 64 ? -0.551 10.375 0.418 1 94.75 64 ALA B CA 1
ATOM 2915 C C . ALA B 1 64 ? 0.375 9.305 -0.159 1 94.75 64 ALA B C 1
ATOM 2917 O O . ALA B 1 64 ? 1.265 9.609 -0.956 1 94.75 64 ALA B O 1
ATOM 2918 N N . GLN B 1 65 ? 0.139 8.078 0.158 1 90.81 65 GLN B N 1
ATOM 2919 C CA . GLN B 1 65 ? 1.034 7.008 -0.254 1 90.81 65 GLN B CA 1
ATOM 2920 C C . GLN B 1 65 ? 0.637 6.453 -1.62 1 90.81 65 GLN B C 1
ATOM 2922 O O . GLN B 1 65 ? 1.403 5.715 -2.242 1 90.81 65 GLN B O 1
ATOM 2927 N N . VAL B 1 66 ? -0.489 6.801 -2.123 1 91.12 66 VAL B N 1
ATOM 2928 C CA . VAL B 1 66 ? -1.03 6.188 -3.33 1 91.12 66 VAL B CA 1
ATOM 2929 C C . VAL B 1 66 ? -0.096 6.457 -4.508 1 91.12 66 VAL B C 1
ATOM 2931 O O . VAL B 1 66 ? 0.238 5.539 -5.266 1 91.12 66 VAL B O 1
ATOM 2934 N N . LYS B 1 67 ? 0.362 7.625 -4.637 1 87.44 67 LYS B N 1
ATOM 2935 C CA . LYS B 1 67 ? 1.191 8 -5.777 1 87.44 67 LYS B CA 1
ATOM 2936 C C . LYS B 1 67 ? 2.479 7.184 -5.816 1 87.44 67 LYS B C 1
ATOM 2938 O O . LYS B 1 67 ? 2.926 6.766 -6.887 1 87.44 67 LYS B O 1
ATOM 2943 N N . ASP B 1 68 ? 3.049 6.898 -4.668 1 81.94 68 ASP B N 1
ATOM 2944 C CA . ASP B 1 68 ? 4.312 6.176 -4.586 1 81.94 68 ASP B CA 1
ATOM 2945 C C . ASP B 1 68 ? 4.09 4.668 -4.652 1 81.94 68 ASP B C 1
ATOM 2947 O O . ASP B 1 68 ? 5.016 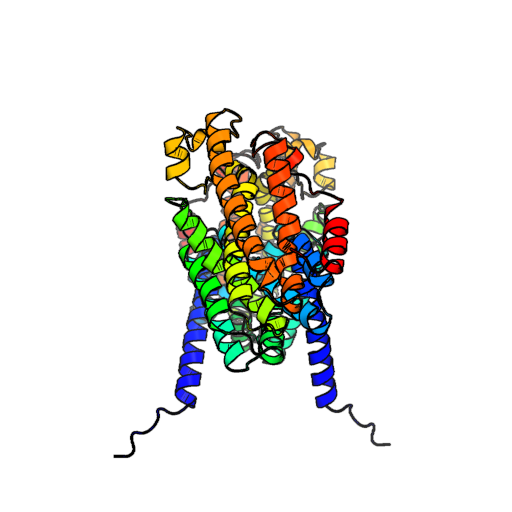3.91 -4.961 1 81.94 68 ASP B O 1
ATOM 2951 N N . SER B 1 69 ? 2.895 4.266 -4.371 1 79.81 69 SER B N 1
ATOM 2952 C CA . SER B 1 69 ? 2.652 2.836 -4.23 1 79.81 69 SER B CA 1
ATOM 2953 C C . SER B 1 69 ? 2.158 2.225 -5.535 1 79.81 69 SER B C 1
ATOM 2955 O O . SER B 1 69 ? 2.119 1.001 -5.68 1 79.81 69 SER B O 1
ATOM 2957 N N . VAL B 1 70 ? 1.8 3.016 -6.449 1 78.81 70 VAL B N 1
ATOM 2958 C CA . VAL B 1 70 ? 1.23 2.467 -7.676 1 78.81 70 VAL B CA 1
ATOM 2959 C C . VAL B 1 70 ? 2.186 2.709 -8.844 1 78.81 70 VAL B C 1
ATOM 2961 O O . VAL B 1 70 ? 2.818 3.764 -8.93 1 78.81 70 VAL B O 1
ATOM 2964 N N . SER B 1 71 ? 2.281 1.7 -9.664 1 75.75 71 SER B N 1
ATOM 2965 C CA . SER B 1 71 ? 3.133 1.786 -10.852 1 75.75 71 SER B CA 1
ATOM 2966 C C . SER B 1 71 ? 2.373 2.365 -12.039 1 75.75 71 SER B C 1
ATOM 2968 O O . SER B 1 71 ? 2.975 2.939 -12.945 1 75.75 71 SER B O 1
ATOM 2970 N N . GLN B 1 72 ? 1.075 2.178 -12 1 84.94 72 GLN B N 1
ATOM 2971 C CA . GLN B 1 72 ? 0.232 2.666 -13.086 1 84.94 72 GLN B CA 1
ATOM 2972 C C . GLN B 1 72 ? -0.748 3.725 -12.594 1 84.94 72 GLN B C 1
ATOM 2974 O O . GLN B 1 72 ? -1.41 3.535 -11.57 1 84.94 72 GLN B O 1
ATOM 2979 N N . LYS B 1 73 ? -0.833 4.754 -13.375 1 88.62 73 LYS B N 1
ATOM 2980 C CA . LYS B 1 73 ? -1.707 5.871 -13.031 1 88.62 73 LYS B CA 1
ATOM 2981 C C . LYS B 1 73 ? -3.154 5.41 -12.883 1 88.62 73 LYS B C 1
ATOM 2983 O O . LYS B 1 73 ? -3.893 5.926 -12.039 1 88.62 73 LYS B O 1
ATOM 2988 N N . THR B 1 74 ? -3.525 4.473 -13.68 1 89.69 74 THR B N 1
ATOM 2989 C CA . THR B 1 74 ? -4.895 3.973 -13.656 1 89.69 74 THR B CA 1
ATOM 2990 C C . THR B 1 74 ? -5.242 3.398 -12.289 1 89.69 74 THR B C 1
ATOM 2992 O O . THR B 1 74 ? -6.355 3.594 -11.789 1 89.69 74 THR B O 1
ATOM 2995 N N . LEU B 1 75 ? -4.41 2.684 -11.703 1 90.81 75 LEU B N 1
ATOM 2996 C CA . LEU B 1 75 ? -4.648 2.117 -10.383 1 90.81 75 LEU B CA 1
ATOM 2997 C C . LEU B 1 75 ? -4.781 3.219 -9.336 1 90.81 75 LEU B C 1
ATOM 2999 O O . LEU B 1 75 ? -5.594 3.109 -8.414 1 90.81 75 LEU B O 1
ATOM 3003 N N . GLY B 1 76 ? -3.92 4.285 -9.469 1 93.62 76 GLY B N 1
ATOM 3004 C CA . GLY B 1 76 ? -4.062 5.43 -8.586 1 93.62 76 GLY B CA 1
ATOM 3005 C C . GLY B 1 76 ? -5.422 6.098 -8.688 1 93.62 76 GLY B C 1
ATOM 3006 O O . GLY B 1 76 ? -6.031 6.434 -7.672 1 93.62 76 GLY B O 1
ATOM 3007 N N . LEU B 1 77 ? -5.855 6.258 -9.914 1 94.62 77 LEU B N 1
ATOM 3008 C CA . LEU B 1 77 ? -7.164 6.859 -10.156 1 94.62 77 LEU B CA 1
ATOM 3009 C C . LEU B 1 77 ? -8.273 6.012 -9.547 1 94.62 77 LEU B C 1
ATOM 3011 O O . LEU B 1 77 ? -9.227 6.551 -8.969 1 94.62 77 LEU B O 1
ATOM 3015 N N . MET B 1 78 ? -8.164 4.773 -9.586 1 91.62 78 MET B N 1
ATOM 3016 C CA . MET B 1 78 ? -9.172 3.877 -9.031 1 91.62 78 MET B CA 1
ATOM 3017 C C . MET B 1 78 ? -9.18 3.932 -7.512 1 91.62 78 MET B C 1
ATOM 3019 O O . MET B 1 78 ? -10.242 3.877 -6.887 1 91.62 78 MET B O 1
ATOM 3023 N N . ARG B 1 79 ? -7.969 4.004 -6.965 1 93.06 79 ARG B N 1
ATOM 3024 C CA . ARG B 1 79 ? -7.902 4.145 -5.512 1 93.06 79 ARG B CA 1
ATOM 3025 C C . ARG B 1 79 ? -8.562 5.438 -5.059 1 93.06 79 ARG B C 1
ATOM 3027 O O . ARG B 1 79 ? -9.266 5.461 -4.039 1 93.06 79 ARG B O 1
ATOM 3034 N N . MET B 1 80 ? -8.359 6.555 -5.805 1 96.25 80 MET B N 1
ATOM 3035 C CA . MET B 1 80 ? -8.992 7.828 -5.48 1 96.25 80 MET B CA 1
ATOM 3036 C C . MET B 1 80 ? -10.508 7.73 -5.621 1 96.25 80 MET B C 1
ATOM 3038 O O . MET B 1 80 ? -11.25 8.258 -4.793 1 96.25 80 MET B O 1
ATOM 3042 N N . GLN B 1 81 ? -10.914 7.074 -6.652 1 94.19 81 GLN B N 1
ATOM 3043 C CA . GLN B 1 81 ? -12.344 6.879 -6.855 1 94.19 81 GLN B CA 1
ATOM 3044 C C . GLN B 1 81 ? -12.953 6.062 -5.719 1 94.19 81 GLN B C 1
ATOM 3046 O O . GLN B 1 81 ? -14.078 6.332 -5.293 1 94.19 81 GLN B O 1
ATOM 3051 N N . PHE B 1 82 ? -12.281 5.098 -5.262 1 92.62 82 PHE B N 1
ATOM 3052 C CA . PHE B 1 82 ? -12.719 4.32 -4.105 1 92.62 82 PHE B CA 1
ATOM 3053 C C . PHE B 1 82 ? -12.945 5.227 -2.902 1 92.62 82 PHE B C 1
ATOM 3055 O O . PHE B 1 82 ? -13.969 5.113 -2.221 1 92.62 82 PHE B O 1
ATOM 3062 N N . TRP B 1 83 ? -12.016 6.074 -2.629 1 96.31 83 TRP B N 1
ATOM 3063 C CA . TRP B 1 83 ? -12.117 6.941 -1.46 1 96.31 83 TRP B CA 1
ATOM 3064 C C . TRP B 1 83 ? -13.234 7.969 -1.645 1 96.31 83 TRP B C 1
ATOM 3066 O O . TRP B 1 83 ? -13.914 8.336 -0.683 1 96.31 83 TRP B O 1
ATOM 3076 N N . LYS B 1 84 ? -13.398 8.477 -2.912 1 96.44 84 LYS B N 1
ATOM 3077 C CA . LYS B 1 84 ? -14.531 9.359 -3.16 1 96.44 84 LYS B CA 1
ATOM 3078 C C . LYS B 1 84 ? -15.852 8.664 -2.836 1 96.44 84 LYS B C 1
ATOM 3080 O O . LYS B 1 84 ? -16.719 9.234 -2.164 1 96.44 84 LYS B O 1
ATOM 3085 N N . THR B 1 85 ? -15.992 7.438 -3.225 1 93.62 85 THR B N 1
ATOM 3086 C CA . THR B 1 85 ? -17.188 6.652 -2.965 1 93.62 85 THR B CA 1
ATOM 3087 C C . THR B 1 85 ? -17.344 6.371 -1.474 1 93.62 85 THR B C 1
ATOM 3089 O O . THR B 1 85 ? -18.453 6.438 -0.932 1 93.62 85 THR B O 1
ATOM 3092 N N . THR B 1 86 ? -16.266 6.012 -0.858 1 95 86 THR B N 1
ATOM 3093 C CA . THR B 1 86 ? -16.266 5.742 0.576 1 95 86 THR B CA 1
ATOM 3094 C C . THR B 1 86 ? -16.75 6.957 1.354 1 95 86 THR B C 1
ATOM 3096 O O . THR B 1 86 ? -17.562 6.824 2.277 1 95 86 THR B O 1
ATOM 3099 N N . VAL B 1 87 ? -16.281 8.148 0.997 1 97.56 87 VAL B N 1
ATOM 3100 C CA . VAL B 1 87 ? -16.703 9.375 1.669 1 97.56 87 VAL B CA 1
ATOM 3101 C C . VAL B 1 87 ? -18.188 9.602 1.452 1 97.56 87 VAL B C 1
ATOM 3103 O O . VAL B 1 87 ? -18.906 9.992 2.377 1 97.56 87 VAL B O 1
ATOM 3106 N N . GLU B 1 88 ? -18.656 9.352 0.249 1 95.75 88 GLU B N 1
ATOM 3107 C CA . GLU B 1 88 ? -20.094 9.477 -0.023 1 95.75 88 GLU B CA 1
ATOM 3108 C C . GLU B 1 88 ? -20.906 8.547 0.865 1 95.75 88 GLU B C 1
ATOM 3110 O O . GLU B 1 88 ? -21.938 8.938 1.399 1 95.75 88 GLU B O 1
ATOM 3115 N N . GLU B 1 89 ? -20.453 7.324 1.025 1 93.06 89 GLU B N 1
ATOM 3116 C CA . GLU B 1 89 ? -21.125 6.348 1.876 1 93.06 89 GLU B CA 1
ATOM 3117 C C . GLU B 1 89 ? -21.141 6.805 3.332 1 93.06 89 GLU B C 1
ATOM 3119 O O . GLU B 1 89 ? -22.141 6.641 4.027 1 93.06 89 GLU B O 1
ATOM 3124 N N . ILE B 1 90 ? -20.047 7.301 3.756 1 96.88 90 ILE B N 1
ATOM 3125 C CA . ILE B 1 90 ? -19.922 7.801 5.121 1 96.88 90 ILE B CA 1
ATOM 3126 C C . ILE B 1 90 ? -21 8.852 5.387 1 96.88 90 ILE B C 1
ATOM 3128 O O . ILE B 1 90 ? -21.688 8.797 6.41 1 96.88 90 ILE B O 1
ATOM 3132 N N . TYR B 1 91 ? -21.234 9.727 4.496 1 97.69 91 TYR B N 1
ATOM 3133 C CA . TYR B 1 91 ? -22.156 10.828 4.711 1 97.69 91 TYR B CA 1
ATOM 3134 C C . TYR B 1 91 ? -23.594 10.383 4.449 1 97.69 91 TYR B C 1
ATOM 3136 O O . TYR B 1 91 ? -24.547 11.117 4.75 1 97.69 91 TYR B O 1
ATOM 3144 N N . ARG B 1 92 ? -23.797 9.195 3.947 1 95.38 92 ARG B N 1
ATOM 3145 C CA . ARG B 1 92 ? -25.109 8.555 3.906 1 95.38 92 ARG B CA 1
ATOM 3146 C C . ARG B 1 92 ? -25.328 7.703 5.152 1 95.38 92 ARG B C 1
ATOM 3148 O O . ARG B 1 92 ? -26.297 6.938 5.219 1 95.38 92 ARG B O 1
ATOM 3155 N N . ASP B 1 93 ? -24.359 7.754 6.059 1 95 93 ASP B N 1
ATOM 3156 C CA . ASP B 1 93 ? -24.391 7.066 7.344 1 95 93 ASP B CA 1
ATOM 3157 C C . ASP B 1 93 ? -24.312 5.551 7.156 1 95 93 ASP B C 1
ATOM 3159 O O . ASP B 1 93 ? -25.031 4.801 7.816 1 95 93 ASP B O 1
ATOM 3163 N N . GLU B 1 94 ? -23.594 5.125 6.207 1 90.25 94 GLU B N 1
ATOM 3164 C CA . GLU B 1 94 ? -23.25 3.725 5.98 1 90.25 94 GLU B CA 1
ATOM 3165 C C . GLU B 1 94 ? -21.797 3.445 6.355 1 90.25 94 GLU B C 1
ATOM 3167 O O . GLU B 1 94 ? -20.875 3.816 5.621 1 90.25 94 GLU B O 1
ATOM 3172 N N . PRO B 1 95 ? -21.562 2.766 7.434 1 89.38 95 PRO B N 1
ATOM 3173 C CA . PRO B 1 95 ? -20.188 2.535 7.871 1 89.38 95 PRO B CA 1
ATOM 3174 C C . PRO B 1 95 ? -19.422 1.577 6.953 1 89.38 95 PRO B C 1
ATOM 3176 O O . PRO B 1 95 ? -19.875 0.451 6.727 1 89.38 95 PRO B O 1
ATOM 3179 N N . PRO B 1 96 ? -18.312 2.051 6.492 1 88.31 96 PRO B N 1
ATOM 3180 C CA . PRO B 1 96 ? -17.484 1.154 5.688 1 88.31 96 PRO B CA 1
ATOM 3181 C C . PRO B 1 96 ? -16.828 0.049 6.516 1 88.31 96 PRO B C 1
ATOM 3183 O O . PRO B 1 96 ? -16.594 0.227 7.715 1 88.31 96 PRO B O 1
ATOM 3186 N N . SER B 1 97 ? -16.469 -1.063 5.91 1 83.12 97 SER B N 1
ATOM 3187 C CA . SER B 1 97 ? -15.867 -2.193 6.609 1 83.12 97 SER B CA 1
ATOM 3188 C C . SER B 1 97 ? -14.375 -1.967 6.84 1 83.12 97 SER B C 1
ATOM 3190 O O . SER B 1 97 ? -13.797 -2.523 7.777 1 83.12 97 SER B O 1
ATOM 3192 N N . GLN B 1 98 ? -13.766 -1.174 5.98 1 88.44 98 GLN B N 1
ATOM 3193 C CA . GLN B 1 98 ? -12.336 -0.925 6.129 1 88.44 98 GLN B CA 1
ATOM 3194 C C . GLN B 1 98 ? -12.055 -0.037 7.336 1 88.44 98 GLN B C 1
ATOM 3196 O O . GLN B 1 98 ? -12.812 0.891 7.621 1 88.44 98 GLN B O 1
ATOM 3201 N N . PRO B 1 99 ? -10.984 -0.282 8.078 1 92.5 99 PRO B N 1
ATOM 3202 C CA . PRO B 1 99 ? -10.719 0.344 9.375 1 92.5 99 PRO B CA 1
ATOM 3203 C C . PRO B 1 99 ? -10.664 1.868 9.297 1 92.5 99 PRO B C 1
ATOM 3205 O O . PRO B 1 99 ? -11.273 2.555 10.117 1 92.5 99 PRO B O 1
ATOM 3208 N N . ILE B 1 100 ? -9.984 2.432 8.352 1 96.31 100 ILE B N 1
ATOM 3209 C CA . ILE B 1 100 ? -9.828 3.879 8.25 1 96.31 100 ILE B CA 1
ATOM 3210 C C . ILE B 1 100 ? -11.18 4.516 7.93 1 96.31 100 ILE B C 1
ATOM 3212 O O . ILE B 1 100 ? -11.555 5.523 8.531 1 96.31 100 ILE B O 1
ATOM 3216 N N . GLY B 1 101 ? -11.914 3.869 6.996 1 95.94 101 GLY B N 1
ATOM 3217 C CA . GLY B 1 101 ? -13.234 4.363 6.66 1 95.94 101 GLY B CA 1
ATOM 3218 C C . GLY B 1 101 ? -14.203 4.336 7.828 1 95.94 101 GLY B C 1
ATOM 3219 O O . GLY B 1 101 ? -14.977 5.277 8.023 1 95.94 101 GLY B O 1
ATOM 3220 N N . ASN B 1 102 ? -14.141 3.271 8.578 1 95.12 102 ASN B N 1
ATOM 3221 C CA . ASN B 1 102 ? -15 3.131 9.75 1 95.12 102 ASN B CA 1
ATOM 3222 C C . ASN B 1 102 ? -14.711 4.203 10.797 1 95.12 102 ASN B C 1
ATOM 3224 O O . ASN B 1 102 ? -15.633 4.801 11.352 1 95.12 102 ASN B O 1
ATOM 3228 N N . GLU B 1 103 ? -13.406 4.414 11.039 1 97.5 103 GLU B N 1
ATOM 3229 C CA . GLU B 1 103 ? -13.008 5.445 12 1 97.5 103 GLU B CA 1
ATOM 3230 C C . GLU B 1 103 ? -13.406 6.836 11.508 1 97.5 103 GLU B C 1
ATOM 3232 O O . GLU B 1 103 ? -13.789 7.695 12.305 1 97.5 103 GLU B O 1
ATOM 3237 N N . LEU B 1 104 ? -13.312 7.047 10.219 1 98.06 104 LEU B N 1
ATOM 3238 C CA . LEU B 1 104 ? -13.727 8.328 9.648 1 98.06 104 LEU B CA 1
ATOM 3239 C C . LEU B 1 104 ? -15.227 8.523 9.797 1 98.06 104 LEU B C 1
ATOM 3241 O O . LEU B 1 104 ? -15.688 9.641 10.07 1 98.06 104 LEU B O 1
ATOM 3245 N N . TRP B 1 105 ? -15.977 7.473 9.57 1 97.75 105 TRP B N 1
ATOM 3246 C CA . TRP B 1 105 ? -17.422 7.52 9.766 1 97.75 105 TRP B CA 1
ATOM 3247 C C . TRP B 1 105 ? -17.766 7.941 11.188 1 97.75 105 TRP B C 1
ATOM 3249 O O . TRP B 1 105 ? -18.625 8.805 11.391 1 97.75 105 TRP B O 1
ATOM 3259 N N . ARG B 1 106 ? -17.125 7.332 12.164 1 97.5 106 ARG B N 1
ATOM 3260 C CA . ARG B 1 106 ? -17.328 7.684 13.562 1 97.5 106 ARG B CA 1
ATOM 3261 C C . ARG B 1 106 ? -17.031 9.156 13.812 1 97.5 106 ARG B C 1
ATOM 3263 O O . ARG B 1 106 ? -17.781 9.844 14.492 1 97.5 106 ARG B O 1
ATOM 3270 N N . ALA B 1 107 ? -15.906 9.633 13.297 1 98.5 107 ALA B N 1
ATOM 3271 C CA . ALA B 1 107 ? -15.5 11.023 13.484 1 98.5 107 ALA B CA 1
ATOM 3272 C C . ALA B 1 107 ? -16.516 11.984 12.867 1 98.5 107 ALA B C 1
ATOM 3274 O O . ALA B 1 107 ? -16.875 12.992 13.477 1 98.5 107 ALA B O 1
ATOM 3275 N N . VAL B 1 108 ? -16.938 11.68 11.648 1 98.56 108 VAL B N 1
ATOM 3276 C CA . VAL B 1 108 ? -17.906 12.516 10.938 1 98.56 108 VAL B CA 1
ATOM 3277 C C . VAL B 1 108 ? -19.203 12.602 11.742 1 98.56 108 VAL B C 1
ATOM 3279 O O . VAL B 1 108 ? -19.781 13.68 11.891 1 98.56 108 VAL B O 1
ATOM 3282 N N . ARG B 1 109 ? -19.641 11.516 12.273 1 97.56 109 ARG B N 1
ATOM 3283 C CA . ARG B 1 109 ? -20.891 11.469 13.047 1 97.56 109 ARG B CA 1
ATOM 3284 C C . ARG B 1 109 ? -20.734 12.211 14.367 1 97.56 109 ARG B C 1
ATOM 3286 O O . ARG B 1 109 ? -21.641 12.945 14.781 1 97.56 109 ARG B O 1
ATOM 3293 N N . LYS B 1 110 ? -19.656 12.039 14.984 1 97.88 110 LYS B N 1
ATOM 3294 C CA . LYS B 1 110 ? -19.438 12.625 16.297 1 97.88 110 LYS B CA 1
ATOM 3295 C C . LYS B 1 110 ? -19.328 14.141 16.219 1 97.88 110 LYS B C 1
ATOM 3297 O O . LYS B 1 110 ? -19.828 14.859 17.078 1 97.88 110 LYS B O 1
ATOM 3302 N N . HIS B 1 111 ? -18.625 14.672 15.203 1 98.31 111 HIS B N 1
ATOM 3303 C CA . HIS B 1 111 ? -18.266 16.078 15.195 1 98.31 111 HIS B CA 1
ATOM 3304 C C . HIS B 1 111 ? -18.953 16.812 14.047 1 98.31 111 HIS B C 1
ATOM 3306 O O . HIS B 1 111 ? -18.719 18.016 13.836 1 98.31 111 HIS B O 1
ATOM 3312 N N . ASN B 1 112 ? -19.766 16.125 13.242 1 97.69 112 ASN B N 1
ATOM 3313 C CA . ASN B 1 112 ? -20.438 16.719 12.086 1 97.69 112 ASN B CA 1
ATOM 3314 C C . ASN B 1 112 ? -19.438 17.375 11.141 1 97.69 112 ASN B C 1
ATOM 3316 O O . ASN B 1 112 ? -19.578 18.562 10.805 1 97.69 112 ASN B O 1
ATOM 3320 N N . LEU B 1 113 ? -18.453 16.578 10.695 1 98.62 113 LEU B N 1
ATOM 3321 C CA . LEU B 1 113 ? -17.375 17.109 9.875 1 98.62 113 LEU B CA 1
ATOM 3322 C C . LEU B 1 113 ? -17.875 17.484 8.484 1 98.62 113 LEU B C 1
ATOM 3324 O O . LEU B 1 113 ? -18.766 16.828 7.945 1 98.62 113 LEU B O 1
ATOM 3328 N N . THR B 1 114 ? -17.328 18.594 7.941 1 98.38 114 THR B N 1
ATOM 3329 C CA . THR B 1 114 ? -17.719 19.094 6.629 1 98.38 114 THR B CA 1
ATOM 3330 C C . THR B 1 114 ? -17.188 18.172 5.523 1 98.38 114 THR B C 1
ATOM 3332 O O . THR B 1 114 ? -15.984 17.969 5.406 1 98.38 114 THR B O 1
ATOM 3335 N N . LYS B 1 115 ? -18.016 17.688 4.668 1 98.44 115 LYS B N 1
ATOM 3336 C CA . LYS B 1 115 ? -17.734 16.734 3.6 1 98.44 115 LYS B CA 1
ATOM 3337 C C . LYS B 1 115 ? -16.766 17.328 2.576 1 98.44 115 LYS B C 1
ATOM 3339 O O . LYS B 1 115 ? -15.883 16.641 2.072 1 98.44 115 LYS B O 1
ATOM 3344 N N . ARG B 1 116 ? -16.969 18.562 2.277 1 98.38 116 ARG B N 1
ATOM 3345 C CA . ARG B 1 116 ? -16.219 19.25 1.222 1 98.38 116 ARG B CA 1
ATOM 3346 C C . ARG B 1 116 ? -14.719 19.172 1.464 1 98.38 116 ARG B C 1
ATOM 3348 O O . ARG B 1 116 ? -13.938 19.062 0.517 1 98.38 116 ARG B O 1
ATOM 3355 N N . TRP B 1 117 ? -14.266 19.25 2.707 1 98.56 117 TRP B N 1
ATOM 3356 C CA . TRP B 1 117 ? -12.836 19.234 3.012 1 98.56 117 TRP B CA 1
ATOM 3357 C C . TRP B 1 117 ? -12.219 17.875 2.703 1 98.56 117 TRP B C 1
ATOM 3359 O O . TRP B 1 117 ? -11.109 17.797 2.176 1 98.56 117 TRP B O 1
ATOM 3369 N N . LEU B 1 118 ? -12.945 16.797 3.047 1 98.75 118 LEU B N 1
ATOM 3370 C CA . LEU B 1 118 ? -12.469 15.461 2.729 1 98.75 118 LEU B CA 1
ATOM 3371 C C . LEU B 1 118 ? -12.375 15.258 1.219 1 98.75 118 LEU B C 1
ATOM 3373 O O . LEU B 1 118 ? -11.359 14.766 0.714 1 98.75 118 LEU B O 1
ATOM 3377 N N . LEU B 1 119 ? -13.375 15.672 0.512 1 98.69 119 LEU B N 1
ATOM 3378 C CA . LEU B 1 119 ? -13.414 15.5 -0.936 1 98.69 119 LEU B CA 1
ATOM 3379 C C . LEU B 1 119 ? -12.352 16.359 -1.611 1 98.69 119 LEU B C 1
ATOM 3381 O O . LEU B 1 119 ? -11.781 15.961 -2.631 1 98.69 119 LEU B O 1
ATOM 3385 N N . ARG B 1 120 ? -12.094 17.516 -1.117 1 98.69 120 ARG B N 1
ATOM 3386 C CA . ARG B 1 120 ? -11.07 18.406 -1.65 1 98.69 120 ARG B CA 1
ATOM 3387 C C . ARG B 1 120 ? -9.695 17.734 -1.592 1 98.69 120 ARG B C 1
ATOM 3389 O O . ARG B 1 120 ? -8.914 17.828 -2.545 1 98.69 120 ARG B O 1
ATOM 3396 N N . VAL B 1 121 ? -9.422 17.078 -0.475 1 98.62 121 VAL B N 1
ATOM 3397 C CA . VAL B 1 121 ? -8.141 16.391 -0.32 1 98.62 121 VAL B CA 1
ATOM 3398 C C . VAL B 1 121 ? -8.016 15.305 -1.379 1 98.62 121 VAL B C 1
ATOM 3400 O O . VAL B 1 121 ? -6.984 15.195 -2.049 1 98.62 121 VAL B O 1
ATOM 3403 N N . ILE B 1 122 ? -9.047 14.5 -1.582 1 98.5 122 ILE B N 1
ATOM 3404 C CA . ILE B 1 122 ? -9.023 13.398 -2.535 1 98.5 122 ILE B CA 1
ATOM 3405 C C . ILE B 1 122 ? -8.852 13.938 -3.951 1 98.5 122 ILE B C 1
ATOM 3407 O O . ILE B 1 122 ? -8.016 13.445 -4.711 1 98.5 122 ILE B O 1
ATOM 3411 N N . THR B 1 123 ? -9.633 15 -4.273 1 97.94 123 THR B N 1
ATOM 3412 C CA . THR B 1 123 ? -9.617 15.57 -5.617 1 97.94 123 THR B CA 1
ATOM 3413 C C . THR B 1 123 ? -8.242 16.141 -5.941 1 97.94 123 THR B C 1
ATOM 3415 O O . THR B 1 123 ? -7.738 15.984 -7.055 1 97.94 123 THR B O 1
ATOM 3418 N N . GLU B 1 124 ? -7.688 16.812 -4.988 1 97.56 124 GLU B N 1
ATOM 3419 C CA . GLU B 1 124 ? -6.363 17.391 -5.207 1 97.56 124 GLU B CA 1
ATOM 3420 C C . GLU B 1 124 ? -5.312 16.312 -5.426 1 97.56 124 GLU B C 1
ATOM 3422 O O . GLU B 1 124 ? -4.457 16.438 -6.305 1 97.56 124 GLU B O 1
ATOM 3427 N N . ARG B 1 125 ? -5.348 15.266 -4.656 1 96.44 125 ARG B N 1
ATOM 3428 C CA . ARG B 1 125 ? -4.395 14.164 -4.809 1 96.44 125 ARG B CA 1
ATOM 3429 C C . ARG B 1 125 ? -4.633 13.414 -6.113 1 96.44 125 ARG B C 1
ATOM 3431 O O . ARG B 1 125 ? -3.686 12.922 -6.73 1 96.44 125 ARG B O 1
ATOM 3438 N N . GLU B 1 126 ? -5.871 13.312 -6.488 1 95.75 126 GLU B N 1
ATOM 3439 C CA . GLU B 1 126 ? -6.199 12.719 -7.781 1 95.75 126 GLU B CA 1
ATOM 3440 C C . GLU B 1 126 ? -5.559 13.5 -8.922 1 95.75 126 GLU B C 1
ATOM 3442 O O . GLU B 1 126 ? -5.012 12.906 -9.859 1 95.75 126 GLU B O 1
ATOM 3447 N N . ASN B 1 127 ? -5.582 14.789 -8.852 1 94.06 127 ASN B N 1
ATOM 3448 C CA . ASN B 1 127 ? -5.016 15.664 -9.867 1 94.06 127 ASN B CA 1
ATOM 3449 C C . ASN B 1 127 ? -3.49 15.625 -9.867 1 94.06 127 ASN B C 1
ATOM 3451 O O . ASN B 1 127 ? -2.854 15.953 -10.867 1 94.06 127 ASN B O 1
ATOM 3455 N N . ASP B 1 128 ? -2.938 15.164 -8.773 1 92.12 128 ASP B N 1
ATOM 3456 C CA . ASP B 1 128 ? -1.487 15.195 -8.594 1 92.12 128 ASP B CA 1
ATOM 3457 C C . ASP B 1 128 ? -0.873 13.828 -8.891 1 92.12 128 ASP B C 1
ATOM 3459 O O . ASP B 1 128 ? 0.298 13.586 -8.586 1 92.12 128 ASP B O 1
ATOM 3463 N N . LEU B 1 129 ? -1.625 12.898 -9.461 1 91.5 129 LEU B N 1
ATOM 3464 C CA . LEU B 1 129 ? -1.133 11.547 -9.703 1 91.5 129 LEU B CA 1
ATOM 3465 C C . LEU B 1 129 ? -0.145 11.531 -10.867 1 91.5 129 LEU B C 1
ATOM 3467 O O . LEU B 1 129 ? 0.605 10.57 -11.031 1 91.5 129 LEU B O 1
ATOM 3471 N N . ASP B 1 130 ? -0.148 12.656 -11.492 1 83.44 130 ASP B N 1
ATOM 3472 C CA . ASP B 1 130 ? 0.817 12.742 -12.586 1 83.44 130 ASP B CA 1
ATOM 3473 C C . ASP B 1 130 ? 2.201 13.117 -12.07 1 83.44 130 ASP B C 1
ATOM 3475 O O . ASP B 1 130 ? 2.324 13.891 -11.117 1 83.44 130 ASP B O 1
ATOM 3479 N N . ASP B 1 131 ? 3.209 12.328 -12.203 1 74.94 131 ASP B N 1
ATOM 3480 C CA . ASP B 1 131 ? 4.586 12.531 -11.773 1 74.94 131 ASP B CA 1
ATOM 3481 C C . ASP B 1 131 ? 5.168 13.812 -12.367 1 74.94 131 ASP B C 1
ATOM 3483 O O . ASP B 1 131 ? 6.176 13.773 -13.078 1 74.94 131 ASP B O 1
ATOM 3487 N N . ARG B 1 132 ? 4.414 15 -12.023 1 81.75 132 ARG B N 1
ATOM 3488 C CA . ARG B 1 132 ? 4.922 16.25 -12.586 1 81.75 132 ARG B CA 1
ATOM 3489 C C . ARG B 1 132 ? 5.363 17.203 -11.484 1 81.75 132 ARG B C 1
ATOM 3491 O O . ARG B 1 132 ? 4.75 17.266 -10.414 1 81.75 132 ARG B O 1
ATOM 3498 N N . ALA B 1 133 ? 6.398 17.891 -11.82 1 87.88 133 ALA B N 1
ATOM 3499 C CA . ALA B 1 133 ? 6.871 18.938 -10.914 1 87.88 133 ALA B CA 1
ATOM 3500 C C . ALA B 1 133 ? 5.906 20.109 -10.891 1 87.88 133 ALA B C 1
ATOM 3502 O O . ALA B 1 133 ? 5.152 20.328 -11.836 1 87.88 133 ALA B O 1
ATOM 3503 N N . TYR B 1 134 ? 5.965 20.781 -9.789 1 94.06 134 TYR B N 1
ATOM 3504 C CA . TYR B 1 134 ? 5.191 22.016 -9.711 1 94.06 134 TYR B CA 1
ATOM 3505 C C . TYR B 1 134 ? 5.762 23.078 -10.641 1 94.06 134 TYR B C 1
ATOM 3507 O O . TYR B 1 134 ? 6.98 23.25 -10.727 1 94.06 134 TYR B O 1
ATOM 3515 N N . ARG B 1 135 ? 4.918 23.797 -11.344 1 93.06 135 ARG B N 1
ATOM 3516 C CA . ARG B 1 135 ? 5.352 24.844 -12.273 1 93.06 135 ARG B CA 1
ATOM 3517 C C . ARG B 1 135 ? 5.969 26.016 -11.531 1 93.06 135 ARG B C 1
ATOM 3519 O O . ARG B 1 135 ? 6.941 26.609 -12 1 93.06 135 ARG B O 1
ATOM 3526 N N . ASN B 1 136 ? 5.27 26.328 -10.398 1 95.88 136 ASN B N 1
ATOM 3527 C CA . ASN B 1 136 ? 5.699 27.453 -9.578 1 95.88 136 ASN B CA 1
ATOM 3528 C C . ASN B 1 136 ? 5.293 27.281 -8.125 1 95.88 136 ASN B C 1
ATOM 3530 O O . ASN B 1 136 ? 4.645 26.281 -7.77 1 95.88 136 ASN B O 1
ATOM 3534 N N . LEU B 1 137 ? 5.719 28.234 -7.359 1 95.56 137 LEU B N 1
ATOM 3535 C CA . LEU B 1 137 ? 5.469 28.188 -5.922 1 95.56 137 LEU B CA 1
ATOM 3536 C C . LEU B 1 137 ? 3.979 28.281 -5.621 1 95.56 137 LEU B C 1
ATOM 3538 O O . LEU B 1 137 ? 3.494 27.688 -4.656 1 95.56 137 LEU B O 1
ATOM 3542 N N . GLN B 1 138 ? 3.248 29 -6.414 1 97.06 138 GLN B N 1
ATOM 3543 C CA . GLN B 1 138 ? 1.812 29.156 -6.223 1 97.06 138 GLN B CA 1
ATOM 3544 C C . GLN B 1 138 ? 1.075 27.844 -6.395 1 97.06 138 GLN B C 1
ATOM 3546 O O . GLN B 1 138 ? 0.114 27.562 -5.676 1 97.06 138 GLN B O 1
ATOM 3551 N N . GLU B 1 139 ? 1.544 27.094 -7.328 1 97.31 139 GLU B N 1
ATOM 3552 C CA . GLU B 1 139 ? 0.957 25.766 -7.523 1 97.31 139 GLU B CA 1
ATOM 3553 C C . GLU B 1 139 ? 1.188 24.875 -6.309 1 97.31 139 GLU B C 1
ATOM 3555 O O . GLU B 1 139 ? 0.287 24.156 -5.887 1 97.31 139 GLU B O 1
ATOM 3560 N N . LEU B 1 140 ? 2.344 24.906 -5.789 1 97.38 140 LEU B N 1
ATOM 3561 C CA . LEU B 1 140 ? 2.656 24.156 -4.578 1 97.38 140 LEU B CA 1
ATOM 3562 C C . LEU B 1 140 ? 1.811 24.625 -3.406 1 97.38 140 LEU B C 1
ATOM 3564 O O . LEU B 1 140 ? 1.317 23.828 -2.615 1 97.38 140 LEU B O 1
ATOM 3568 N N . GLU B 1 141 ? 1.641 25.922 -3.312 1 98 141 GLU B N 1
ATOM 3569 C CA . GLU B 1 141 ? 0.799 26.484 -2.268 1 98 141 GLU B CA 1
ATOM 3570 C C . GLU B 1 141 ? -0.65 26.031 -2.414 1 98 141 GLU B C 1
ATOM 3572 O O . GLU B 1 141 ? -1.305 25.703 -1.423 1 98 141 GLU B O 1
ATOM 3577 N N . ALA B 1 142 ? -1.107 26.109 -3.605 1 98.12 142 ALA B N 1
ATOM 3578 C CA . ALA B 1 142 ? -2.479 25.672 -3.861 1 98.12 142 ALA B CA 1
ATOM 3579 C C . ALA B 1 142 ? -2.668 24.203 -3.494 1 98.12 142 ALA B C 1
ATOM 3581 O O . ALA B 1 142 ? -3.66 23.844 -2.859 1 98.12 142 ALA B O 1
ATOM 3582 N N . TYR B 1 143 ? -1.746 23.391 -3.902 1 97.38 143 TYR B N 1
ATOM 3583 C CA . TYR B 1 143 ? -1.779 21.984 -3.527 1 97.38 143 TYR B CA 1
ATOM 3584 C C . TYR B 1 143 ? -1.791 21.812 -2.012 1 97.38 143 TYR B C 1
ATOM 3586 O O . TYR B 1 143 ? -2.574 21.031 -1.471 1 97.38 143 TYR B O 1
ATOM 3594 N N . SER B 1 144 ? -0.957 22.547 -1.332 1 98.25 144 SER B N 1
ATOM 3595 C CA . SER B 1 144 ? -0.829 22.484 0.12 1 98.25 144 SER B CA 1
ATOM 3596 C C . SER B 1 144 ? -2.115 22.922 0.809 1 98.25 144 SER B C 1
ATOM 3598 O O . SER B 1 144 ? -2.543 22.312 1.791 1 98.25 144 SER B O 1
ATOM 3600 N N . GLU B 1 145 ? -2.676 23.969 0.307 1 98.5 145 GLU B N 1
ATOM 3601 C CA . GLU B 1 145 ? -3.938 24.438 0.863 1 98.5 145 GLU B CA 1
ATOM 3602 C C . GLU B 1 145 ? -5.035 23.391 0.721 1 98.5 145 GLU B C 1
ATOM 3604 O O . GLU B 1 145 ? -5.75 23.094 1.684 1 98.5 145 GLU B O 1
ATOM 3609 N N . ASN B 1 146 ? -5.102 22.859 -0.434 1 98.5 146 ASN B N 1
ATOM 3610 C CA . ASN B 1 146 ? -6.184 21.922 -0.734 1 98.5 146 ASN B CA 1
ATOM 3611 C C . ASN B 1 146 ? -6.004 20.594 0.01 1 98.5 146 ASN B C 1
ATOM 3613 O O . ASN B 1 146 ? -6.977 19.875 0.24 1 98.5 146 ASN B O 1
ATOM 3617 N N . THR B 1 147 ? -4.801 20.234 0.421 1 98.31 147 THR B N 1
ATOM 3618 C CA . THR B 1 147 ? -4.566 18.984 1.125 1 98.31 147 THR B CA 1
ATOM 3619 C C . THR B 1 147 ? -4.355 19.234 2.617 1 98.31 147 THR B C 1
ATOM 3621 O O . THR B 1 147 ? -5.262 19 3.422 1 98.31 147 THR B O 1
ATOM 3624 N N . GLN B 1 148 ? -3.357 20.016 2.975 1 98.5 148 GLN B N 1
ATOM 3625 C CA . GLN B 1 148 ? -2.957 20.156 4.367 1 98.5 148 GLN B CA 1
ATOM 3626 C C . GLN B 1 148 ? -3.914 21.078 5.121 1 98.5 148 GLN B C 1
ATOM 3628 O O . GLN B 1 148 ? -4.309 20.781 6.25 1 98.5 148 GLN B O 1
ATOM 3633 N N . SER B 1 149 ? -4.254 22.219 4.5 1 98.75 149 SER B N 1
ATOM 3634 C CA . SER B 1 149 ? -5.168 23.125 5.184 1 98.75 149 SER B CA 1
ATOM 3635 C C . SER B 1 149 ? -6.535 22.484 5.395 1 98.75 149 SER B C 1
ATOM 3637 O O . SER B 1 149 ? -7.164 22.672 6.438 1 98.75 149 SER B O 1
ATOM 3639 N N . SER B 1 150 ? -6.984 21.734 4.395 1 98.81 150 SER B N 1
ATOM 3640 C CA . SER B 1 150 ? -8.258 21.047 4.516 1 98.81 150 SER B CA 1
ATOM 3641 C C . SER B 1 150 ? -8.273 20.125 5.738 1 98.81 150 SER B C 1
ATOM 3643 O O . SER B 1 150 ? -9.273 20.047 6.449 1 98.81 150 SER B O 1
ATOM 3645 N N . LEU B 1 151 ? -7.215 19.453 6.023 1 98.69 151 LEU B N 1
ATOM 3646 C CA . LEU B 1 151 ? -7.109 18.562 7.176 1 98.69 151 LEU B CA 1
ATOM 3647 C C . LEU B 1 151 ? -7.164 19.344 8.477 1 98.69 151 LEU B C 1
ATOM 3649 O O . LEU B 1 151 ? -7.758 18.906 9.461 1 98.69 151 LEU B O 1
ATOM 3653 N N . ILE B 1 152 ? -6.539 20.531 8.508 1 98.69 152 ILE B N 1
ATOM 3654 C CA . ILE B 1 152 ? -6.555 21.359 9.711 1 98.69 152 ILE B CA 1
ATOM 3655 C C . ILE B 1 152 ? -7.961 21.906 9.945 1 98.69 152 ILE B C 1
ATOM 3657 O O . ILE B 1 152 ? -8.414 22 11.094 1 98.69 152 ILE B O 1
ATOM 3661 N N . TYR B 1 153 ? -8.672 22.297 8.828 1 98.75 153 TYR B N 1
ATOM 3662 C CA . TYR B 1 153 ? -10.062 22.719 8.969 1 98.75 153 TYR B CA 1
ATOM 3663 C C . TYR B 1 153 ? -10.891 21.641 9.656 1 98.75 153 TYR B C 1
ATOM 3665 O O . TYR B 1 153 ? -11.664 21.922 10.578 1 98.75 153 TYR B O 1
ATOM 3673 N N . LEU B 1 154 ? -10.711 20.422 9.25 1 98.81 154 LEU B N 1
ATOM 3674 C CA . LEU B 1 154 ? -11.438 19.297 9.836 1 98.81 154 LEU B CA 1
ATOM 3675 C C . LEU B 1 154 ? -11.055 19.109 11.305 1 98.81 154 LEU B C 1
ATOM 3677 O O . LEU B 1 154 ? -11.906 18.797 12.141 1 98.81 154 LEU B O 1
ATOM 3681 N N . LEU B 1 155 ? -9.812 19.266 11.609 1 98.69 155 LEU B N 1
ATOM 3682 C CA . LEU B 1 155 ? -9.367 19.141 12.992 1 98.69 155 LEU B CA 1
ATOM 3683 C C . LEU B 1 155 ? -9.984 20.219 13.867 1 98.69 155 LEU B C 1
ATOM 3685 O O . LEU B 1 155 ? -10.359 19.969 15.016 1 98.69 155 LEU B O 1
ATOM 3689 N N . LEU B 1 156 ? -10.047 21.453 13.328 1 98.69 156 LEU B N 1
ATOM 3690 C CA . LEU B 1 156 ? -10.727 22.531 14.047 1 98.69 156 LEU B CA 1
ATOM 3691 C C . LEU B 1 156 ? -12.172 22.156 14.352 1 98.69 156 LEU B C 1
ATOM 3693 O O . LEU B 1 156 ? -12.664 22.406 15.453 1 98.69 156 LEU B O 1
ATOM 3697 N N . GLU B 1 157 ? -12.828 21.531 13.391 1 98.62 157 GLU B N 1
ATOM 3698 C CA . GLU B 1 157 ? -14.195 21.078 13.609 1 98.62 157 GLU B CA 1
ATOM 3699 C C . GLU B 1 157 ? -14.25 20.031 14.719 1 98.62 157 GLU B C 1
ATOM 3701 O O . GLU B 1 157 ? -15.188 20.016 15.523 1 98.62 157 GLU B O 1
ATOM 3706 N N . CYS B 1 158 ? -13.281 19.156 14.797 1 98.56 158 CYS B N 1
ATOM 3707 C CA . CYS B 1 158 ? -13.211 18.156 15.859 1 98.56 158 CYS B CA 1
ATOM 3708 C C . CYS B 1 158 ? -13.086 18.828 17.219 1 98.56 158 CYS B C 1
ATOM 3710 O O . CYS B 1 158 ? -13.508 18.266 18.234 1 98.56 158 CYS B O 1
ATOM 3712 N N . LEU B 1 159 ? -12.523 20.031 17.219 1 98 159 LEU B N 1
ATOM 3713 C CA . LEU B 1 159 ? -12.32 20.766 18.469 1 98 159 LEU B CA 1
ATOM 3714 C C . LEU B 1 159 ? -13.5 21.688 18.75 1 98 159 LEU B C 1
ATOM 3716 O O . LEU B 1 159 ? -13.508 22.406 19.75 1 98 159 LEU B O 1
ATOM 3720 N N . GLY B 1 160 ? -14.469 21.703 17.844 1 97.69 160 GLY B N 1
ATOM 3721 C CA . GLY B 1 160 ? -15.656 22.516 18 1 97.69 160 GLY B CA 1
ATOM 3722 C C . GLY B 1 160 ? -15.398 24 17.734 1 97.69 160 GLY B C 1
ATOM 3723 O O . GLY B 1 160 ? -16.078 24.859 18.281 1 97.69 160 GLY B O 1
ATOM 3724 N N . VAL B 1 161 ? -14.398 24.312 16.938 1 97.56 161 VAL B N 1
ATOM 3725 C CA . VAL B 1 161 ? -14.016 25.703 16.688 1 97.56 161 VAL B CA 1
ATOM 3726 C C . VAL B 1 161 ? -14.57 26.141 15.328 1 97.56 161 VAL B C 1
ATOM 3728 O O . VAL B 1 161 ? -14.289 25.516 14.305 1 97.56 161 VAL B O 1
ATOM 3731 N N . LYS B 1 162 ? -15.43 27.062 15.289 1 95.81 162 LYS B N 1
ATOM 3732 C CA . LYS B 1 162 ? -15.891 27.781 14.102 1 95.81 162 LYS B CA 1
ATOM 3733 C C . LYS B 1 162 ? -15.531 29.266 14.18 1 95.81 162 LYS B C 1
ATOM 3735 O O . LYS B 1 162 ? -16.25 30.047 14.781 1 95.81 162 LYS B O 1
ATOM 3740 N N . ASP B 1 163 ? -14.391 29.609 13.617 1 97.12 163 ASP B N 1
ATOM 3741 C CA . ASP B 1 163 ? -13.844 30.953 13.711 1 97.12 163 ASP B CA 1
ATOM 3742 C C . ASP B 1 163 ? -13.062 31.312 12.445 1 97.12 163 ASP B C 1
ATOM 3744 O O . ASP B 1 163 ? -12.227 30.531 11.977 1 97.12 163 ASP B O 1
ATOM 3748 N N . VAL B 1 164 ? -13.344 32.438 11.875 1 96.62 164 VAL B N 1
ATOM 3749 C CA . VAL B 1 164 ? -12.773 32.875 10.602 1 96.62 164 VAL B CA 1
ATOM 3750 C C . VAL B 1 164 ? -11.266 33.062 10.75 1 96.62 164 VAL B C 1
ATOM 3752 O O . VAL B 1 164 ? -10.5 32.75 9.844 1 96.62 164 VAL B O 1
ATOM 3755 N N . HIS B 1 165 ? -10.844 33.656 11.898 1 96.81 165 HIS B N 1
ATOM 3756 C CA . HIS B 1 165 ? -9.414 33.875 12.117 1 96.81 165 HIS B CA 1
ATOM 3757 C C . HIS B 1 165 ? -8.672 32.562 12.266 1 96.81 165 HIS B C 1
ATOM 3759 O O . HIS B 1 165 ? -7.535 32.438 11.797 1 96.81 165 HIS B O 1
ATOM 3765 N N . ALA B 1 166 ? -9.281 31.609 12.953 1 97.62 166 ALA B N 1
ATOM 3766 C CA . ALA B 1 166 ? -8.695 30.281 13.047 1 97.62 166 ALA B CA 1
ATOM 3767 C C . ALA B 1 166 ? -8.57 29.641 11.664 1 97.62 166 ALA B C 1
ATOM 3769 O O . ALA B 1 166 ? -7.566 28.984 11.367 1 97.62 166 ALA B O 1
ATOM 3770 N N . ASP B 1 167 ? -9.555 29.859 10.852 1 97.75 167 ASP B N 1
ATOM 3771 C CA . ASP B 1 167 ? -9.516 29.328 9.492 1 97.75 167 ASP B CA 1
ATOM 3772 C C . ASP B 1 167 ? -8.375 29.938 8.695 1 97.75 167 ASP B C 1
ATOM 3774 O O . ASP B 1 167 ? -7.707 29.25 7.922 1 97.75 167 ASP B O 1
ATOM 3778 N N . HIS B 1 168 ? -8.211 31.203 8.859 1 97.69 168 HIS B N 1
ATOM 3779 C CA . HIS B 1 168 ? -7.121 31.875 8.164 1 97.69 168 HIS B CA 1
ATOM 3780 C C . HIS B 1 168 ? -5.766 31.359 8.633 1 97.69 168 HIS B C 1
ATOM 3782 O O . HIS B 1 168 ? -4.871 31.109 7.82 1 97.69 168 HIS B O 1
ATOM 3788 N N . ALA B 1 169 ? -5.66 31.281 9.93 1 98.12 169 ALA B N 1
ATOM 3789 C CA . ALA B 1 169 ? -4.426 30.719 10.461 1 98.12 169 ALA B CA 1
ATOM 3790 C C . ALA B 1 169 ? -4.188 29.312 9.93 1 98.12 169 ALA B C 1
ATOM 3792 O O . ALA B 1 169 ? -3.07 28.969 9.523 1 98.12 169 ALA B O 1
ATOM 3793 N N . ALA B 1 170 ? -5.246 28.516 9.906 1 98.56 170 ALA B N 1
ATOM 3794 C CA . ALA B 1 170 ? -5.164 27.141 9.406 1 98.56 170 ALA B CA 1
ATOM 3795 C C . ALA B 1 170 ? -4.734 27.125 7.941 1 98.56 170 ALA B C 1
ATOM 3797 O O . ALA B 1 170 ? -3.939 26.266 7.535 1 98.56 170 ALA B O 1
ATOM 3798 N N . SER B 1 171 ? -5.246 28 7.137 1 98.56 171 SER B N 1
ATOM 3799 C CA . SER B 1 171 ? -4.887 28.109 5.727 1 98.56 171 SER B CA 1
ATOM 3800 C C . SER B 1 171 ? -3.387 28.328 5.555 1 98.56 171 SER B C 1
ATOM 3802 O O . SER B 1 171 ? -2.736 27.625 4.781 1 98.56 171 SER B O 1
ATOM 3804 N N . HIS B 1 172 ? -2.869 29.234 6.316 1 98.62 172 HIS B N 1
ATOM 3805 C CA . HIS B 1 172 ? -1.451 29.562 6.219 1 98.62 172 HIS B CA 1
ATOM 3806 C C . HIS B 1 172 ? -0.586 28.438 6.785 1 98.62 172 HIS B C 1
ATOM 3808 O O . HIS B 1 172 ? 0.464 28.109 6.223 1 98.62 172 HIS B O 1
ATOM 3814 N N . ILE B 1 173 ? -1.002 27.875 7.867 1 98.62 173 ILE B N 1
ATOM 3815 C CA . ILE B 1 173 ? -0.236 26.781 8.461 1 98.62 173 ILE B CA 1
ATOM 3816 C C . ILE B 1 173 ? -0.208 25.594 7.5 1 98.62 173 ILE B C 1
ATOM 3818 O O . ILE B 1 173 ? 0.831 24.953 7.328 1 98.62 173 ILE B O 1
ATOM 3822 N N . GLY B 1 174 ? -1.375 25.312 6.883 1 98.69 174 GLY B N 1
ATOM 3823 C CA . GLY B 1 174 ? -1.423 24.25 5.887 1 98.69 174 GLY B CA 1
ATOM 3824 C C . GLY B 1 174 ? -0.499 24.484 4.711 1 98.69 174 GLY B C 1
ATOM 3825 O O . GLY B 1 174 ? 0.195 23.578 4.262 1 98.69 174 GLY B O 1
ATOM 3826 N N . LYS B 1 175 ? -0.469 25.672 4.199 1 98.75 175 LYS B N 1
ATOM 3827 C CA . LYS B 1 175 ? 0.442 26.031 3.113 1 98.75 175 LYS B CA 1
ATOM 3828 C C . LYS B 1 175 ? 1.897 25.844 3.537 1 98.75 175 LYS B C 1
ATOM 3830 O O . LYS B 1 175 ? 2.695 25.266 2.799 1 98.75 175 LYS B O 1
ATOM 3835 N N . ALA B 1 176 ? 2.197 26.328 4.738 1 98.69 176 ALA B N 1
ATOM 3836 C CA . ALA B 1 176 ? 3.555 26.172 5.258 1 98.69 176 ALA B CA 1
ATOM 3837 C C . ALA B 1 176 ? 3.926 24.688 5.383 1 98.69 176 ALA B C 1
ATOM 3839 O O . ALA B 1 176 ? 5.039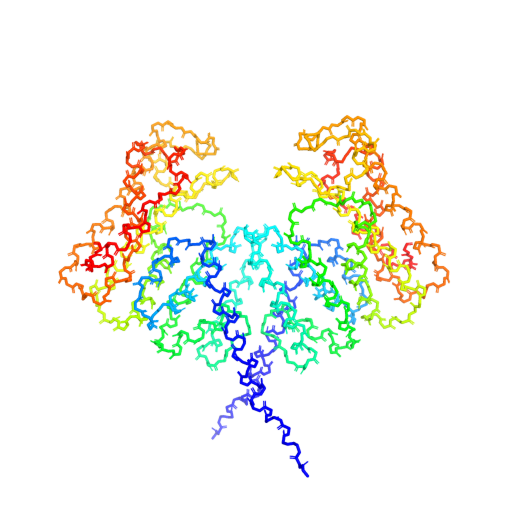 24.297 5.031 1 98.69 176 ALA B O 1
ATOM 3840 N N . GLN B 1 177 ? 3.004 23.938 5.848 1 98.12 177 GLN B N 1
ATOM 3841 C CA . GLN B 1 177 ? 3.223 22.5 6.031 1 98.12 177 GLN B CA 1
ATOM 3842 C C . GLN B 1 177 ? 3.504 21.812 4.695 1 98.12 177 GLN B C 1
ATOM 3844 O O . GLN B 1 177 ? 4.414 20.984 4.598 1 98.12 177 GLN B O 1
ATOM 3849 N N . GLY B 1 178 ? 2.678 22.094 3.709 1 97.94 178 GLY B N 1
ATOM 3850 C CA . GLY B 1 178 ? 2.895 21.5 2.396 1 97.94 178 GLY B CA 1
ATOM 3851 C C . GLY B 1 178 ? 4.238 21.875 1.793 1 97.94 178 GLY B C 1
ATOM 3852 O O . GLY B 1 178 ? 4.922 21.016 1.227 1 97.94 178 GLY B O 1
ATOM 3853 N N . ILE B 1 179 ? 4.652 23.078 1.91 1 98.12 179 ILE B N 1
ATOM 3854 C CA . ILE B 1 179 ? 5.922 23.547 1.37 1 98.12 179 ILE B CA 1
ATOM 3855 C C . ILE B 1 179 ? 7.078 22.859 2.084 1 98.12 179 ILE B C 1
ATOM 3857 O O . ILE B 1 179 ? 8.008 22.375 1.44 1 98.12 179 ILE B O 1
ATOM 3861 N N . ALA B 1 180 ? 7.004 22.859 3.391 1 97.44 180 ALA B N 1
ATOM 3862 C CA . ALA B 1 180 ? 8.062 22.219 4.176 1 97.44 180 ALA B CA 1
ATOM 3863 C C . ALA B 1 180 ? 8.172 20.734 3.844 1 97.44 180 ALA B C 1
ATOM 3865 O O . ALA B 1 180 ? 9.281 20.188 3.768 1 97.44 180 ALA B O 1
ATOM 3866 N N . THR B 1 181 ? 7.039 20.094 3.691 1 95.81 181 THR B N 1
ATOM 3867 C CA . THR B 1 181 ? 7.031 18.688 3.342 1 95.81 181 THR B CA 1
ATOM 3868 C C . THR B 1 181 ? 7.691 18.453 1.985 1 95.81 181 THR B C 1
ATOM 3870 O O . THR B 1 181 ? 8.445 17.5 1.809 1 95.81 181 THR B O 1
ATOM 3873 N N . CYS B 1 182 ? 7.402 19.297 1.064 1 95.81 182 CYS B N 1
ATOM 3874 C CA . CYS B 1 182 ? 8.016 19.203 -0.258 1 95.81 182 CYS B CA 1
ATOM 3875 C C . CYS B 1 182 ? 9.531 19.297 -0.165 1 95.81 182 CYS B C 1
ATOM 3877 O O . CYS B 1 182 ? 10.242 18.5 -0.794 1 95.81 182 CYS B O 1
ATOM 3879 N N . LEU B 1 183 ? 10.008 20.219 0.647 1 96.12 183 LEU B N 1
ATOM 3880 C CA . LEU B 1 183 ? 11.445 20.391 0.84 1 96.12 183 LEU B CA 1
ATOM 3881 C C . LEU B 1 183 ? 12.062 19.172 1.517 1 96.12 183 LEU B C 1
ATOM 3883 O O . LEU B 1 183 ? 13.102 18.672 1.081 1 96.12 183 LEU B O 1
ATOM 3887 N N . ARG B 1 184 ? 11.391 18.797 2.488 1 95.19 184 ARG B N 1
ATOM 3888 C CA . ARG B 1 184 ? 11.891 17.688 3.287 1 95.19 184 ARG B CA 1
ATOM 3889 C C . ARG B 1 184 ? 11.977 16.406 2.451 1 95.19 184 ARG B C 1
ATOM 3891 O O . ARG B 1 184 ? 12.859 15.57 2.678 1 95.19 184 ARG B O 1
ATOM 3898 N N . ALA B 1 185 ? 11.148 16.25 1.486 1 94.38 185 ALA B N 1
ATOM 3899 C CA . ALA B 1 185 ? 11.062 15.031 0.678 1 94.38 185 ALA B CA 1
ATOM 3900 C C . ALA B 1 185 ? 12.078 15.062 -0.464 1 94.38 185 ALA B C 1
ATOM 3902 O O . ALA B 1 185 ? 12.273 14.062 -1.159 1 94.38 185 ALA B O 1
ATOM 3903 N N . THR B 1 186 ? 12.781 16.078 -0.663 1 95.88 186 THR B N 1
ATOM 3904 C CA . THR B 1 186 ? 13.664 16.281 -1.807 1 95.88 186 THR B CA 1
ATOM 3905 C C . THR B 1 186 ? 14.727 15.188 -1.864 1 95.88 186 THR B C 1
ATOM 3907 O O . THR B 1 186 ? 14.938 14.57 -2.912 1 95.88 186 THR B O 1
ATOM 3910 N N . PRO B 1 187 ? 15.453 14.906 -0.729 1 94.94 187 PRO B N 1
ATOM 3911 C CA . PRO B 1 187 ? 16.469 13.844 -0.811 1 94.94 187 PRO B CA 1
ATOM 3912 C C . PRO B 1 187 ? 15.875 12.492 -1.196 1 94.94 187 PRO B C 1
ATOM 3914 O O . PRO B 1 187 ? 16.469 11.758 -1.98 1 94.94 187 PRO B O 1
ATOM 3917 N N . TYR B 1 188 ? 14.727 12.258 -0.653 1 91.06 188 TYR B N 1
ATOM 3918 C CA . TYR B 1 188 ? 14.039 11 -0.961 1 91.06 188 TYR B CA 1
ATOM 3919 C C . TYR B 1 188 ? 13.703 10.914 -2.445 1 91.06 188 TYR B C 1
ATOM 3921 O O . TYR B 1 188 ? 13.969 9.898 -3.09 1 91.06 188 TYR B O 1
ATOM 3929 N N . HIS B 1 189 ? 13.125 11.875 -3.033 1 91.56 189 HIS B N 1
ATOM 3930 C CA . HIS B 1 189 ? 12.734 11.906 -4.438 1 91.56 189 HIS B CA 1
ATOM 3931 C C . HIS B 1 189 ? 13.961 11.906 -5.348 1 91.56 189 HIS B C 1
ATOM 3933 O O . HIS B 1 189 ? 13.953 11.273 -6.41 1 91.56 189 HIS B O 1
ATOM 3939 N N . SER B 1 190 ? 14.969 12.57 -4.906 1 92.62 190 SER B N 1
ATOM 3940 C CA . SER B 1 190 ? 16.203 12.609 -5.684 1 92.62 190 SER B CA 1
ATOM 3941 C C . SER B 1 190 ? 16.812 11.219 -5.828 1 92.62 190 SER B C 1
ATOM 3943 O O . SER B 1 190 ? 17.312 10.867 -6.898 1 92.62 190 SER B O 1
ATOM 3945 N N . GLY B 1 191 ? 16.797 10.516 -4.754 1 88.94 191 GLY B N 1
ATOM 3946 C CA . GLY B 1 191 ? 17.281 9.148 -4.805 1 88.94 191 GLY B CA 1
ATOM 3947 C C . GLY B 1 191 ? 16.531 8.289 -5.805 1 88.94 191 GLY B C 1
ATOM 3948 O O . GLY B 1 191 ? 17.062 7.277 -6.281 1 88.94 191 GLY B O 1
ATOM 3949 N N . ARG B 1 192 ? 15.43 8.672 -6.18 1 85.81 192 ARG B N 1
ATOM 3950 C CA . ARG B 1 192 ? 14.602 7.957 -7.148 1 85.81 192 ARG B CA 1
ATOM 3951 C C . ARG B 1 192 ? 14.586 8.68 -8.492 1 85.81 192 ARG B C 1
ATOM 3953 O O . ARG B 1 192 ? 13.742 8.398 -9.344 1 85.81 192 ARG B O 1
ATOM 3960 N N . ARG B 1 193 ? 15.43 9.656 -8.57 1 89.75 193 ARG B N 1
ATOM 3961 C CA . ARG B 1 193 ? 15.648 10.453 -9.773 1 89.75 193 ARG B CA 1
ATOM 3962 C C . ARG B 1 193 ? 14.414 11.281 -10.117 1 89.75 193 ARG B C 1
ATOM 3964 O O . ARG B 1 193 ? 14.07 11.43 -11.289 1 89.75 193 ARG B O 1
ATOM 3971 N N . LYS B 1 194 ? 13.742 11.695 -9.094 1 90.5 194 LYS B N 1
ATOM 3972 C CA . LYS B 1 194 ? 12.578 12.578 -9.234 1 90.5 194 LYS B CA 1
ATOM 3973 C C . LYS B 1 194 ? 12.82 13.914 -8.539 1 90.5 194 LYS B C 1
ATOM 3975 O O . LYS B 1 194 ? 13.5 13.977 -7.516 1 90.5 194 LYS B O 1
ATOM 3980 N N . VAL B 1 195 ? 12.312 14.969 -9.172 1 93.19 195 VAL B N 1
ATOM 3981 C CA . VAL B 1 195 ? 12.414 16.312 -8.602 1 93.19 195 VAL B CA 1
ATOM 3982 C C . VAL B 1 195 ? 11.055 17 -8.68 1 93.19 195 VAL B C 1
ATOM 3984 O O . VAL B 1 195 ? 10.516 17.219 -9.766 1 93.19 195 VAL B O 1
ATOM 3987 N N . TYR B 1 196 ? 10.477 17.344 -7.492 1 92.62 196 TYR B N 1
ATOM 3988 C CA . TYR B 1 196 ? 9.148 17.938 -7.457 1 92.62 196 TYR B CA 1
ATOM 3989 C C . TYR B 1 196 ? 9.211 19.359 -6.91 1 92.62 196 TYR B C 1
ATOM 3991 O O . TYR B 1 196 ? 8.234 19.844 -6.332 1 92.62 196 TYR B O 1
ATOM 3999 N N . LEU B 1 197 ? 10.242 20.031 -7.078 1 95.81 197 LEU B N 1
ATOM 4000 C CA . LEU B 1 197 ? 10.375 21.422 -6.652 1 95.81 197 LEU B CA 1
ATOM 4001 C C . LEU B 1 197 ? 9.836 22.375 -7.719 1 95.81 197 LEU B C 1
ATOM 4003 O O . LEU B 1 197 ? 9.828 22.047 -8.906 1 95.81 197 LEU B O 1
ATOM 4007 N N . PRO B 1 198 ? 9.297 23.531 -7.238 1 96.81 198 PRO B N 1
ATOM 4008 C CA . PRO B 1 198 ? 8.797 24.5 -8.203 1 96.81 198 PRO B CA 1
ATOM 4009 C C . PRO B 1 198 ? 9.836 24.859 -9.273 1 96.81 198 PRO B C 1
ATOM 4011 O O . PRO B 1 198 ? 10.906 25.375 -8.945 1 96.81 198 PRO B O 1
ATOM 4014 N N . MET B 1 199 ? 9.508 24.719 -10.5 1 95.12 199 MET B N 1
ATOM 4015 C CA . MET B 1 199 ? 10.422 24.844 -11.633 1 95.12 199 MET B CA 1
ATOM 4016 C C . MET B 1 199 ? 10.875 26.297 -11.812 1 95.12 199 MET B C 1
ATOM 4018 O O . MET B 1 199 ? 12.023 26.547 -12.172 1 95.12 199 MET B O 1
ATOM 4022 N N . ASP B 1 200 ? 10.016 27.141 -11.602 1 94.88 200 ASP B N 1
ATOM 4023 C CA . ASP B 1 200 ? 10.352 28.547 -11.797 1 94.88 200 ASP B CA 1
ATOM 4024 C C . ASP B 1 200 ? 11.461 28.984 -10.836 1 94.88 200 ASP B C 1
ATOM 4026 O O . ASP B 1 200 ? 12.352 29.75 -11.211 1 94.88 200 ASP B O 1
ATOM 4030 N N . VAL B 1 201 ? 11.406 28.516 -9.625 1 97 201 VAL B N 1
ATOM 4031 C CA . VAL B 1 201 ? 12.43 28.844 -8.633 1 97 201 VAL B CA 1
ATOM 4032 C C . VAL B 1 201 ? 13.758 28.203 -9.031 1 97 201 VAL B C 1
ATOM 4034 O O . VAL B 1 201 ? 14.812 28.812 -8.898 1 97 201 VAL B O 1
ATOM 4037 N N . CYS B 1 202 ? 13.734 26.969 -9.5 1 96.69 202 CYS B N 1
ATOM 4038 C CA . CYS B 1 202 ? 14.938 26.297 -9.969 1 96.69 202 CYS B CA 1
ATOM 4039 C C . CYS B 1 202 ? 15.578 27.062 -11.125 1 96.69 202 CYS B C 1
ATOM 4041 O O . CYS B 1 202 ? 16.797 27.25 -11.141 1 96.69 202 CYS B O 1
ATOM 4043 N N . MET B 1 203 ? 14.742 27.484 -12.031 1 95.75 203 MET B N 1
ATOM 4044 C CA . MET B 1 203 ? 15.227 28.219 -13.188 1 95.75 203 MET B CA 1
ATOM 4045 C C . MET B 1 203 ? 15.82 29.562 -12.773 1 95.75 203 MET B C 1
ATOM 4047 O O . MET B 1 203 ? 16.859 29.969 -13.297 1 95.75 203 MET B O 1
ATOM 4051 N N . LEU B 1 204 ? 15.18 30.219 -11.883 1 97.19 204 LEU B N 1
ATOM 4052 C CA . LEU B 1 204 ? 15.625 31.516 -11.391 1 97.19 204 LEU B CA 1
ATOM 4053 C C . LEU B 1 204 ? 17.062 31.438 -10.891 1 97.19 204 LEU B C 1
ATOM 4055 O O . LEU B 1 204 ? 17.844 32.375 -11.086 1 97.19 204 LEU B O 1
ATOM 4059 N N . HIS B 1 205 ? 17.453 30.297 -10.297 1 97.62 205 HIS B N 1
ATOM 4060 C CA . HIS B 1 205 ? 18.781 30.188 -9.688 1 97.62 205 HIS B CA 1
ATOM 4061 C C . HIS B 1 205 ? 19.703 29.312 -10.531 1 97.62 205 HIS B C 1
ATOM 4063 O O . HIS B 1 205 ? 20.812 28.984 -10.117 1 97.62 205 HIS B O 1
ATOM 4069 N N . GLY B 1 206 ? 19.203 28.812 -11.672 1 96.94 206 GLY B N 1
ATOM 4070 C CA . GLY B 1 206 ? 20 28.016 -12.578 1 96.94 206 GLY B CA 1
ATOM 4071 C C . GLY B 1 206 ? 20.297 26.625 -12.055 1 96.94 206 GLY B C 1
ATOM 4072 O O . GLY B 1 206 ? 21.391 26.078 -12.266 1 96.94 206 GLY B O 1
ATOM 4073 N N . ALA B 1 207 ? 19.422 26.125 -11.281 1 96.5 207 ALA B N 1
ATOM 4074 C CA . ALA B 1 207 ? 19.578 24.766 -10.766 1 96.5 207 ALA B CA 1
ATOM 4075 C C . ALA B 1 207 ? 18.859 23.75 -11.656 1 96.5 207 ALA B C 1
ATOM 4077 O O . ALA B 1 207 ? 17.641 23.828 -11.828 1 96.5 207 ALA B O 1
ATOM 4078 N N . SER B 1 208 ? 19.625 22.875 -12.211 1 95.06 208 SER B N 1
ATOM 4079 C CA . SER B 1 208 ? 19.031 21.859 -13.078 1 95.06 208 SER B CA 1
ATOM 4080 C C . SER B 1 208 ? 18.5 20.688 -12.273 1 95.06 208 SER B C 1
ATOM 4082 O O . SER B 1 208 ? 18.812 20.547 -11.086 1 95.06 208 SER B O 1
ATOM 4084 N N . GLN B 1 209 ? 17.641 19.922 -12.93 1 91.94 209 GLN B N 1
ATOM 4085 C CA . GLN B 1 209 ? 17.156 18.688 -12.305 1 91.94 209 GLN B CA 1
ATOM 4086 C C . GLN B 1 209 ? 18.328 17.766 -11.938 1 91.94 209 GLN B C 1
ATOM 4088 O O . GLN B 1 209 ? 18.297 17.109 -10.898 1 91.94 209 GLN B O 1
ATOM 4093 N N . GLU B 1 210 ? 19.281 17.734 -12.766 1 94.38 210 GLU B N 1
ATOM 4094 C CA . GLU B 1 210 ? 20.453 16.891 -12.547 1 94.38 210 GLU B CA 1
ATOM 4095 C C . GLU B 1 210 ? 21.203 17.297 -11.281 1 94.38 210 GLU B C 1
ATOM 4097 O O . GLU B 1 210 ? 21.766 16.438 -10.586 1 94.38 210 GLU B O 1
ATOM 4102 N N . ASP B 1 211 ? 21.156 18.562 -11.039 1 96.12 211 ASP B N 1
ATOM 4103 C CA . ASP B 1 211 ? 21.797 19.031 -9.812 1 96.12 211 ASP B CA 1
ATOM 4104 C C . ASP B 1 211 ? 21.172 18.391 -8.586 1 96.12 211 ASP B C 1
ATOM 4106 O O . ASP B 1 211 ? 21.875 18 -7.652 1 96.12 211 ASP B O 1
ATOM 4110 N N . PHE B 1 212 ? 19.922 18.234 -8.578 1 95.19 212 PHE B N 1
ATOM 4111 C CA . PHE B 1 212 ? 19.219 17.641 -7.449 1 95.19 212 PHE B CA 1
ATOM 4112 C C . PHE B 1 212 ? 19.375 16.125 -7.434 1 95.19 212 PHE B C 1
ATOM 4114 O O . PHE B 1 212 ? 19.562 15.531 -6.371 1 95.19 212 PHE B O 1
ATOM 4121 N N . ILE B 1 213 ? 19.25 15.508 -8.578 1 94 213 ILE B N 1
ATOM 4122 C CA . ILE B 1 213 ? 19.375 14.062 -8.68 1 94 213 ILE B CA 1
ATOM 4123 C C . ILE B 1 213 ? 20.75 13.617 -8.18 1 94 213 ILE B C 1
ATOM 4125 O O . ILE B 1 213 ? 20.875 12.578 -7.527 1 94 213 ILE B O 1
ATOM 4129 N N . ARG B 1 214 ? 21.734 14.469 -8.375 1 93.94 214 ARG B N 1
ATOM 4130 C CA . ARG B 1 214 ? 23.094 14.172 -7.949 1 93.94 214 ARG B CA 1
ATOM 4131 C C . ARG B 1 214 ? 23.344 14.656 -6.523 1 93.94 214 ARG B C 1
ATOM 4133 O O . ARG B 1 214 ? 24.453 14.539 -6.004 1 93.94 214 ARG B O 1
ATOM 4140 N N . SER B 1 215 ? 22.328 15.203 -5.895 1 94.44 215 SER B N 1
ATOM 4141 C CA . SER B 1 215 ? 22.406 15.719 -4.531 1 94.44 215 SER B CA 1
ATOM 4142 C C . SER B 1 215 ? 23.516 16.766 -4.414 1 94.44 215 SER B C 1
ATOM 4144 O O . SER B 1 215 ? 24.344 16.703 -3.51 1 94.44 215 SER B O 1
ATOM 4146 N N . SER B 1 216 ? 23.516 17.609 -5.391 1 93.5 216 SER B N 1
ATOM 4147 C CA . SER B 1 216 ? 24.5 18.672 -5.426 1 93.5 216 SER B CA 1
ATOM 4148 C C . SER B 1 216 ? 24.344 19.609 -4.23 1 93.5 216 SER B C 1
ATOM 4150 O O . SER B 1 21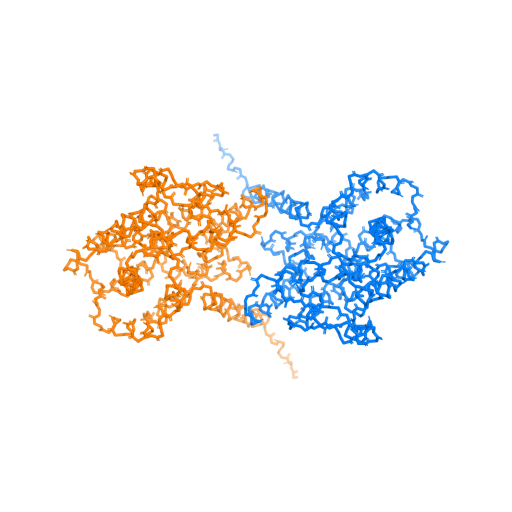6 ? 23.219 19.922 -3.826 1 93.5 216 SER B O 1
ATOM 4152 N N . ARG B 1 217 ? 25.406 20.109 -3.699 1 92.62 217 ARG B N 1
ATOM 4153 C CA . ARG B 1 217 ? 25.406 21.016 -2.562 1 92.62 217 ARG B CA 1
ATOM 4154 C C . ARG B 1 217 ? 25.906 22.406 -2.973 1 92.62 217 ARG B C 1
ATOM 4156 O O . ARG B 1 217 ? 26.312 23.203 -2.127 1 92.62 217 ARG B O 1
ATOM 4163 N N . GLN B 1 218 ? 25.828 22.688 -4.223 1 94.75 218 GLN B N 1
ATOM 4164 C CA . GLN B 1 218 ? 26.266 23.969 -4.777 1 94.75 218 GLN B CA 1
ATOM 4165 C C . GLN B 1 218 ? 25.328 25.094 -4.383 1 94.75 218 GLN B C 1
ATOM 4167 O O . GLN B 1 218 ? 24.203 24.859 -3.924 1 94.75 218 GLN B O 1
ATOM 4172 N N . GLN B 1 219 ? 25.75 26.297 -4.574 1 97.12 219 GLN B N 1
ATOM 4173 C CA . GLN B 1 219 ? 25.047 27.484 -4.109 1 97.12 219 GLN B CA 1
ATOM 4174 C C . GLN B 1 219 ? 23.703 27.641 -4.828 1 97.12 219 GLN B C 1
ATOM 4176 O O . GLN B 1 219 ? 22.734 28.125 -4.238 1 97.12 219 GLN B O 1
ATOM 4181 N N . ASN B 1 220 ? 23.641 27.328 -6.047 1 97.38 220 ASN B N 1
ATOM 4182 C CA . ASN B 1 220 ? 22.391 27.469 -6.789 1 97.38 220 ASN B CA 1
ATOM 4183 C C . ASN B 1 220 ? 21.281 26.594 -6.195 1 97.38 220 ASN B C 1
ATOM 4185 O O . ASN B 1 220 ? 20.141 27.031 -6.094 1 97.38 220 ASN B O 1
ATOM 4189 N N . VAL B 1 221 ? 21.656 25.406 -5.793 1 97.81 221 VAL B N 1
ATOM 4190 C CA . VAL B 1 221 ? 20.703 24.516 -5.145 1 97.81 221 VAL B CA 1
ATOM 4191 C C . VAL B 1 221 ? 20.297 25.094 -3.789 1 97.81 221 VAL B C 1
ATOM 4193 O O . VAL B 1 221 ? 19.125 25.078 -3.434 1 97.81 221 VAL B O 1
ATOM 4196 N N . ARG B 1 222 ? 21.219 25.656 -3.053 1 98 222 ARG B N 1
ATOM 4197 C CA . ARG B 1 222 ? 20.953 26.266 -1.751 1 98 222 ARG B CA 1
ATOM 4198 C C . ARG B 1 222 ? 20.031 27.469 -1.888 1 98 222 ARG B C 1
ATOM 4200 O O . ARG B 1 222 ? 19.172 27.703 -1.032 1 98 222 ARG B O 1
ATOM 4207 N N . ASP B 1 223 ? 20.188 28.188 -2.926 1 98.31 223 ASP B N 1
ATOM 4208 C CA . ASP B 1 223 ? 19.359 29.375 -3.162 1 98.31 223 ASP B CA 1
ATOM 4209 C C . ASP B 1 223 ? 17.906 28.969 -3.443 1 98.31 223 ASP B C 1
ATOM 4211 O O . ASP B 1 223 ? 16.969 29.656 -3.023 1 98.31 223 ASP B O 1
ATOM 4215 N N . VAL B 1 224 ? 17.766 27.875 -4.191 1 98.31 224 VAL B N 1
ATOM 4216 C CA . VAL B 1 224 ? 16.422 27.359 -4.438 1 98.31 224 VAL B CA 1
ATOM 4217 C C . VAL B 1 224 ? 15.758 26.984 -3.113 1 98.31 224 VAL B C 1
ATOM 4219 O O . VAL B 1 224 ? 14.617 27.375 -2.854 1 98.31 224 VAL B O 1
ATOM 4222 N N . VAL B 1 225 ? 16.469 26.266 -2.266 1 98.44 225 VAL B N 1
ATOM 4223 C CA . VAL B 1 225 ? 15.969 25.812 -0.975 1 98.44 225 VAL B CA 1
ATOM 4224 C C . VAL B 1 225 ? 15.656 27.016 -0.091 1 98.44 225 VAL B C 1
ATOM 4226 O O . VAL B 1 225 ? 14.633 27.031 0.604 1 98.44 225 VAL B O 1
ATOM 4229 N N . TYR B 1 226 ? 16.469 28.016 -0.132 1 98.38 226 TYR B N 1
ATOM 4230 C CA . TYR B 1 226 ? 16.266 29.234 0.636 1 98.38 226 TYR B CA 1
ATOM 4231 C C . TYR B 1 226 ? 14.945 29.891 0.256 1 98.38 226 TYR B C 1
ATOM 4233 O O . TYR B 1 226 ? 14.148 30.25 1.128 1 98.38 226 TYR B O 1
ATOM 4241 N N . ASP B 1 227 ? 14.727 30.062 -1.012 1 98.25 227 ASP B N 1
ATOM 4242 C CA . ASP B 1 227 ? 13.516 30.734 -1.475 1 98.25 227 ASP B CA 1
ATOM 4243 C C . ASP B 1 227 ? 12.266 29.969 -1.063 1 98.25 227 ASP B C 1
ATOM 4245 O O . ASP B 1 227 ? 11.297 30.547 -0.59 1 98.25 227 ASP B O 1
ATOM 4249 N N . ILE B 1 228 ? 12.305 28.688 -1.255 1 98.19 228 ILE B N 1
ATOM 4250 C CA . ILE B 1 228 ? 11.148 27.844 -0.936 1 98.19 228 ILE B CA 1
ATOM 4251 C C . ILE B 1 228 ? 10.93 27.828 0.575 1 98.19 228 ILE B C 1
ATOM 4253 O O . ILE B 1 228 ? 9.805 28.016 1.045 1 98.19 228 ILE B O 1
ATOM 4257 N N . ALA B 1 229 ? 11.977 27.656 1.341 1 98.5 229 ALA B N 1
ATOM 4258 C CA . ALA B 1 229 ? 11.883 27.672 2.797 1 98.5 229 ALA B CA 1
ATOM 4259 C C . ALA B 1 229 ? 11.367 29.031 3.295 1 98.5 229 ALA B C 1
ATOM 4261 O O . ALA B 1 229 ? 10.602 29.094 4.258 1 98.5 229 ALA B O 1
ATOM 4262 N N . SER B 1 230 ? 11.82 30.078 2.691 1 98.38 230 SER B N 1
ATOM 4263 C CA . SER B 1 230 ? 11.398 31.422 3.064 1 98.38 230 SER B CA 1
ATOM 4264 C C . SER B 1 230 ? 9.898 31.609 2.9 1 98.38 230 SER B C 1
ATOM 4266 O O . SER B 1 230 ? 9.25 32.25 3.723 1 98.38 230 SER B O 1
ATOM 4268 N N . GLN B 1 231 ? 9.414 31.047 1.848 1 98.19 231 GLN B N 1
ATOM 4269 C CA . GLN B 1 231 ? 7.973 31.141 1.634 1 98.19 231 GLN B CA 1
ATOM 4270 C C . GLN B 1 231 ? 7.207 30.406 2.732 1 98.19 231 GLN B C 1
ATOM 4272 O O . GLN B 1 231 ? 6.168 30.875 3.193 1 98.19 231 GLN B O 1
ATOM 4277 N N . ALA B 1 232 ? 7.66 29.188 3.125 1 98.56 232 ALA B N 1
ATOM 4278 C CA . ALA B 1 232 ? 7.047 28.484 4.246 1 98.56 232 ALA B CA 1
ATOM 4279 C C . ALA B 1 232 ? 7.094 29.328 5.516 1 98.56 232 ALA B C 1
ATOM 4281 O O . ALA B 1 232 ? 6.113 29.391 6.262 1 98.56 232 ALA B O 1
ATOM 4282 N N . HIS B 1 233 ? 8.195 30 5.773 1 98.06 233 HIS B N 1
ATOM 4283 C CA . HIS B 1 233 ? 8.375 30.859 6.941 1 98.06 233 HIS B CA 1
ATOM 4284 C C . HIS B 1 233 ? 7.41 32.031 6.918 1 98.06 233 HIS B C 1
ATOM 4286 O O . HIS B 1 233 ? 6.852 32.406 7.949 1 98.06 233 HIS B O 1
ATOM 4292 N N . VAL B 1 234 ? 7.23 32.625 5.754 1 98.12 234 VAL B N 1
ATOM 4293 C CA . VAL B 1 234 ? 6.305 33.719 5.594 1 98.12 234 VAL B CA 1
ATOM 4294 C C . VAL B 1 234 ? 4.895 33.312 5.98 1 98.12 234 VAL B C 1
ATOM 4296 O O . VAL B 1 234 ? 4.191 34 6.699 1 98.12 234 VAL B O 1
ATOM 4299 N N . HIS B 1 235 ? 4.488 32.125 5.523 1 98.44 235 HIS B N 1
ATOM 4300 C CA . HIS B 1 235 ? 3.166 31.625 5.871 1 98.44 235 HIS B CA 1
ATOM 4301 C C . HIS B 1 235 ? 3.045 31.375 7.371 1 98.44 235 HIS B C 1
ATOM 4303 O O . HIS B 1 235 ? 2 31.656 7.969 1 98.44 235 HIS B O 1
ATOM 4309 N N . LEU B 1 236 ? 4.078 30.859 8.008 1 97.5 236 LEU B N 1
ATOM 4310 C CA . LEU B 1 236 ? 4.066 30.656 9.453 1 97.5 236 LEU B CA 1
ATOM 4311 C C . LEU B 1 236 ? 3.916 31.969 10.188 1 97.5 236 LEU B C 1
ATOM 4313 O O . LEU B 1 236 ? 3.156 32.062 11.156 1 97.5 236 LEU B O 1
ATOM 4317 N N . GLN B 1 237 ? 4.602 33 9.719 1 97.19 237 GLN B N 1
ATOM 4318 C CA . GLN B 1 237 ? 4.523 34.312 10.344 1 97.19 237 GLN B CA 1
ATOM 4319 C C . GLN B 1 237 ? 3.137 34.906 10.164 1 97.19 237 GLN B C 1
ATOM 4321 O O . GLN B 1 237 ? 2.594 35.531 11.094 1 97.19 237 GLN B O 1
ATOM 4326 N N . HIS B 1 238 ? 2.611 34.75 9 1 97 238 HIS B N 1
ATOM 4327 C CA . HIS B 1 238 ? 1.262 35.25 8.758 1 97 238 HIS B CA 1
ATOM 4328 C C . HIS B 1 238 ? 0.25 34.562 9.664 1 97 238 HIS B C 1
ATOM 4330 O O . HIS B 1 238 ? -0.653 35.219 10.195 1 97 238 HIS B O 1
ATOM 4336 N N . ALA B 1 239 ? 0.383 33.25 9.805 1 97.5 239 ALA B N 1
ATOM 4337 C CA . ALA B 1 239 ? -0.503 32.531 10.703 1 97.5 239 ALA B CA 1
ATOM 4338 C C . ALA B 1 239 ? -0.424 33.094 12.125 1 97.5 239 ALA B C 1
ATOM 4340 O O . ALA B 1 239 ? -1.442 33.188 12.805 1 97.5 239 ALA B O 1
ATOM 4341 N N . ARG B 1 240 ? 0.712 33.469 12.562 1 95.06 240 ARG B N 1
ATOM 4342 C CA . ARG B 1 240 ? 0.944 33.938 13.922 1 95.06 240 ARG B CA 1
ATOM 4343 C C . ARG B 1 240 ? 0.433 35.344 14.102 1 95.06 240 ARG B C 1
ATOM 4345 O O . ARG B 1 240 ? 0.145 35.781 15.219 1 95.06 240 ARG B O 1
ATOM 4352 N N . SER B 1 241 ? 0.351 36.062 13 1 94.88 241 SER B N 1
ATOM 4353 C CA . SER B 1 241 ? -0.161 37.406 13.07 1 94.88 241 SER B CA 1
ATOM 4354 C C . SER B 1 241 ? -1.62 37.438 13.516 1 94.88 241 SER B C 1
ATOM 4356 O O . SER B 1 241 ? -2.117 38.469 13.984 1 94.88 241 SER B O 1
ATOM 4358 N N . PHE B 1 242 ? -2.281 36.312 13.5 1 92.75 242 PHE B N 1
ATOM 4359 C CA . PHE B 1 242 ? -3.672 36.219 13.93 1 92.75 242 PHE B CA 1
ATOM 4360 C C . PHE B 1 242 ? -3.76 35.719 15.367 1 92.75 242 PHE B C 1
ATOM 4362 O O . PHE B 1 242 ? -4.852 35.469 15.883 1 92.75 242 PHE B O 1
ATOM 4369 N N . SER B 1 243 ? -2.705 35.562 16.047 1 91.88 243 SER B N 1
ATOM 4370 C CA . SER B 1 243 ? -2.643 34.875 17.328 1 91.88 243 SER B CA 1
ATOM 4371 C C . SER B 1 243 ? -3.557 35.531 18.359 1 91.88 243 SER B C 1
ATOM 4373 O O . SER B 1 243 ? -4.145 34.875 19.203 1 91.88 243 SER B O 1
ATOM 4375 N N . THR B 1 244 ? -3.77 36.812 18.281 1 92.62 244 THR B N 1
ATOM 4376 C CA . THR B 1 244 ? -4.586 37.531 19.25 1 92.62 244 THR B CA 1
ATOM 4377 C C . THR B 1 244 ? -6.07 37.344 18.953 1 92.62 244 THR B C 1
ATOM 4379 O O . THR B 1 244 ? -6.906 37.469 19.844 1 92.62 244 THR B O 1
ATOM 4382 N N . SER B 1 245 ? -6.352 37.031 17.719 1 94.81 245 SER B N 1
ATOM 4383 C CA . SER B 1 245 ? -7.746 36.938 17.312 1 94.81 245 SER B CA 1
ATOM 4384 C C . SER B 1 245 ? -8.219 35.469 17.297 1 94.81 245 SER B C 1
ATOM 4386 O O . SER B 1 245 ? -9.422 35.219 17.281 1 94.81 245 SER B O 1
ATOM 4388 N N . VAL B 1 246 ? -7.316 34.531 17.359 1 95.75 246 VAL B N 1
ATOM 4389 C CA . VAL B 1 246 ? -7.648 33.094 17.297 1 95.75 246 VAL B CA 1
ATOM 4390 C C . VAL B 1 246 ? -8.016 32.594 18.688 1 95.75 246 VAL B C 1
ATOM 4392 O O . VAL B 1 246 ? -7.273 32.781 19.641 1 95.75 246 VAL B O 1
ATOM 4395 N N . PRO B 1 247 ? -9.219 32 18.797 1 95.44 247 PRO B N 1
ATOM 4396 C CA . PRO B 1 247 ? -9.594 31.438 20.094 1 95.44 247 PRO B CA 1
ATOM 4397 C C . PRO B 1 247 ? -8.594 30.406 20.594 1 95.44 247 PRO B C 1
ATOM 4399 O O . PRO B 1 247 ? -8.055 29.625 19.812 1 95.44 247 PRO B O 1
ATOM 4402 N N . ALA B 1 248 ? -8.398 30.328 21.906 1 93.44 248 ALA B N 1
ATOM 4403 C CA . ALA B 1 248 ? -7.453 29.422 22.547 1 93.44 248 ALA B CA 1
ATOM 4404 C C . ALA B 1 248 ? -7.801 27.969 22.234 1 93.44 248 ALA B C 1
ATOM 4406 O O . ALA B 1 248 ? -6.914 27.109 22.141 1 93.44 248 ALA B O 1
ATOM 4407 N N . ALA B 1 249 ? -9.094 27.719 22.047 1 94.38 249 ALA B N 1
ATOM 4408 C CA . ALA B 1 249 ? -9.57 26.359 21.781 1 94.38 249 ALA B CA 1
ATOM 4409 C C . ALA B 1 249 ? -9.031 25.844 20.453 1 94.38 249 ALA B C 1
ATOM 4411 O O . ALA B 1 249 ? -9.008 24.625 20.219 1 94.38 249 ALA B O 1
ATOM 4412 N N . ALA B 1 250 ? -8.547 26.703 19.578 1 96.44 250 ALA B N 1
ATOM 4413 C CA . ALA B 1 250 ? -8.039 26.328 18.25 1 96.44 250 ALA B CA 1
ATOM 4414 C C . ALA B 1 250 ? -6.566 25.938 18.312 1 96.44 250 ALA B C 1
ATOM 4416 O O . ALA B 1 250 ? -6.055 25.266 17.422 1 96.44 250 ALA B O 1
ATOM 4417 N N . CYS B 1 251 ? -5.883 26.297 19.391 1 95 251 CYS B N 1
ATOM 4418 C CA . CYS B 1 251 ? -4.43 26.219 19.484 1 95 251 CYS B CA 1
ATOM 4419 C C . CYS B 1 251 ? -3.951 24.766 19.344 1 95 251 CYS B C 1
ATOM 4421 O O . CYS B 1 251 ? -2.953 24.5 18.672 1 95 251 CYS B O 1
ATOM 4423 N N . PRO B 1 252 ? -4.723 23.828 19.906 1 95.62 252 PRO B N 1
ATOM 4424 C CA . PRO B 1 252 ? -4.258 22.453 19.766 1 95.62 252 PRO B CA 1
ATOM 4425 C C . PRO B 1 252 ? -4.219 21.984 18.312 1 95.62 252 PRO B C 1
ATOM 4427 O O . PRO B 1 252 ? -3.441 21.094 17.969 1 95.62 252 PRO B O 1
ATOM 4430 N N . ALA B 1 253 ? -5 22.547 17.422 1 97.25 253 ALA B N 1
ATOM 4431 C CA . ALA B 1 253 ? -5.027 22.172 16 1 97.25 253 ALA B CA 1
ATOM 4432 C C . ALA B 1 253 ? -3.777 22.672 15.281 1 97.25 253 ALA B C 1
ATOM 4434 O O . ALA B 1 253 ? -3.473 22.219 14.172 1 97.25 253 ALA B O 1
ATOM 4435 N N . PHE B 1 254 ? -3.033 23.547 15.938 1 97.5 254 PHE B N 1
ATOM 4436 C CA . PHE B 1 254 ? -1.908 24.203 15.281 1 97.5 254 PHE B CA 1
ATOM 4437 C C . PHE B 1 254 ? -0.585 23.719 15.859 1 97.5 254 PHE B C 1
ATOM 4439 O O . PHE B 1 254 ? 0.453 24.344 15.672 1 97.5 254 PHE B O 1
ATOM 4446 N N . LEU B 1 255 ? -0.592 22.547 16.516 1 95.44 255 LEU B N 1
ATOM 4447 C CA . LEU B 1 255 ? 0.6 22.047 17.172 1 95.44 255 LEU B CA 1
ATOM 4448 C C . LEU B 1 255 ? 1.69 21.703 16.172 1 95.44 255 LEU B C 1
ATOM 4450 O O . LEU B 1 255 ? 2.879 21.75 16.484 1 95.44 255 LEU B O 1
ATOM 4454 N N . GLN B 1 256 ? 1.312 21.438 14.922 1 95 256 GLN B N 1
ATOM 4455 C CA . GLN B 1 256 ? 2.283 21.078 13.898 1 95 256 GLN B CA 1
ATOM 4456 C C . GLN B 1 256 ? 3.229 22.234 13.602 1 95 256 GLN B C 1
ATOM 4458 O O . GLN B 1 256 ? 4.277 22.047 12.984 1 95 256 GLN B O 1
ATOM 4463 N N . THR B 1 257 ? 2.877 23.438 14.047 1 96.75 257 THR B N 1
ATOM 4464 C CA . THR B 1 257 ? 3.758 24.594 13.852 1 96.75 257 THR B CA 1
ATOM 4465 C C . THR B 1 257 ? 5.09 24.375 14.562 1 96.75 257 THR B C 1
ATOM 4467 O O . THR B 1 257 ? 6.121 24.891 14.133 1 96.75 257 THR B O 1
ATOM 4470 N N . VAL B 1 258 ? 5.086 23.594 15.633 1 95.69 258 VAL B N 1
ATOM 4471 C CA . VAL B 1 258 ? 6.316 23.266 16.344 1 95.69 258 VAL B CA 1
ATOM 4472 C C . VAL B 1 258 ? 7.254 22.484 15.43 1 95.69 258 VAL B C 1
ATOM 4474 O O . VAL B 1 258 ? 8.453 22.781 15.359 1 95.69 258 VAL B O 1
ATOM 4477 N N . VAL B 1 259 ? 6.711 21.531 14.758 1 95.12 259 VAL B N 1
ATOM 4478 C CA . VAL B 1 259 ? 7.484 20.688 13.844 1 95.12 259 VAL B CA 1
ATOM 4479 C C . VAL B 1 259 ? 7.996 21.531 12.68 1 95.12 259 VAL B C 1
ATOM 4481 O O . VAL B 1 259 ? 9.148 21.375 12.258 1 95.12 259 VAL B O 1
ATOM 4484 N N . LEU B 1 260 ? 7.133 22.391 12.188 1 96.31 260 LEU B N 1
ATOM 4485 C CA . LEU B 1 260 ? 7.48 23.25 11.07 1 96.31 260 LEU B CA 1
ATOM 4486 C C . LEU B 1 260 ? 8.625 24.188 11.445 1 96.31 260 LEU B C 1
ATOM 4488 O O . LEU B 1 260 ? 9.594 24.312 10.688 1 96.31 260 LEU B O 1
ATOM 4492 N N . GLU B 1 261 ? 8.492 24.766 12.555 1 95.81 261 GLU B N 1
ATOM 4493 C CA . GLU B 1 261 ? 9.523 25.688 13.039 1 95.81 261 GLU B CA 1
ATOM 4494 C C . GLU B 1 261 ? 10.852 24.969 13.242 1 95.81 261 GLU B C 1
ATOM 4496 O O . GLU B 1 261 ? 11.906 25.484 12.875 1 95.81 261 GLU B O 1
ATOM 4501 N N . ASP B 1 262 ? 10.781 23.859 13.82 1 95.69 262 ASP B N 1
ATOM 4502 C CA . ASP B 1 262 ? 11.992 23.078 14.055 1 95.69 262 ASP B CA 1
ATOM 4503 C C . ASP B 1 262 ? 12.703 22.75 12.742 1 95.69 262 ASP B C 1
ATOM 4505 O O . ASP B 1 262 ? 13.914 22.938 12.625 1 95.69 262 ASP B O 1
ATOM 4509 N N . TYR B 1 263 ? 11.984 22.297 11.781 1 96.62 263 TYR B N 1
ATOM 4510 C CA . TYR B 1 263 ? 12.578 21.922 10.508 1 96.62 263 TYR B CA 1
ATOM 4511 C C . TYR B 1 263 ? 13.18 23.141 9.805 1 96.62 263 TYR B C 1
ATOM 4513 O O . TYR B 1 263 ? 14.305 23.078 9.297 1 96.62 263 TYR B O 1
ATOM 4521 N N . LEU B 1 264 ? 12.414 24.234 9.758 1 97.25 264 LEU B N 1
ATOM 4522 C CA . LEU B 1 264 ? 12.883 25.438 9.07 1 97.25 264 LEU B CA 1
ATOM 4523 C C . LEU B 1 264 ? 14.133 25.984 9.75 1 97.25 264 LEU B C 1
ATOM 4525 O O . LEU B 1 264 ? 15.047 26.469 9.07 1 97.25 264 LEU B O 1
ATOM 4529 N N . GLN B 1 265 ? 14.188 25.891 11.047 1 96.75 265 GLN B N 1
ATOM 4530 C CA . GLN B 1 265 ? 15.375 26.328 11.766 1 96.75 265 GLN B CA 1
ATOM 4531 C C . GLN B 1 265 ? 16.578 25.438 11.445 1 96.75 265 GLN B C 1
ATOM 4533 O O . GLN B 1 265 ? 17.688 25.922 11.289 1 96.75 265 GLN B O 1
ATOM 4538 N N . ARG B 1 266 ? 16.359 24.188 11.359 1 96.81 266 ARG B N 1
ATOM 4539 C CA . ARG B 1 266 ? 17.422 23.25 11.031 1 96.81 266 ARG B CA 1
ATOM 4540 C C . ARG B 1 266 ? 17.922 23.453 9.602 1 96.81 266 ARG B C 1
ATOM 4542 O O . ARG B 1 266 ? 19.109 23.344 9.328 1 96.81 266 ARG B O 1
ATOM 4549 N N . VAL B 1 267 ? 16.984 23.719 8.719 1 97.44 267 VAL B N 1
ATOM 4550 C CA . VAL B 1 267 ? 17.359 24.016 7.34 1 97.44 267 VAL B CA 1
ATOM 4551 C C . VAL B 1 267 ? 18.25 25.25 7.297 1 97.44 267 VAL B C 1
ATOM 4553 O O . VAL B 1 267 ? 19.234 25.281 6.562 1 97.44 267 VAL B O 1
ATOM 4556 N N . ARG B 1 268 ? 17.906 26.234 8.055 1 97.38 268 ARG B N 1
ATOM 4557 C CA . ARG B 1 268 ? 18.688 27.469 8.141 1 97.38 268 ARG B CA 1
ATOM 4558 C C . ARG B 1 268 ? 20.078 27.188 8.711 1 97.38 268 ARG B C 1
ATOM 4560 O O . ARG B 1 268 ? 21.094 27.641 8.172 1 97.38 268 ARG B O 1
ATOM 4567 N N . ARG B 1 269 ? 20.156 26.422 9.742 1 96.88 269 ARG B N 1
ATOM 4568 C CA . ARG B 1 269 ? 21.422 26.094 10.391 1 96.88 269 ARG B CA 1
ATOM 4569 C C . ARG B 1 269 ? 22.328 25.297 9.461 1 96.88 269 ARG B C 1
ATOM 4571 O O . ARG B 1 269 ? 23.562 25.391 9.539 1 96.88 269 ARG B O 1
ATOM 4578 N N . ALA B 1 270 ? 21.703 24.562 8.617 1 96.94 270 ALA B N 1
ATOM 4579 C CA . ALA B 1 270 ? 22.453 23.766 7.648 1 96.94 270 ALA B CA 1
ATOM 4580 C C . ALA B 1 270 ? 22.766 24.578 6.398 1 96.94 270 ALA B C 1
ATOM 4582 O O . ALA B 1 270 ? 23.125 24.016 5.359 1 96.94 270 ALA B O 1
ATOM 4583 N N . HIS B 1 271 ? 22.562 25.859 6.453 1 97.5 271 HIS B N 1
ATOM 4584 C CA . HIS B 1 271 ? 22.859 26.797 5.375 1 97.5 271 HIS B CA 1
ATOM 4585 C C . HIS B 1 271 ? 22.109 26.422 4.098 1 97.5 271 HIS B C 1
ATOM 4587 O O . HIS B 1 271 ? 22.672 26.453 3.006 1 97.5 271 HIS B O 1
ATOM 4593 N N . PHE B 1 272 ? 20.859 25.859 4.297 1 97.75 272 PHE B N 1
ATOM 4594 C CA . PHE B 1 272 ? 19.891 25.578 3.234 1 97.75 272 PHE B CA 1
ATOM 4595 C C . PHE B 1 272 ? 20.406 24.469 2.324 1 97.75 272 PHE B C 1
ATOM 4597 O O . PHE B 1 272 ? 20.078 24.422 1.136 1 97.75 272 PHE B O 1
ATOM 4604 N N . ASP B 1 273 ? 21.25 23.625 2.934 1 97.44 273 ASP B N 1
ATOM 4605 C CA . ASP B 1 273 ? 21.609 22.359 2.299 1 97.44 273 ASP B CA 1
ATOM 4606 C C . ASP B 1 273 ? 20.562 21.281 2.596 1 97.44 273 ASP B C 1
ATOM 4608 O O . ASP B 1 273 ? 20.641 20.594 3.621 1 97.44 273 ASP B O 1
ATOM 4612 N N . VAL B 1 274 ? 19.719 21.047 1.648 1 96.75 274 VAL B N 1
ATOM 4613 C CA . VAL B 1 274 ? 18.578 20.156 1.852 1 96.75 274 VAL B CA 1
ATOM 4614 C C . VAL B 1 274 ? 19.047 18.719 1.967 1 96.75 274 VAL B C 1
ATOM 4616 O O . VAL B 1 274 ? 18.344 17.859 2.512 1 96.75 274 VAL B O 1
ATOM 4619 N N . PHE B 1 275 ? 20.266 18.406 1.506 1 96.19 275 PHE B N 1
ATOM 4620 C CA . PHE B 1 275 ? 20.812 17.062 1.518 1 96.19 275 PHE B CA 1
ATOM 4621 C C . PHE B 1 275 ? 21.672 16.828 2.758 1 96.19 275 PHE B C 1
ATOM 4623 O O . PHE B 1 275 ? 22.219 15.742 2.938 1 96.19 275 PHE B O 1
ATOM 4630 N N . HIS B 1 276 ? 21.75 17.812 3.623 1 95.06 276 HIS B N 1
ATOM 4631 C CA . HIS B 1 276 ? 22.578 17.688 4.82 1 95.06 276 HIS B CA 1
ATOM 4632 C C . HIS B 1 276 ? 22.109 16.516 5.691 1 95.06 276 HIS B C 1
ATOM 4634 O O . HIS B 1 276 ? 20.906 16.375 5.941 1 95.06 276 HIS B O 1
ATOM 4640 N N . PRO B 1 277 ? 22.969 15.703 6.23 1 91.94 277 PRO B N 1
ATOM 4641 C CA . PRO B 1 277 ? 22.594 14.523 7.016 1 91.94 277 PRO B CA 1
ATOM 4642 C C . PRO B 1 277 ? 21.812 14.867 8.273 1 91.94 277 PRO B C 1
ATOM 4644 O O . PRO B 1 277 ? 21 14.07 8.742 1 91.94 277 PRO B O 1
ATOM 4647 N N . SER B 1 278 ? 22.016 16.078 8.805 1 92.06 278 SER B N 1
ATOM 4648 C CA . SER B 1 278 ? 21.312 16.484 10.023 1 92.06 278 SER B CA 1
ATOM 4649 C C . SER B 1 278 ? 19.812 16.656 9.773 1 92.06 278 SER B C 1
ATOM 4651 O O . SER B 1 278 ? 19.016 16.609 10.711 1 92.06 278 SER B O 1
ATOM 4653 N N . LEU B 1 279 ? 19.469 16.859 8.531 1 93.06 279 LEU B N 1
ATOM 4654 C CA . LEU B 1 279 ? 18.062 17.078 8.203 1 93.06 279 LEU B CA 1
ATOM 4655 C C . LEU B 1 279 ? 17.328 15.758 8.055 1 93.06 279 LEU B C 1
ATOM 4657 O O . LEU B 1 279 ? 16.094 15.727 8.055 1 93.06 279 LEU B O 1
ATOM 4661 N N . GLN B 1 280 ? 18.078 14.656 7.992 1 87.19 280 GLN B N 1
ATOM 4662 C CA . GLN B 1 280 ? 17.469 13.344 7.805 1 87.19 280 GLN B CA 1
ATOM 4663 C C . GLN B 1 280 ? 17.172 12.68 9.141 1 87.19 280 GLN B C 1
ATOM 4665 O O . GLN B 1 280 ? 16.312 11.789 9.219 1 87.19 280 GLN B O 1
ATOM 4670 N N . ALA B 1 281 ? 17.75 13.164 10.172 1 84.44 281 ALA B N 1
ATOM 4671 C CA . ALA B 1 281 ? 17.531 12.609 11.508 1 84.44 281 ALA B CA 1
ATOM 4672 C C . ALA B 1 281 ? 16.375 13.328 12.211 1 84.44 281 ALA B C 1
ATOM 4674 O O . ALA B 1 281 ? 16.172 14.523 12.008 1 84.44 281 ALA B O 1
ATOM 4675 N N . ARG B 1 282 ? 15.625 12.57 12.93 1 84.62 282 ARG B N 1
ATOM 4676 C CA . ARG B 1 282 ? 14.555 13.172 13.719 1 84.62 282 ARG B CA 1
ATOM 4677 C C . ARG B 1 282 ? 15.109 13.875 14.953 1 84.62 282 ARG B C 1
ATOM 4679 O O . ARG B 1 282 ? 16.062 13.406 15.562 1 84.62 282 ARG B O 1
ATOM 4686 N N . ASN B 1 283 ? 14.516 14.992 15.258 1 87.56 283 ASN B N 1
ATOM 4687 C CA . ASN B 1 283 ? 14.844 15.695 16.5 1 87.56 283 ASN B CA 1
ATOM 4688 C C . ASN B 1 283 ? 14.227 15 17.719 1 87.56 283 ASN B C 1
ATOM 4690 O O . ASN B 1 283 ? 13.008 15.023 17.891 1 87.56 283 ASN B O 1
ATOM 4694 N N . PRO B 1 284 ? 15.047 14.43 18.562 1 86.5 284 PRO B N 1
ATOM 4695 C CA . PRO B 1 284 ? 14.508 13.68 19.703 1 86.5 284 PRO B CA 1
ATOM 4696 C C . PRO B 1 284 ? 13.781 14.57 20.703 1 86.5 284 PRO B C 1
ATOM 4698 O O . PRO B 1 284 ? 13.016 14.07 21.531 1 86.5 284 PRO B O 1
ATOM 4701 N N . LEU B 1 285 ? 14.016 15.844 20.688 1 89.44 285 LEU B N 1
ATOM 4702 C CA . LEU B 1 285 ? 13.422 16.766 21.656 1 89.44 285 LEU B CA 1
ATOM 4703 C C . LEU B 1 285 ? 12.062 17.266 21.172 1 89.44 285 LEU B C 1
ATOM 4705 O O . LEU B 1 285 ? 11.359 17.969 21.891 1 89.44 285 LEU B O 1
ATOM 4709 N N . LEU B 1 286 ? 11.695 16.844 20.016 1 90.44 286 LEU B N 1
ATOM 4710 C CA . LEU B 1 286 ? 10.492 17.375 19.375 1 90.44 286 LEU B CA 1
ATOM 4711 C C . LEU B 1 286 ? 9.25 17.031 20.203 1 90.44 286 LEU B C 1
ATOM 4713 O O . LEU B 1 286 ? 8.375 17.875 20.391 1 90.44 286 LEU B O 1
ATOM 4717 N N . PRO B 1 287 ? 9.148 15.781 20.781 1 90.31 287 PRO B N 1
ATOM 4718 C CA . PRO B 1 287 ? 7.973 15.477 21.594 1 90.31 287 PRO B CA 1
ATOM 4719 C C . PRO B 1 287 ? 7.859 16.375 22.828 1 90.31 287 PRO B C 1
ATOM 4721 O O . PRO B 1 287 ? 6.758 16.781 23.203 1 90.31 287 PRO B O 1
ATOM 4724 N N . LEU B 1 288 ? 8.945 16.734 23.359 1 90.5 288 LEU B N 1
ATOM 4725 C CA . LEU B 1 288 ? 8.953 17.625 24.516 1 90.5 288 LEU B CA 1
ATOM 4726 C C . LEU B 1 288 ? 8.531 19.031 24.109 1 90.5 288 LEU B C 1
ATOM 4728 O O . LEU B 1 288 ? 7.797 19.703 24.844 1 90.5 288 LEU B O 1
ATOM 4732 N N . GLN B 1 289 ? 9.016 19.469 23.031 1 91.81 289 GLN B N 1
ATOM 4733 C CA . GLN B 1 289 ? 8.633 20.781 22.531 1 91.81 289 GLN B CA 1
ATOM 4734 C C . GLN B 1 289 ? 7.137 20.859 22.234 1 91.81 289 GLN B C 1
ATOM 4736 O O . GLN B 1 289 ? 6.484 21.859 22.516 1 91.81 289 GLN B O 1
ATOM 4741 N N . LEU B 1 290 ? 6.66 19.781 21.656 1 91.31 290 LEU B N 1
ATOM 4742 C CA . LEU B 1 290 ? 5.23 19.703 21.375 1 91.31 290 LEU B CA 1
ATOM 4743 C C . LEU B 1 290 ? 4.418 19.766 22.656 1 91.31 290 LEU B C 1
ATOM 4745 O O . LEU B 1 290 ? 3.422 20.484 22.734 1 91.31 290 LEU B O 1
ATOM 4749 N N . TYR B 1 291 ? 4.809 19.078 23.672 1 89.62 291 TYR B N 1
ATOM 4750 C CA . TYR B 1 291 ? 4.133 19.062 24.969 1 89.62 291 TYR B CA 1
ATOM 4751 C C . TYR B 1 291 ? 4.125 20.453 25.594 1 89.62 291 TYR B C 1
ATOM 4753 O O . TYR B 1 291 ? 3.084 20.922 26.062 1 89.62 291 TYR B O 1
ATOM 4761 N N . LEU B 1 292 ? 5.25 21.109 25.547 1 90.25 292 LEU B N 1
ATOM 4762 C CA . LEU B 1 292 ? 5.359 22.438 26.141 1 90.25 292 LEU B CA 1
ATOM 4763 C C . LEU B 1 292 ? 4.449 23.422 25.422 1 90.25 292 LEU B C 1
ATOM 4765 O O . LEU B 1 292 ? 3.812 24.266 26.062 1 90.25 292 LEU B O 1
ATOM 4769 N N . ARG B 1 293 ? 4.426 23.328 24.125 1 86.88 293 ARG B N 1
ATOM 4770 C CA . ARG B 1 293 ? 3.57 24.219 23.328 1 86.88 293 ARG B CA 1
ATOM 4771 C C . ARG B 1 293 ? 2.098 23.953 23.625 1 86.88 293 ARG B C 1
ATOM 4773 O O . ARG B 1 293 ? 1.29 24.891 23.656 1 86.88 293 ARG B O 1
ATOM 4780 N N . SER B 1 294 ? 1.783 22.719 23.766 1 85.31 294 SER B N 1
ATOM 4781 C CA . SER B 1 294 ? 0.399 22.359 24.062 1 85.31 294 SER B CA 1
ATOM 4782 C C . SER B 1 294 ? -0.052 22.953 25.391 1 85.31 294 SER B C 1
ATOM 4784 O O . SER B 1 294 ? -1.22 23.312 25.547 1 85.31 294 SER B O 1
ATOM 4786 N N . TRP B 1 295 ? 0.829 23.094 26.312 1 85.25 295 TRP B N 1
ATOM 4787 C CA . TRP B 1 295 ? 0.534 23.656 27.625 1 85.25 295 TRP B CA 1
ATOM 4788 C C . TRP B 1 295 ? 0.378 25.172 27.547 1 85.25 295 TRP B C 1
ATOM 4790 O O . TRP B 1 295 ? -0.474 25.75 28.234 1 85.25 295 TRP B O 1
ATOM 4800 N N . LYS B 1 296 ? 1.147 25.844 26.719 1 85.56 296 LYS B N 1
ATOM 4801 C CA . LYS B 1 296 ? 1.14 27.297 26.609 1 85.56 296 LYS B CA 1
ATOM 4802 C C . LYS B 1 296 ? -0.024 27.766 25.75 1 85.56 296 LYS B C 1
ATOM 4804 O O . LYS B 1 296 ? -0.373 28.953 25.766 1 85.56 296 LYS B O 1
ATOM 4809 N N . LYS B 1 297 ? -0.64 26.938 25.016 1 82.31 297 LYS B N 1
ATOM 4810 C CA . LYS B 1 297 ? -1.757 27.234 24.125 1 82.31 297 LYS B CA 1
ATOM 4811 C C . LYS B 1 297 ? -1.382 28.312 23.125 1 82.31 297 LYS B C 1
ATOM 4813 O O . LYS B 1 297 ? -2.121 29.281 22.938 1 82.31 297 LYS B O 1
ATOM 4818 N N . THR B 1 298 ? -0.154 28.188 22.609 1 83.25 298 THR B N 1
ATOM 4819 C CA . THR B 1 298 ? 0.341 29.062 21.562 1 83.25 298 THR B CA 1
ATOM 4820 C C . THR B 1 298 ? 0.791 28.25 20.344 1 83.25 298 THR B C 1
ATOM 4822 O O . THR B 1 298 ? 0.875 27.031 20.422 1 83.25 298 THR B O 1
ATOM 4825 N N . TYR B 1 299 ? 0.898 28.969 19.219 1 87.44 299 TYR B N 1
ATOM 4826 C CA . TYR B 1 299 ? 1.393 28.297 18.016 1 87.44 299 TYR B CA 1
ATOM 4827 C C . TYR B 1 299 ? 2.383 29.188 17.281 1 87.44 299 TYR B C 1
ATOM 4829 O O . TYR B 1 299 ? 2.363 30.406 17.422 1 87.44 299 TYR B O 1
#

Nearest PDB structures (foldseek):
  4hd1-assembly1_A  TM=8.739E-01  e=4.231E-09  Alicyclobacillus acidocaldarius subsp. acidocaldarius DSM 446
  5iys-assembly1_A  TM=8.581E-01  e=3.343E-08  Enterococcus hirae ATCC 9790
  7vws-assembly1_A  TM=8.090E-01  e=1.231E-07  Streptomyces sp.
  2zcr-assembly1_A  TM=8.474E-01  e=3.460E-07  Staphylococcus aureus
  7vwt-assembly1_B  TM=8.205E-01  e=2.642E-07  Streptomyces sp.

InterPro domains:
  IPR002060 Squalene/phytoene synthase [PF00494] (32-280)
  IPR008949 Isoprenoid synthase domain superfamily [G3DSA:1.10.600.10] (13-275)
  IPR008949 Isoprenoid synthase domain superfamily [SSF48576] (25-297)

Foldseek 3Di:
DPPPPPDPVVVCVVVVVVLLVVLLVVLLVQCCVQPVVQNLLLVLAPPQLSSLSSLLSSLLSVLVCLLVVDPDLVVNLVVLVVQVVLLVCLVVVHQDSHSSSNSNSVLCVSLVFDSQLSNLQSVLSNVVSPLDAAQALVSLLVSQQSHQLSSLSRSCSSLVDDDPLLSLLSSLLSSLVSLLVLLLCLLVQLCVLGHRAHVVLLVVLVHDSVCSNVLHQDVSQLSSLVVSLVSSVVSNVVSQVSFVVGDLSSLSSNLCSLVSVVLSVVCVVVSNSSSDVVSVDDDPCSSVSSNVSSVVSHD/DPPPPPDPVVVVVVVVVVLLVVLQVVLLVQCCVQPVLQNLLLVLAPPQLSSLSSLLSSLLSVLVCLLVPDPDLVVNLVVLVVQVVLLVCLVVVHQDSHSSSNSNSVLCVSLVFDSQLSNLQSVLSNVVSPLDAAQALVSLLVSQQSHQLSSLSRSCSSLVDDDPLLSLLSSLLSSLVSLLVLLLCLLVQLCVLGHRAHPVLLVVLVHDSVCSVVLHQDVSQLSSLVVSLVSSVVSNVVSQVSFVVGDLSSLSSNLCSLVSVVLSVVCVVVSNSSSDPVSVDDDPCSSVSSNVSSVVSHD

Organism: Tetraodon nigroviridis (NCBI:txid99883)

Secondary structure (DSSP, 8-state):
-------HHHHHHHHHHHHHHHHHHHHHHHHHHH-HHHHHHHHTS-HHHHHHHHHHHHHHHHHHTHHHH-SSHHHHHHHHHHHHHHHHHHHTT---SSHHHHHHHHHHHHHT--HHHHHHHHHHHHHT-S----SSHHHHHHHHIIIIIHHHHHHHHHTT---HHHHHHHHHHHHHHHHHHHHHTHHHHHHTT---S-HHHHHHTT--HHHHHTT--SHHHHHHHHHHHHHHHHHHHHHHTTTTTS-GGGGGGGTHHHHHHHHHHHHHHTTT-TT-GGGTS--TTHHHHHHHHHHHT--/-------HHHHHHHHHHHHHHHHHHHHHHHHHHH-HHHHHHHHTS-HHHHHHHHHHHHHHHHHHTHHHH-SSHHHHHHHHHHHHHHHHHHHTT---SSHHHHHHHHHHHHHT--HHHHHHHHHHHHHT-S----SSHHHHHHHHIIIIIHHHHHHHHHTT---HHHHHHHHHHHHHHHHHHHHHTHHHHHHTT---S-HHHHHHTT--HHHHHTT--SHHHHHHHHHHHHHHHHHHHHHHTTTTTS-GGGGGGGTHHHHHHHHHHHHHHTTT-TT-GGGTS--TTHHHHHHHHHHHT--

Radius of gyration: 27.1 Å; Cα contacts (8 Å, |Δi|>4): 827; chains: 2; bounding box: 80×76×60 Å

Sequence (598 aa):
CVQNLPDLQSVRAASSATDSRFNEKYCLELVRSRDYDGFVSSLLLPEAARRSSLALRAFNVELAQVKDSVSQKTLGLMRMQFWKTTVEEIYRDEPPSQPIGNELWRAVRKHNLTKRWLLRVITERENDLDDRAYRNLQELEAYSENTQSSLIYLLLECLGVKDVHADHAASHIGKAQGIATCLRATPYHSGRRKVYLPMDVCMLHGASQEDFIRSSRQQNVRDVVYDIASQAHVHLQHARSFSTSVPAAACPAFLQTVVLEDYLQRVRRAHFDVFHPSLQARNPLLPLQLYLRSWKKTYCVQNLPDLQSVRAASSATDSRFNEKYCLELVRSRDYDGFVSSLLLPEAARRSSLALRAFNVELAQVKDSVSQKTLGLMRMQFWKTTVEEIYRDEPPSQPIGNELWRAVRKHNLTKRWLLRVITERENDLDDRAYRNLQELEAYSENTQSSLIYLLLECLGVKDVHADHAASHIGKAQGIATCLRATPYHSGRRKVYLPMDVCMLHGASQEDFIRSSRQQNVRDVVYDIASQAHVHLQHARSFSTSVPAAACPAFLQTVVLEDYLQRVRRAHFDVFHPSLQARNPLLPLQLYLRSWKKTY

pLDDT: mean 91.68, std 12.77, range [26.89, 98.81]